Protein AF-0000000066101297 (afdb_homodimer)

Secondary structure (DSSP, 8-state):
-----HHHHHHHHHHHHHHHHHS--EEEE-TT---GGG--SSS-EEEEEEEEEEEEEEEETHHHHTTT--HHHHHHHHHHHHHHHHHHHHHTT-SEEEEETTEEEEEE-STTHHHHHHHHHHHHHHHIIIIIHHHHHHHSTTPPS-EEEEEEEEEEEEEEEEE-TTSS-EEEEEESHHHHHHHHHHHH--TTEEEE-HHHHHHHTT-HHHHS--TTSS--STTEEEEE-TTSPTT-GGGEEEEE-PPPPTTTHHHHHHHHHHT----GGGHHHHHHHHHHHHT-HHHHHHHHHHHHHHHHHTT--/-----HHHHHHHHHHHHHHHHHSPPEEEE-TT---GGG--SSS-EEEEEEEEEEEEEEEETHHHHTTT--HHHHHHHHHHHHHHHHHHHHHTT-SEEEEETTEEEEEE-STTHHHHHHHHHHHHHHHIIIIIHHHHHHHSTTPPS-EEEEEEEEEEEEEEEEE-TTSS-EEEEEESHHHHHHHHHHHH--TTEEEE-HHHHHHHTT-HHHHS--TTSS--STTEEEEE-TTSPTT-GGGEEEEE-PPPPTTTHHHHHHHHHHT----GGGHHHHHHHHHHHHT-HHHHHHHHHHHHHHHHHTT--

Structure (mmCIF, N/CA/C/O backbone):
data_AF-0000000066101297-model_v1
#
loop_
_entity.id
_entity.type
_entity.pdbx_description
1 polymer 'Uridylate cyclase'
#
loop_
_atom_site.group_PDB
_atom_site.id
_atom_site.type_symbol
_atom_site.label_atom_id
_atom_site.label_alt_id
_atom_site.label_comp_id
_atom_site.label_asym_id
_atom_site.label_entity_id
_atom_site.label_seq_id
_atom_site.pdbx_PDB_ins_code
_atom_site.Cartn_x
_atom_site.Cartn_y
_atom_site.Cartn_z
_atom_site.occupancy
_atom_site.B_iso_or_equiv
_atom_site.auth_seq_id
_atom_site.auth_comp_id
_atom_site.auth_asym_id
_atom_site.auth_atom_id
_atom_site.pdbx_PDB_model_num
ATOM 1 N N . MET A 1 1 ? -1.293 30.281 -3.879 1 71.75 1 MET A N 1
ATOM 2 C CA . MET A 1 1 ? -1.275 30 -2.447 1 71.75 1 MET A CA 1
ATOM 3 C C . MET A 1 1 ? -2.459 29.125 -2.049 1 71.75 1 MET A C 1
ATOM 5 O O . MET A 1 1 ? -3.586 29.359 -2.486 1 71.75 1 MET A O 1
ATOM 9 N N . THR A 1 2 ? -2.143 28 -1.461 1 80.62 2 THR A N 1
ATOM 10 C CA . THR A 1 2 ? -3.201 27.094 -1.032 1 80.62 2 THR A CA 1
ATOM 11 C C . THR A 1 2 ? -4.031 27.719 0.087 1 80.62 2 THR A C 1
ATOM 13 O O . THR A 1 2 ? -3.488 28.109 1.125 1 80.62 2 THR A O 1
ATOM 16 N N . GLU A 1 3 ? -5.219 28.125 -0.244 1 84.75 3 GLU A N 1
ATOM 17 C CA . GLU A 1 3 ? -6.172 28.594 0.76 1 84.75 3 GLU A CA 1
ATOM 18 C C . GLU A 1 3 ? -7.289 27.578 0.978 1 84.75 3 GLU A C 1
ATOM 20 O O . GLU A 1 3 ? -7.902 27.109 0.018 1 84.75 3 GLU A O 1
ATOM 25 N N . VAL A 1 4 ? -7.414 27.188 2.221 1 91 4 VAL A N 1
ATOM 26 C CA . VAL A 1 4 ? -8.43 26.188 2.553 1 91 4 VAL A CA 1
ATOM 27 C C . VAL A 1 4 ? -9.375 26.75 3.617 1 91 4 VAL A C 1
ATOM 29 O O . VAL A 1 4 ? -8.922 27.219 4.664 1 91 4 VAL A O 1
ATOM 32 N N . ASP A 1 5 ? -10.68 26.891 3.258 1 93.94 5 ASP A N 1
ATOM 33 C CA . ASP A 1 5 ? -11.695 27.094 4.285 1 93.94 5 ASP A CA 1
ATOM 34 C C . ASP A 1 5 ? -12.008 25.797 5.016 1 93.94 5 ASP A C 1
ATOM 36 O O . ASP A 1 5 ? -12.867 25.016 4.582 1 93.94 5 ASP A O 1
ATOM 40 N N . LEU A 1 6 ? -11.367 25.609 6.137 1 95.38 6 LEU A N 1
ATOM 41 C CA . LEU A 1 6 ? -11.406 24.344 6.848 1 95.38 6 LEU A CA 1
ATOM 42 C C . LEU A 1 6 ? -12.836 23.984 7.246 1 95.38 6 LEU A C 1
ATOM 44 O O . LEU A 1 6 ? -13.242 22.828 7.129 1 95.38 6 LEU A O 1
ATOM 48 N N . LYS A 1 7 ? -13.562 24.984 7.809 1 94.19 7 LYS A N 1
ATOM 49 C CA . LYS A 1 7 ? -14.938 24.734 8.219 1 94.19 7 LYS A CA 1
ATOM 50 C C . LYS A 1 7 ? -15.789 24.281 7.043 1 94.19 7 LYS A C 1
ATOM 52 O O . LYS A 1 7 ? -16.547 23.312 7.16 1 94.19 7 LYS A O 1
ATOM 57 N N . ALA A 1 8 ? -15.656 24.953 5.949 1 94.69 8 ALA A N 1
ATOM 58 C CA . ALA A 1 8 ? -16.406 24.594 4.75 1 94.69 8 ALA A CA 1
ATOM 59 C C . ALA A 1 8 ? -16 23.219 4.23 1 94.69 8 ALA A C 1
ATOM 61 O O . ALA A 1 8 ? -16.844 22.438 3.773 1 94.69 8 ALA A O 1
ATOM 62 N N . LEU A 1 9 ? -14.727 22.969 4.258 1 93.94 9 LEU A N 1
ATOM 63 C CA . LEU A 1 9 ? -14.219 21.688 3.771 1 93.94 9 LEU A CA 1
ATOM 64 C C . LEU A 1 9 ? -14.781 20.531 4.594 1 93.94 9 LEU A C 1
ATOM 66 O O . LEU A 1 9 ? -15.273 19.547 4.039 1 93.94 9 LEU A O 1
ATOM 70 N N . LEU A 1 10 ? -14.695 20.656 5.906 1 94.75 10 LEU A N 1
ATOM 71 C CA . LEU A 1 10 ? -15.18 19.594 6.777 1 94.75 10 LEU A CA 1
ATOM 72 C C . LEU A 1 10 ? -16.688 19.406 6.613 1 94.75 10 LEU A C 1
ATOM 74 O O . LEU A 1 10 ? -17.172 18.266 6.641 1 94.75 10 LEU A O 1
ATOM 78 N N . ALA A 1 11 ? -17.406 20.516 6.434 1 94.62 11 ALA A N 1
ATOM 79 C CA . ALA A 1 11 ? -18.844 20.422 6.18 1 94.62 11 ALA A CA 1
ATOM 80 C C . ALA A 1 11 ? -19.125 19.719 4.855 1 94.62 11 ALA A C 1
ATOM 82 O O . ALA A 1 11 ? -20.078 18.938 4.75 1 94.62 11 ALA A O 1
ATOM 83 N N . ASP A 1 12 ? -18.344 20.047 3.855 1 92.56 12 ASP A N 1
ATOM 84 C CA . ASP A 1 12 ? -18.516 19.453 2.533 1 92.56 12 ASP A CA 1
ATOM 85 C C . ASP A 1 12 ? -18.281 17.938 2.564 1 92.56 12 ASP A C 1
ATOM 87 O O . ASP A 1 12 ? -19.062 17.172 2.012 1 92.56 12 ASP A O 1
ATOM 91 N N . VAL A 1 13 ? -17.172 17.547 3.15 1 92.19 13 VAL A N 1
ATOM 92 C CA . VAL A 1 13 ? -16.859 16.125 3.205 1 92.19 13 VAL A CA 1
ATOM 93 C C . VAL A 1 13 ? -17.891 15.391 4.059 1 92.19 13 VAL A C 1
ATOM 95 O O . VAL A 1 13 ? -18.219 14.227 3.797 1 92.19 13 VAL A O 1
ATOM 98 N N . ASP A 1 14 ? -18.328 16.031 5.109 1 93.62 14 ASP A N 1
ATOM 99 C CA . ASP A 1 14 ? -19.391 15.469 5.926 1 93.62 14 ASP A CA 1
ATOM 100 C C . ASP A 1 14 ? -20.656 15.258 5.098 1 93.62 14 ASP A C 1
ATOM 102 O O . ASP A 1 14 ? -21.312 14.219 5.211 1 93.62 14 ASP A O 1
ATOM 106 N N . GLY A 1 15 ? -21.031 16.312 4.355 1 91.75 15 GLY A N 1
ATOM 107 C CA . GLY A 1 15 ? -22.188 16.203 3.48 1 91.75 15 GLY A CA 1
ATOM 108 C C . GLY A 1 15 ? -22.078 15.086 2.465 1 91.75 15 GLY A C 1
ATOM 109 O O . GLY A 1 15 ? -23.047 14.383 2.191 1 91.75 15 GLY A O 1
ATOM 110 N N . ASP A 1 16 ? -20.922 14.922 1.942 1 86.69 16 ASP A N 1
ATOM 111 C CA . ASP A 1 16 ? -20.672 13.852 0.979 1 86.69 16 ASP A CA 1
ATOM 112 C C . ASP A 1 16 ? -20.859 12.484 1.621 1 86.69 16 ASP A C 1
ATOM 114 O O . ASP A 1 16 ? -21.453 11.586 1.015 1 86.69 16 ASP A O 1
ATOM 118 N N . VAL A 1 17 ? -20.344 12.32 2.816 1 88.94 17 VAL A N 1
ATOM 119 C CA . VAL A 1 17 ? -20.5 11.062 3.535 1 88.94 17 VAL A CA 1
ATOM 120 C C . VAL A 1 17 ? -21.984 10.789 3.795 1 88.94 17 VAL A C 1
ATOM 122 O O . VAL A 1 17 ? -22.453 9.664 3.604 1 88.94 17 VAL A O 1
ATOM 125 N N . ALA A 1 18 ? -22.641 11.82 4.266 1 90.94 18 ALA A N 1
ATOM 126 C CA . ALA A 1 18 ? -24.078 11.672 4.539 1 90.94 18 ALA A CA 1
ATOM 127 C C . ALA A 1 18 ? -24.828 11.219 3.293 1 90.94 18 ALA A C 1
ATOM 129 O O . ALA A 1 18 ? -25.672 10.32 3.365 1 90.94 18 ALA A O 1
ATOM 130 N N . THR A 1 19 ? -24.531 11.82 2.182 1 85.38 19 THR A N 1
ATOM 131 C CA . THR A 1 19 ? -25.172 11.492 0.913 1 85.38 19 THR A CA 1
ATOM 132 C C . THR A 1 19 ? -24.844 10.062 0.497 1 85.38 19 THR A C 1
ATOM 134 O O . THR A 1 19 ? -25.719 9.312 0.07 1 85.38 19 THR A O 1
ATOM 137 N N . GLU A 1 20 ? -23.578 9.711 0.625 1 81.5 20 GLU A N 1
ATOM 138 C CA . GLU A 1 20 ? -23.125 8.375 0.235 1 81.5 20 GLU A CA 1
ATOM 139 C C . GLU A 1 20 ? -23.797 7.297 1.084 1 81.5 20 GLU A C 1
ATOM 141 O O . GLU A 1 20 ? -24.172 6.238 0.572 1 81.5 20 GLU A O 1
ATOM 146 N N . LEU A 1 21 ? -23.938 7.559 2.357 1 86.19 21 LEU A N 1
ATOM 147 C CA . LEU A 1 21 ? -24.453 6.543 3.268 1 86.19 21 LEU A CA 1
ATOM 148 C C . LEU A 1 21 ? -25.984 6.469 3.18 1 86.19 21 LEU A C 1
ATOM 150 O O . LEU A 1 21 ? -26.578 5.457 3.543 1 86.19 21 LEU A O 1
ATOM 154 N N . ALA A 1 22 ? -26.562 7.566 2.748 1 84.88 22 ALA A N 1
ATOM 155 C CA . ALA A 1 22 ? -28.016 7.59 2.615 1 84.88 22 ALA A CA 1
ATOM 156 C C . ALA A 1 22 ? -28.469 6.867 1.347 1 84.88 22 ALA A C 1
ATOM 158 O O . ALA A 1 22 ? -29.609 6.418 1.249 1 84.88 22 ALA A O 1
ATOM 159 N N . SER A 1 23 ? -27.578 6.77 0.354 1 77.88 23 SER A N 1
ATOM 160 C CA . SER A 1 23 ? -27.922 6.152 -0.924 1 77.88 23 SER A CA 1
ATOM 161 C C . SER A 1 23 ? -27.203 4.82 -1.104 1 77.88 23 SER A C 1
ATOM 163 O O . SER A 1 23 ? -26.047 4.676 -0.697 1 77.88 23 SER A O 1
ATOM 165 N N . LYS A 1 24 ? -27.984 3.893 -1.555 1 74.06 24 LYS A N 1
ATOM 166 C CA . LYS A 1 24 ? -27.359 2.613 -1.886 1 74.06 24 LYS A CA 1
ATOM 167 C C . LYS A 1 24 ? -26.75 2.643 -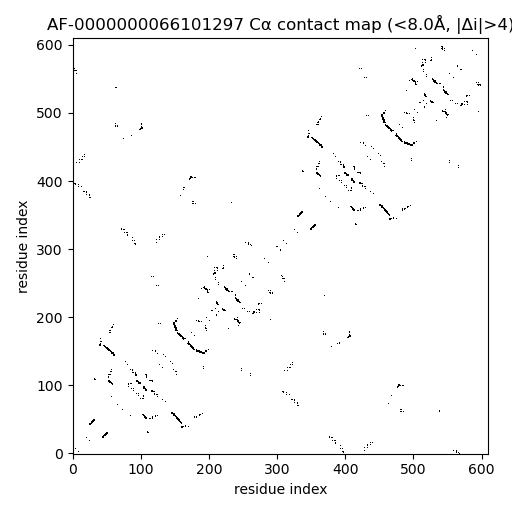3.285 1 74.06 24 LYS A C 1
ATOM 169 O O . LYS A 1 24 ? -27.453 2.846 -4.273 1 74.06 24 LYS A O 1
ATOM 174 N N . PRO A 1 25 ? -25.438 2.523 -3.307 1 74.88 25 PRO A N 1
ATOM 175 C CA . PRO A 1 25 ? -24.844 2.545 -4.648 1 74.88 25 PRO A CA 1
ATOM 176 C C . PRO A 1 25 ? -25.281 1.353 -5.5 1 74.88 25 PRO A C 1
ATOM 178 O O . PRO A 1 25 ? -25.578 0.285 -4.965 1 74.88 25 PRO A O 1
ATOM 181 N N . GLU A 1 26 ? -25.438 1.599 -6.762 1 76.81 26 GLU A N 1
ATOM 182 C CA . GLU A 1 26 ? -25.672 0.494 -7.688 1 76.81 26 GLU A CA 1
ATOM 183 C C . GLU A 1 26 ? -24.438 -0.374 -7.836 1 76.81 26 GLU A C 1
ATOM 185 O O . GLU A 1 26 ? -23.328 0.144 -8.016 1 76.81 26 GLU A O 1
ATOM 190 N N . VAL A 1 27 ? -24.594 -1.64 -7.594 1 75.75 27 VAL A N 1
ATOM 191 C CA . VAL A 1 27 ? -23.5 -2.592 -7.793 1 75.75 27 VAL A CA 1
ATOM 192 C C . VAL A 1 27 ? -23.812 -3.486 -8.992 1 75.75 27 VAL A C 1
ATOM 194 O O . VAL A 1 27 ? -24.797 -4.23 -8.984 1 75.75 27 VAL A O 1
ATOM 197 N N . ILE A 1 28 ? -23.062 -3.318 -10.078 1 75.56 28 ILE A N 1
ATOM 198 C CA . ILE A 1 28 ? -23.234 -4.129 -11.273 1 75.56 28 ILE A CA 1
ATOM 199 C C . ILE A 1 28 ? -22.312 -5.348 -11.211 1 75.56 28 ILE A C 1
ATOM 201 O O . ILE A 1 28 ? -21.094 -5.211 -11.148 1 75.56 28 ILE A O 1
ATOM 205 N N . ASP A 1 29 ? -22.891 -6.469 -11.234 1 75.25 29 ASP A N 1
ATOM 206 C CA . ASP A 1 29 ? -22.141 -7.719 -11.242 1 75.25 29 ASP A CA 1
ATOM 207 C C . ASP A 1 29 ? -21.516 -7.977 -12.602 1 75.25 29 ASP A C 1
ATOM 209 O O . ASP A 1 29 ? -22.219 -8.188 -13.594 1 75.25 29 ASP A O 1
ATOM 213 N N . LYS A 1 30 ? -20.234 -7.953 -12.648 1 76.31 30 LYS A N 1
ATOM 214 C CA . LYS A 1 30 ? -19.516 -8.117 -13.914 1 76.31 30 LYS A CA 1
ATOM 215 C C . LYS A 1 30 ? -19 -9.547 -14.07 1 76.31 30 LYS A C 1
ATOM 217 O O . LYS A 1 30 ? -18.281 -9.852 -15.023 1 76.31 30 LYS A O 1
ATOM 222 N N . GLY A 1 31 ? -19.312 -10.383 -13.188 1 73.38 31 GLY A N 1
ATOM 223 C CA . GLY A 1 31 ? -18.844 -11.75 -13.242 1 73.38 31 GLY A CA 1
ATOM 224 C C . GLY A 1 31 ? -17.328 -11.859 -13.109 1 73.38 31 GLY A C 1
ATOM 225 O O . GLY A 1 31 ? -16.75 -11.422 -12.109 1 73.38 31 GLY A O 1
ATOM 226 N N . HIS A 1 32 ? -16.703 -12.297 -14.195 1 65.94 32 HIS A N 1
ATOM 227 C CA . HIS A 1 32 ? -15.266 -12.516 -14.109 1 65.94 32 HIS A CA 1
ATOM 228 C C . HIS A 1 32 ? -14.516 -11.68 -15.141 1 65.94 32 HIS A C 1
ATOM 230 O O . HIS A 1 32 ? -13.336 -11.914 -15.398 1 65.94 32 HIS A O 1
ATOM 236 N N . GLU A 1 33 ? -15.312 -10.727 -15.758 1 65.38 33 GLU A N 1
ATOM 237 C CA . GLU A 1 33 ? -14.711 -9.883 -16.781 1 65.38 33 GLU A CA 1
ATOM 238 C C . GLU A 1 33 ? -14.984 -8.406 -16.516 1 65.38 33 GLU A C 1
ATOM 240 O O . GLU A 1 33 ? -16.125 -8.023 -16.234 1 65.38 33 GLU A O 1
ATOM 245 N N . LEU A 1 34 ? -13.953 -7.641 -16.438 1 66.12 34 LEU A N 1
ATOM 246 C CA . LEU A 1 34 ? -14.078 -6.211 -16.172 1 66.12 34 LEU A CA 1
ATOM 247 C C . LEU A 1 34 ? -13.062 -5.418 -16.984 1 66.12 34 LEU A C 1
ATOM 249 O O . LEU A 1 34 ? -11.883 -5.781 -17.031 1 66.12 34 LEU A O 1
ATOM 253 N N . ASP A 1 35 ? -13.578 -4.457 -17.719 1 61.34 35 ASP A N 1
ATOM 254 C CA . ASP A 1 35 ? -12.703 -3.504 -18.391 1 61.34 35 ASP A CA 1
ATOM 255 C C . ASP A 1 35 ? -12.57 -2.213 -17.578 1 61.34 35 ASP A C 1
ATOM 257 O O . ASP A 1 35 ? -13.5 -1.403 -17.547 1 61.34 35 ASP A O 1
ATOM 261 N N . ILE A 1 36 ? -11.477 -1.992 -17.031 1 58.12 36 ILE A N 1
ATOM 262 C CA . ILE A 1 36 ? -11.227 -0.892 -16.109 1 58.12 36 ILE A CA 1
ATOM 263 C C . ILE A 1 36 ? -11.359 0.44 -16.844 1 58.12 36 ILE A C 1
ATOM 265 O O . ILE A 1 36 ? -11.758 1.444 -16.25 1 58.12 36 ILE A O 1
ATOM 269 N N . SER A 1 37 ? -10.875 0.535 -18.031 1 60.28 37 SER A N 1
ATOM 270 C CA . SER A 1 37 ? -10.852 1.781 -18.781 1 60.28 37 SER A CA 1
ATOM 271 C C . SER A 1 37 ? -12.258 2.33 -19 1 60.28 37 SER A C 1
ATOM 273 O O . SER A 1 37 ? -12.43 3.52 -19.266 1 60.28 37 SER A O 1
ATOM 275 N N . THR A 1 38 ? -13.273 1.489 -18.797 1 52.34 38 THR A N 1
ATOM 276 C CA . THR A 1 38 ? -14.641 1.895 -19.094 1 52.34 38 THR A CA 1
ATOM 277 C C . THR A 1 38 ? -15.367 2.303 -17.812 1 52.34 38 THR A C 1
ATOM 279 O O . THR A 1 38 ? -16.547 2.658 -17.844 1 52.34 38 THR A O 1
ATOM 282 N N . LEU A 1 39 ? -14.672 2.236 -16.781 1 60.09 39 LEU A N 1
ATOM 283 C CA . LEU A 1 39 ? -15.328 2.559 -15.516 1 60.09 39 LEU A CA 1
ATOM 284 C C . LEU A 1 39 ? -15.664 4.043 -15.438 1 60.09 39 LEU A C 1
ATOM 286 O O . LEU A 1 39 ? -14.781 4.891 -15.609 1 60.09 39 LEU A O 1
ATOM 290 N N . PRO A 1 40 ? -17.016 4.316 -15.336 1 50.84 40 PRO A N 1
ATOM 291 C CA . PRO A 1 40 ? -17.391 5.73 -15.242 1 50.84 40 PRO A CA 1
ATOM 292 C C . PRO A 1 40 ? -16.906 6.387 -13.953 1 50.84 40 PRO A C 1
ATOM 294 O O . PRO A 1 40 ? -16.844 5.734 -12.906 1 50.84 40 PRO A O 1
ATOM 297 N N . ILE A 1 41 ? -16.516 7.648 -13.945 1 56.09 41 ILE A N 1
ATOM 298 C CA . ILE A 1 41 ? -16.016 8.414 -12.805 1 56.09 41 ILE A CA 1
ATOM 299 C C . ILE A 1 41 ? -17.172 8.891 -11.945 1 56.09 41 ILE A C 1
ATOM 301 O O . ILE A 1 41 ? -17.125 8.812 -10.719 1 56.09 41 ILE A O 1
ATOM 305 N N . GLN A 1 42 ? -18.203 9.477 -12.609 1 54.72 42 GLN A N 1
ATOM 306 C CA . GLN A 1 42 ? -19.203 10.258 -11.891 1 54.72 42 GLN A CA 1
ATOM 307 C C . GLN A 1 42 ? -20.344 9.367 -11.391 1 54.72 42 GLN A C 1
ATOM 309 O O . GLN A 1 42 ? -21.016 9.711 -10.422 1 54.72 42 GLN A O 1
ATOM 314 N N . ALA A 1 43 ? -20.344 8.133 -11.945 1 56.31 43 ALA A N 1
ATOM 315 C CA . ALA A 1 43 ? -21.562 7.406 -11.578 1 56.31 43 ALA A CA 1
ATOM 316 C C . ALA A 1 43 ? -21.375 6.664 -10.258 1 56.31 43 ALA A C 1
ATOM 318 O O . ALA A 1 43 ? -20.266 6.25 -9.922 1 56.31 43 ALA A O 1
ATOM 319 N N . ARG A 1 44 ? -22.266 6.918 -9.406 1 64.88 44 ARG A N 1
ATOM 320 C CA . ARG A 1 44 ? -22.359 6.137 -8.18 1 64.88 44 ARG A CA 1
ATOM 321 C C . ARG A 1 44 ? -22.562 4.656 -8.484 1 64.88 44 ARG A C 1
ATOM 323 O O . ARG A 1 44 ? -23.562 4.059 -8.062 1 64.88 44 ARG A O 1
ATOM 330 N N . LYS A 1 45 ? -21.703 4.188 -9.336 1 75.94 45 LYS A N 1
ATOM 331 C CA . LYS A 1 45 ? -21.797 2.811 -9.812 1 75.94 45 LYS A CA 1
ATOM 332 C C . LYS A 1 45 ? -20.531 2.021 -9.5 1 75.94 45 LYS A C 1
ATOM 334 O O . LYS A 1 45 ? -19.422 2.482 -9.773 1 75.94 45 LYS A O 1
ATOM 339 N N . TRP A 1 46 ? -20.844 0.919 -8.828 1 80.38 46 TRP A N 1
ATOM 340 C CA . TRP A 1 46 ? -19.766 -0.015 -8.531 1 80.38 46 TRP A CA 1
ATOM 341 C C . TRP A 1 46 ? -19.891 -1.29 -9.359 1 80.38 46 TRP A C 1
ATOM 343 O O . TRP A 1 46 ? -21.016 -1.688 -9.711 1 80.38 46 TRP A O 1
ATOM 353 N N . HIS A 1 47 ? -18.797 -1.826 -9.719 1 81.75 47 HIS A N 1
ATOM 354 C CA . HIS A 1 47 ? -18.766 -3.096 -10.438 1 81.75 47 HIS A CA 1
ATOM 355 C C . HIS A 1 47 ? -18.203 -4.211 -9.555 1 81.75 47 HIS A C 1
ATOM 357 O O . HIS A 1 47 ? -17.25 -3.996 -8.82 1 81.75 47 HIS A O 1
ATOM 363 N N . LYS A 1 48 ? -18.859 -5.305 -9.625 1 84.69 48 LYS A N 1
ATOM 364 C CA . LYS A 1 48 ? -18.484 -6.426 -8.773 1 84.69 48 LYS A CA 1
ATOM 365 C C . LYS A 1 48 ? -17.859 -7.551 -9.586 1 84.69 48 LYS A C 1
ATOM 367 O O . LYS A 1 48 ? -18.391 -7.965 -10.609 1 84.69 48 LYS A O 1
ATOM 372 N N . LEU A 1 49 ? -16.672 -7.918 -9.188 1 85.06 49 LEU A N 1
ATOM 373 C CA . LEU A 1 49 ? -16.047 -9.164 -9.641 1 85.06 49 LEU A CA 1
ATOM 374 C C . LEU A 1 49 ? -16.344 -10.297 -8.656 1 85.06 49 LEU A C 1
ATOM 376 O O . LEU A 1 49 ? -16.109 -10.164 -7.457 1 85.06 49 LEU A O 1
ATOM 380 N N . ARG A 1 50 ? -16.844 -11.328 -9.141 1 85.38 50 ARG A N 1
ATOM 381 C CA . ARG A 1 50 ? -17.234 -12.422 -8.258 1 85.38 50 ARG A CA 1
ATOM 382 C C . ARG A 1 50 ? -16.016 -13.102 -7.652 1 85.38 50 ARG A C 1
ATOM 384 O O . ARG A 1 50 ? -16.094 -13.68 -6.566 1 85.38 50 ARG A O 1
ATOM 391 N N . ASP A 1 51 ? -14.977 -13.078 -8.438 1 89.06 51 ASP A N 1
ATOM 392 C CA . ASP A 1 51 ? -13.75 -13.695 -7.93 1 89.06 51 ASP A CA 1
ATOM 393 C C . ASP A 1 51 ? -12.516 -13.102 -8.602 1 89.06 51 ASP A C 1
ATOM 395 O O . ASP A 1 51 ? -12.438 -13.047 -9.836 1 89.06 51 ASP A O 1
ATOM 399 N N . ALA A 1 52 ? -11.617 -12.641 -7.777 1 92.88 52 ALA A N 1
ATOM 400 C CA . ALA A 1 52 ? -10.336 -12.109 -8.242 1 92.88 52 ALA A CA 1
ATOM 401 C C . ALA A 1 52 ? -9.203 -12.523 -7.309 1 92.88 52 ALA A C 1
ATOM 403 O O . ALA A 1 52 ? -9.422 -12.742 -6.113 1 92.88 52 ALA A O 1
ATOM 404 N N . VAL A 1 53 ? -8.039 -12.711 -7.898 1 97.19 53 VAL A N 1
ATOM 405 C CA . VAL A 1 53 ? -6.852 -13.055 -7.121 1 97.19 53 VAL A CA 1
ATOM 406 C C . VAL A 1 53 ? -5.895 -11.867 -7.09 1 97.19 53 VAL A C 1
ATOM 408 O O . VAL A 1 53 ? -5.625 -11.25 -8.125 1 97.19 53 VAL A O 1
ATOM 411 N N . ALA A 1 54 ? -5.527 -11.516 -5.93 1 97.06 54 ALA A N 1
ATOM 412 C CA . ALA A 1 54 ? -4.52 -10.484 -5.746 1 97.06 54 ALA A CA 1
ATOM 413 C C . ALA A 1 54 ? -3.154 -11.094 -5.441 1 97.06 54 ALA A C 1
ATOM 415 O O . ALA A 1 54 ? -3.055 -12.047 -4.668 1 97.06 54 ALA A O 1
ATOM 416 N N . VAL A 1 55 ? -2.119 -10.602 -6.113 1 98.44 55 VAL A N 1
ATOM 417 C CA . VAL A 1 55 ? -0.727 -10.938 -5.832 1 98.44 55 VAL A CA 1
ATOM 418 C C . VAL A 1 55 ? 0.03 -9.688 -5.402 1 98.44 55 VAL A C 1
ATOM 420 O O . VAL A 1 55 ? 0.048 -8.688 -6.129 1 98.44 55 VAL A O 1
ATOM 423 N N . VAL A 1 56 ? 0.601 -9.742 -4.254 1 97.06 56 VAL A N 1
ATOM 424 C CA . VAL A 1 56 ? 1.403 -8.625 -3.756 1 97.06 56 VAL A CA 1
ATOM 425 C C . VAL A 1 56 ? 2.871 -9.047 -3.676 1 97.06 56 VAL A C 1
ATOM 427 O O . VAL A 1 56 ? 3.188 -10.133 -3.191 1 97.06 56 VAL A O 1
ATOM 430 N N . ALA A 1 57 ? 3.719 -8.242 -4.223 1 97.19 57 ALA A N 1
ATOM 431 C CA . ALA A 1 57 ? 5.168 -8.383 -4.105 1 97.19 57 ALA A CA 1
ATOM 432 C C . ALA A 1 57 ? 5.785 -7.176 -3.406 1 97.19 57 ALA A C 1
ATOM 434 O O . ALA A 1 57 ? 5.488 -6.031 -3.758 1 97.19 57 ALA A O 1
ATOM 435 N N . ASP A 1 58 ? 6.559 -7.398 -2.463 1 93.38 58 ASP A N 1
ATOM 436 C CA . ASP A 1 58 ? 7.195 -6.34 -1.688 1 93.38 58 ASP A CA 1
ATOM 437 C C . ASP A 1 58 ? 8.672 -6.637 -1.462 1 93.38 58 ASP A C 1
ATOM 439 O O . ASP A 1 58 ? 9.062 -7.793 -1.3 1 93.38 58 ASP A O 1
ATOM 443 N N . LEU A 1 59 ? 9.5 -5.605 -1.437 1 93.31 59 LEU A N 1
ATOM 444 C CA . LEU A 1 59 ? 10.945 -5.742 -1.268 1 93.31 59 LEU A CA 1
ATOM 445 C C . LEU A 1 59 ? 11.328 -5.676 0.206 1 93.31 59 LEU A C 1
ATOM 447 O O . LEU A 1 59 ? 11.07 -4.668 0.874 1 93.31 59 LEU A O 1
ATOM 451 N N . LYS A 1 60 ? 11.922 -6.746 0.694 1 92.69 60 LYS A N 1
ATOM 452 C CA . LYS A 1 60 ? 12.375 -6.809 2.082 1 92.69 60 LYS A CA 1
ATOM 453 C C . LYS A 1 60 ? 13.477 -5.781 2.35 1 92.69 60 LYS A C 1
ATOM 455 O O . LYS A 1 60 ? 14.414 -5.652 1.562 1 92.69 60 LYS A O 1
ATOM 460 N N . SER A 1 61 ? 13.406 -5.047 3.438 1 88.19 61 SER A N 1
ATOM 461 C CA . SER A 1 61 ? 14.406 -4.094 3.912 1 88.19 61 SER A CA 1
ATOM 462 C C . SER A 1 61 ? 14.648 -2.992 2.885 1 88.19 61 SER A C 1
ATOM 464 O O . SER A 1 61 ? 15.781 -2.521 2.729 1 88.19 61 SER A O 1
ATOM 466 N N . SER A 1 62 ? 13.672 -2.646 2.113 1 84.06 62 SER A N 1
ATOM 467 C CA . SER A 1 62 ? 13.812 -1.662 1.047 1 84.06 62 SER A CA 1
ATOM 468 C C . SER A 1 62 ? 14.234 -0.305 1.6 1 84.06 62 SER A C 1
ATOM 470 O O . SER A 1 62 ? 15.008 0.415 0.968 1 84.06 62 SER A O 1
ATOM 472 N N . THR A 1 63 ? 13.766 0.037 2.787 1 75.12 63 THR A N 1
ATOM 473 C CA . THR A 1 63 ? 14.086 1.326 3.391 1 75.12 63 THR A CA 1
ATOM 474 C C . THR A 1 63 ? 15.586 1.447 3.641 1 75.12 63 THR A C 1
ATOM 476 O O . THR A 1 63 ? 16.172 2.518 3.453 1 75.12 63 THR A O 1
ATOM 479 N N . GLN A 1 64 ? 16.141 0.353 3.932 1 78.12 64 GLN A N 1
ATOM 480 C CA . GLN A 1 64 ? 17.562 0.34 4.266 1 78.12 64 GLN A CA 1
ATOM 481 C C . GLN A 1 64 ? 18.422 0.369 3.004 1 78.12 64 GLN A C 1
ATOM 483 O O . GLN A 1 64 ? 19.578 0.807 3.043 1 78.12 64 GLN A O 1
ATOM 488 N N . LEU A 1 65 ? 17.906 -0.095 1.919 1 77.25 65 LEU A N 1
ATOM 489 C CA . LEU A 1 65 ? 18.641 -0.183 0.665 1 77.25 65 LEU A CA 1
ATOM 490 C C . LEU A 1 65 ? 18.984 1.206 0.137 1 77.25 65 LEU A C 1
ATOM 492 O O . LEU A 1 65 ? 19.969 1.376 -0.577 1 77.25 65 LEU A O 1
ATOM 496 N N . GLY A 1 66 ? 18.266 2.227 0.499 1 70 66 GLY A N 1
ATOM 497 C CA . GLY A 1 66 ? 18.5 3.576 0.015 1 70 66 GLY A CA 1
ATOM 498 C C . GLY A 1 66 ? 19.281 4.43 0.998 1 70 66 GLY A C 1
ATOM 499 O O . GLY A 1 66 ? 19.734 5.523 0.654 1 70 66 GLY A O 1
ATOM 500 N N . LEU A 1 67 ? 19.375 3.807 2.143 1 66.06 67 LEU A N 1
ATOM 501 C CA . LEU A 1 67 ? 20.078 4.594 3.156 1 66.06 67 LEU A CA 1
ATOM 502 C C . LEU A 1 67 ? 21.562 4.73 2.814 1 66.06 67 LEU A C 1
ATOM 504 O O . LEU A 1 67 ? 22.219 3.74 2.5 1 66.06 67 LEU A O 1
ATOM 508 N N . ASN A 1 68 ? 21.984 5.875 2.795 1 66.19 68 ASN A N 1
ATOM 509 C CA . ASN A 1 68 ? 23.391 6.215 2.59 1 66.19 68 ASN A CA 1
ATOM 510 C C . ASN A 1 68 ? 23.859 5.84 1.186 1 66.19 68 ASN A C 1
ATOM 512 O O . ASN A 1 68 ? 25.031 5.484 0.988 1 66.19 68 ASN A O 1
ATOM 516 N N . LYS A 1 69 ? 22.969 5.688 0.245 1 73.06 69 LYS A N 1
ATOM 517 C CA . LYS A 1 69 ? 23.312 5.438 -1.151 1 73.06 69 LYS A CA 1
ATOM 518 C C . LYS A 1 69 ? 23.031 6.66 -2.016 1 73.06 69 LYS A C 1
ATOM 520 O O . LYS A 1 69 ? 22.156 7.473 -1.683 1 73.06 69 LYS A O 1
ATOM 525 N N . HIS A 1 70 ? 23.828 6.664 -3.016 1 78.75 70 HIS A N 1
ATOM 526 C CA . HIS A 1 70 ? 23.547 7.691 -4.016 1 78.75 70 HIS A CA 1
ATOM 527 C C . HIS A 1 70 ? 22.188 7.484 -4.668 1 78.75 70 HIS A C 1
ATOM 529 O O . HIS A 1 70 ? 21.703 6.352 -4.762 1 78.75 70 HIS A O 1
ATOM 535 N N . ALA A 1 71 ? 21.641 8.562 -5.062 1 78.56 71 ALA A N 1
ATOM 536 C CA . ALA A 1 71 ? 20.328 8.555 -5.699 1 78.56 71 ALA A CA 1
ATOM 537 C C . ALA A 1 71 ? 20.297 7.598 -6.883 1 78.56 71 ALA A C 1
ATOM 539 O O . ALA A 1 71 ? 19.312 6.871 -7.078 1 78.56 71 ALA A O 1
ATOM 540 N N . ALA A 1 72 ? 21.328 7.562 -7.59 1 80.75 72 ALA A N 1
ATOM 541 C CA . ALA A 1 72 ? 21.406 6.707 -8.773 1 80.75 72 ALA A CA 1
ATOM 542 C C . ALA A 1 72 ? 21.375 5.234 -8.383 1 80.75 72 ALA A C 1
ATOM 544 O O . ALA A 1 72 ? 20.766 4.414 -9.078 1 80.75 72 ALA A O 1
ATOM 545 N N . SER A 1 73 ? 22.078 4.898 -7.305 1 83.56 73 SER A N 1
ATOM 546 C CA . SER A 1 73 ? 22.094 3.52 -6.832 1 83.56 73 SER A CA 1
ATOM 547 C C . SER A 1 73 ? 20.719 3.078 -6.348 1 83.56 73 SER A C 1
ATOM 549 O O . SER A 1 73 ? 20.281 1.969 -6.652 1 83.56 73 SER A O 1
ATOM 551 N N . THR A 1 74 ? 20.094 3.963 -5.641 1 83.19 74 THR A N 1
ATOM 552 C CA . THR A 1 74 ? 18.734 3.684 -5.18 1 83.19 74 THR A CA 1
ATOM 553 C C . THR A 1 74 ? 17.797 3.473 -6.359 1 83.19 74 THR A C 1
ATOM 555 O O . THR A 1 74 ? 17.016 2.518 -6.375 1 83.19 74 THR A O 1
ATOM 558 N N . ALA A 1 75 ? 17.938 4.312 -7.297 1 82.44 75 ALA A N 1
ATOM 559 C CA . ALA A 1 75 ? 17.109 4.223 -8.5 1 82.44 75 ALA A CA 1
ATOM 560 C C . ALA A 1 75 ? 17.312 2.887 -9.203 1 82.44 75 ALA A C 1
ATOM 562 O O . ALA A 1 75 ? 16.359 2.266 -9.656 1 82.44 75 ALA A O 1
ATOM 563 N N . SER A 1 76 ? 18.562 2.467 -9.266 1 84.81 76 SER A N 1
ATOM 564 C CA . SER A 1 76 ? 18.891 1.22 -9.953 1 84.81 76 SER A CA 1
ATOM 565 C C . SER A 1 76 ? 18.266 0.021 -9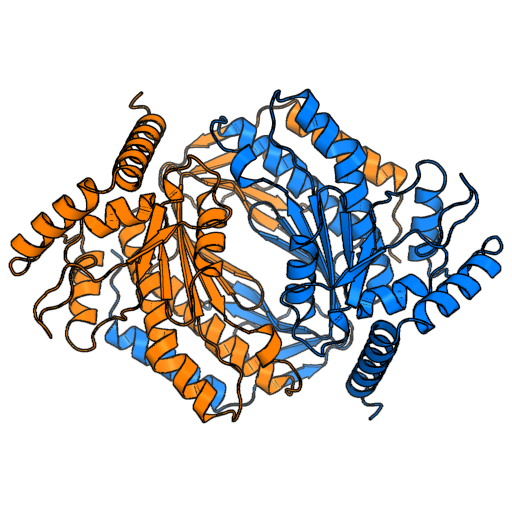.25 1 84.81 76 SER A C 1
ATOM 567 O O . SER A 1 76 ? 17.781 -0.904 -9.906 1 84.81 76 SER A O 1
ATOM 569 N N . ILE A 1 77 ? 18.281 0.03 -7.969 1 85.44 77 ILE A N 1
ATOM 570 C CA . ILE A 1 77 ? 17.734 -1.074 -7.188 1 85.44 77 ILE A CA 1
ATOM 571 C C . ILE A 1 77 ? 16.219 -1.144 -7.383 1 85.44 77 ILE A C 1
ATOM 573 O O . ILE A 1 77 ? 15.672 -2.221 -7.621 1 85.44 77 ILE A O 1
ATOM 577 N N . TYR A 1 78 ? 15.617 -0.016 -7.305 1 83.94 78 TYR A N 1
ATOM 578 C CA . TYR A 1 78 ? 14.164 0.041 -7.473 1 83.94 78 TYR A CA 1
ATOM 579 C C . TYR A 1 78 ? 13.758 -0.411 -8.867 1 83.94 78 TYR A C 1
ATOM 581 O O . TYR A 1 78 ? 12.789 -1.159 -9.031 1 83.94 78 TYR A O 1
ATOM 589 N N . GLU A 1 79 ? 14.453 0.047 -9.812 1 83.75 79 GLU A N 1
ATOM 590 C CA . GLU A 1 79 ? 14.156 -0.321 -11.195 1 83.75 79 GLU A CA 1
ATOM 591 C C . GLU A 1 79 ? 14.328 -1.82 -11.414 1 83.75 79 GLU A C 1
ATOM 593 O O . GLU A 1 79 ? 13.5 -2.457 -12.07 1 83.75 79 GLU A O 1
ATOM 598 N N . ALA A 1 80 ? 15.367 -2.32 -10.914 1 87.75 80 ALA A N 1
ATOM 599 C CA . ALA A 1 80 ? 15.664 -3.742 -11.094 1 87.75 80 ALA A CA 1
ATOM 600 C C . ALA A 1 80 ? 14.602 -4.605 -10.422 1 87.75 80 ALA A C 1
ATOM 602 O O . ALA A 1 80 ? 14.117 -5.582 -11.008 1 87.75 80 ALA A O 1
ATOM 603 N N . ALA A 1 81 ? 14.227 -4.262 -9.211 1 90.38 81 ALA A N 1
ATOM 604 C CA . ALA A 1 81 ? 13.281 -5.062 -8.438 1 90.38 81 ALA A CA 1
ATOM 605 C C . ALA A 1 81 ? 11.859 -4.883 -8.953 1 90.38 81 ALA A C 1
ATOM 607 O O . ALA A 1 81 ? 11.234 -5.836 -9.43 1 90.38 81 ALA A O 1
ATOM 608 N N . THR A 1 82 ? 11.383 -3.68 -8.961 1 87.94 82 THR A N 1
ATOM 609 C CA . THR A 1 82 ? 10.008 -3.393 -9.336 1 87.94 82 THR A CA 1
ATOM 610 C C . THR A 1 82 ? 9.781 -3.639 -10.828 1 87.94 82 THR A C 1
ATOM 612 O O . THR A 1 82 ? 8.719 -4.102 -11.234 1 87.94 82 THR A O 1
ATOM 615 N N . GLY A 1 83 ? 10.766 -3.258 -11.617 1 84.81 83 GLY A N 1
ATOM 616 C CA . GLY A 1 83 ? 10.672 -3.525 -13.047 1 84.81 83 GLY A CA 1
ATOM 617 C C . GLY A 1 83 ? 10.5 -4.996 -13.367 1 84.81 83 GLY A C 1
ATOM 618 O O . GLY A 1 83 ? 9.688 -5.363 -14.219 1 84.81 83 GLY A O 1
ATOM 619 N N . GLY A 1 84 ? 11.289 -5.828 -12.719 1 90.5 84 GLY A N 1
ATOM 620 C CA . GLY A 1 84 ? 11.156 -7.266 -12.898 1 90.5 84 GLY A CA 1
ATOM 621 C C . GLY A 1 84 ? 9.789 -7.797 -12.492 1 90.5 84 GLY A C 1
ATOM 622 O O . GLY A 1 84 ? 9.211 -8.625 -13.203 1 90.5 84 GLY A O 1
ATOM 623 N N . VAL A 1 85 ? 9.266 -7.32 -11.398 1 93.62 85 VAL A N 1
ATOM 624 C CA . VAL A 1 85 ? 7.969 -7.75 -10.891 1 93.62 85 VAL A CA 1
ATOM 625 C C . VAL A 1 85 ? 6.875 -7.375 -11.883 1 93.62 85 VAL A C 1
ATOM 627 O O . VAL A 1 85 ? 6.016 -8.195 -12.211 1 93.62 85 VAL A O 1
ATOM 630 N N . VAL A 1 86 ? 6.926 -6.199 -12.383 1 88.62 86 VAL A N 1
ATOM 631 C CA . VAL A 1 86 ? 5.906 -5.711 -13.305 1 88.62 86 VAL A CA 1
ATOM 632 C C . VAL A 1 86 ? 5.969 -6.5 -14.609 1 88.62 86 VAL A C 1
ATOM 634 O O . VAL A 1 86 ? 4.934 -6.84 -15.188 1 88.62 86 VAL A O 1
ATOM 637 N N . GLN A 1 87 ? 7.145 -6.777 -15.062 1 89.62 87 GLN A N 1
ATOM 638 C CA . GLN A 1 87 ? 7.305 -7.574 -16.281 1 89.62 87 GLN A CA 1
ATOM 639 C C . GLN A 1 87 ? 6.699 -8.961 -16.109 1 89.62 87 GLN A C 1
ATOM 641 O O . GLN A 1 87 ? 6.051 -9.477 -17.016 1 89.62 87 GLN A O 1
ATOM 646 N N . ILE A 1 88 ? 6.926 -9.523 -14.992 1 94.69 88 ILE A N 1
ATOM 647 C CA . ILE A 1 88 ? 6.395 -10.859 -14.719 1 94.69 88 ILE A CA 1
ATOM 648 C C . ILE A 1 88 ? 4.867 -10.805 -14.68 1 94.69 88 ILE A C 1
ATOM 650 O O . ILE A 1 88 ? 4.195 -11.641 -15.273 1 94.69 88 ILE A O 1
ATOM 654 N N . PHE A 1 89 ? 4.293 -9.805 -13.961 1 94 89 PHE A N 1
ATOM 655 C CA . PHE A 1 89 ? 2.846 -9.641 -13.93 1 94 89 PHE A CA 1
ATOM 656 C C . PHE A 1 89 ? 2.285 -9.523 -15.344 1 94 89 PHE A C 1
ATOM 658 O O . PHE A 1 89 ? 1.256 -10.125 -15.656 1 94 89 PHE A O 1
ATOM 665 N N . ASP A 1 90 ? 2.969 -8.789 -16.141 1 89.88 90 ASP A N 1
ATOM 666 C CA . ASP A 1 90 ? 2.518 -8.57 -17.516 1 89.88 90 ASP A CA 1
ATOM 667 C C . ASP A 1 90 ? 2.545 -9.867 -18.312 1 89.88 90 ASP A C 1
ATOM 669 O O . ASP A 1 90 ? 1.605 -10.172 -19.047 1 89.88 90 ASP A O 1
ATOM 673 N N . GLU A 1 91 ? 3.615 -10.609 -18.203 1 93.19 91 GLU A N 1
ATOM 674 C CA . GLU A 1 91 ? 3.771 -11.859 -18.938 1 93.19 91 GLU A CA 1
ATOM 675 C C . GLU A 1 91 ? 2.676 -12.852 -18.578 1 93.19 91 GLU A C 1
ATOM 677 O O . GLU A 1 91 ? 2.256 -13.656 -19.422 1 93.19 91 GLU A O 1
ATOM 682 N N . PHE A 1 92 ? 2.232 -12.805 -17.344 1 96.38 92 PHE A N 1
ATOM 683 C CA . PHE A 1 92 ? 1.195 -13.727 -16.906 1 96.38 92 PHE A CA 1
ATOM 684 C C . PHE A 1 92 ? -0.188 -13.109 -17.078 1 96.38 92 PHE A C 1
ATOM 686 O O . PHE A 1 92 ? -1.162 -13.586 -16.484 1 96.38 92 PHE A O 1
ATOM 693 N N . ASP A 1 93 ? -0.268 -11.984 -17.75 1 92.62 93 ASP A N 1
ATOM 694 C CA . ASP A 1 93 ? -1.515 -11.352 -18.172 1 92.62 93 ASP A CA 1
ATOM 695 C C . ASP A 1 93 ? -2.316 -10.867 -16.969 1 92.62 93 ASP A C 1
ATOM 697 O O . ASP A 1 93 ? -3.508 -11.164 -16.844 1 92.62 93 ASP A O 1
ATOM 701 N N . ALA A 1 94 ? -1.636 -10.219 -16.047 1 92.75 94 ALA A N 1
ATOM 702 C CA . ALA A 1 94 ? -2.359 -9.539 -14.969 1 92.75 94 ALA A CA 1
ATOM 703 C C . ALA A 1 94 ? -3.348 -8.523 -15.539 1 92.75 94 ALA A C 1
ATOM 705 O O . ALA A 1 94 ? -3.043 -7.824 -16.5 1 92.75 94 ALA A O 1
ATOM 706 N N . ASN A 1 95 ? -4.555 -8.508 -14.992 1 89.44 95 ASN A N 1
ATOM 707 C CA . ASN A 1 95 ? -5.578 -7.594 -15.492 1 89.44 95 ASN A CA 1
ATOM 708 C C . ASN A 1 95 ? -5.324 -6.16 -15.031 1 89.44 95 ASN A C 1
ATOM 710 O O . ASN A 1 95 ? -5.715 -5.207 -15.703 1 89.44 95 ASN A O 1
ATOM 714 N N . PHE A 1 96 ? -4.727 -6.02 -13.914 1 87 96 PHE A N 1
ATOM 715 C CA . PHE A 1 96 ? -4.391 -4.734 -13.312 1 87 96 PHE A CA 1
ATOM 716 C C . PHE A 1 96 ? -3.086 -4.82 -12.539 1 87 96 PHE A C 1
ATOM 718 O O . PHE A 1 96 ? -2.83 -5.812 -11.852 1 87 96 PHE A O 1
ATOM 725 N N . VAL A 1 97 ? -2.25 -3.795 -12.68 1 87.75 97 VAL A N 1
ATOM 726 C CA . VAL A 1 97 ? -0.998 -3.713 -11.938 1 87.75 97 VAL A CA 1
ATOM 727 C C . VAL A 1 97 ? -0.838 -2.312 -11.344 1 87.75 97 VAL A C 1
ATOM 729 O O . VAL A 1 97 ? -1.135 -1.315 -12.008 1 87.75 97 VAL A O 1
ATOM 732 N N . ALA A 1 98 ? -0.508 -2.27 -10.086 1 84.12 98 ALA A N 1
ATOM 733 C CA . ALA A 1 98 ? -0.194 -1.003 -9.43 1 84.12 98 ALA A CA 1
ATOM 734 C C . ALA A 1 98 ? 1.134 -1.087 -8.68 1 84.12 98 ALA A C 1
ATOM 736 O O . ALA A 1 98 ? 1.444 -2.111 -8.062 1 84.12 98 ALA A O 1
ATOM 737 N N . ILE A 1 99 ? 1.915 -0.01 -8.766 1 84.56 99 ILE A N 1
ATOM 738 C CA . ILE A 1 99 ? 3.199 0.064 -8.078 1 84.56 99 ILE A CA 1
ATOM 739 C C . ILE A 1 99 ? 3.066 0.923 -6.824 1 84.56 99 ILE A C 1
ATOM 741 O O . ILE A 1 99 ? 2.422 1.975 -6.848 1 84.56 99 ILE A O 1
ATOM 745 N N . GLN A 1 100 ? 3.545 0.464 -5.77 1 77.69 100 GLN A N 1
ATOM 746 C CA . GLN A 1 100 ? 3.488 1.146 -4.48 1 77.69 100 GLN A CA 1
ATOM 747 C C . GLN A 1 100 ? 4.879 1.292 -3.875 1 77.69 100 GLN A C 1
ATOM 749 O O . GLN A 1 100 ? 5.262 0.518 -2.994 1 77.69 100 GLN A O 1
ATOM 754 N N . GLY A 1 101 ? 5.594 2.303 -4.234 1 76.56 101 GLY A N 1
ATOM 755 C CA . GLY A 1 101 ? 6.949 2.465 -3.738 1 76.56 101 GLY A CA 1
ATOM 756 C C . GLY A 1 101 ? 7.883 1.354 -4.18 1 76.56 101 GLY A C 1
ATOM 757 O O . GLY A 1 101 ? 8.219 1.25 -5.359 1 76.56 101 GLY A O 1
ATOM 758 N N . ASP A 1 102 ? 8.18 0.515 -3.154 1 81.88 102 ASP A N 1
ATOM 759 C CA . ASP A 1 102 ? 9.133 -0.561 -3.387 1 81.88 102 ASP A CA 1
ATOM 760 C C . ASP A 1 102 ? 8.422 -1.882 -3.668 1 81.88 102 ASP A C 1
ATOM 762 O O . ASP A 1 102 ? 9.062 -2.93 -3.764 1 81.88 102 ASP A O 1
ATOM 766 N N . GLY A 1 103 ? 7.176 -1.872 -3.803 1 86.5 103 GLY A N 1
ATOM 767 C CA . GLY A 1 103 ? 6.395 -3.064 -4.094 1 86.5 103 GLY A CA 1
ATOM 768 C C . GLY A 1 103 ? 5.383 -2.859 -5.207 1 86.5 103 GLY A C 1
ATOM 769 O O . GLY A 1 103 ? 5.355 -1.803 -5.84 1 86.5 103 GLY A O 1
ATOM 770 N N . ALA A 1 104 ? 4.719 -3.881 -5.555 1 89.44 104 ALA A N 1
ATOM 771 C CA . ALA A 1 104 ? 3.652 -3.861 -6.555 1 89.44 104 ALA A CA 1
ATOM 772 C C . ALA A 1 104 ? 2.594 -4.918 -6.25 1 89.44 104 ALA A C 1
ATOM 774 O O . ALA A 1 104 ? 2.855 -5.875 -5.516 1 89.44 104 ALA A O 1
ATOM 775 N N . PHE A 1 105 ? 1.444 -4.641 -6.691 1 91.75 105 PHE A N 1
ATOM 776 C CA . PHE A 1 105 ? 0.447 -5.703 -6.652 1 91.75 105 PHE A CA 1
ATOM 777 C C . PHE A 1 105 ? -0.301 -5.797 -7.977 1 91.75 105 PHE A C 1
ATOM 779 O O . PHE A 1 105 ? -0.306 -4.844 -8.758 1 91.75 105 PHE A O 1
ATOM 786 N N . ALA A 1 106 ? -0.845 -6.934 -8.211 1 93.31 106 ALA A N 1
ATOM 787 C CA . ALA A 1 106 ? -1.61 -7.223 -9.422 1 93.31 106 ALA A CA 1
ATOM 788 C C . ALA A 1 106 ? -2.92 -7.93 -9.086 1 93.31 106 ALA A C 1
ATOM 790 O O . ALA A 1 106 ? -3.029 -8.594 -8.047 1 93.31 106 ALA A O 1
ATOM 791 N N . LEU A 1 107 ? -3.869 -7.676 -9.938 1 92.44 107 LEU A N 1
ATOM 792 C CA . LEU A 1 107 ? -5.148 -8.375 -9.859 1 92.44 107 LEU A CA 1
ATOM 793 C C . LEU A 1 107 ? -5.367 -9.242 -11.094 1 92.44 107 LEU A C 1
ATOM 795 O O . LEU A 1 107 ? -5.051 -8.836 -12.211 1 92.44 107 LEU A O 1
ATOM 799 N N . PHE A 1 108 ? -5.781 -10.445 -10.812 1 94.12 108 PHE A N 1
ATOM 800 C CA . PHE A 1 108 ? -6.117 -11.414 -11.852 1 94.12 108 PHE A CA 1
ATOM 801 C C . PHE A 1 108 ? -7.59 -11.797 -11.781 1 94.12 108 PHE A C 1
ATOM 803 O O . PHE A 1 108 ? -8.086 -12.172 -10.711 1 94.12 108 PHE A O 1
ATOM 810 N N . TRP A 1 109 ? -8.281 -11.633 -12.812 1 93.12 109 TRP A N 1
ATOM 811 C CA . TRP A 1 109 ? -9.648 -12.148 -12.914 1 93.12 109 TRP A CA 1
ATOM 812 C C . TRP A 1 109 ? -9.898 -12.758 -14.289 1 93.12 109 TRP A C 1
ATOM 814 O O . TRP A 1 109 ? -9.023 -12.727 -15.156 1 93.12 109 TRP A O 1
ATOM 824 N N . GLY A 1 110 ? -11.07 -13.422 -14.508 1 91.12 110 GLY A N 1
ATOM 825 C CA . GLY A 1 110 ? -11.391 -14.062 -15.773 1 91.12 110 GLY A CA 1
ATOM 826 C C . GLY A 1 110 ? -10.859 -15.477 -15.867 1 91.12 110 GLY A C 1
ATOM 827 O O . GLY A 1 110 ? -10.773 -16.188 -14.867 1 91.12 110 GLY A O 1
ATOM 828 N N . ASP A 1 111 ? -10.562 -15.875 -17.047 1 92.62 111 ASP A N 1
ATOM 829 C CA . ASP A 1 111 ? -10.164 -17.25 -17.312 1 92.62 111 ASP A CA 1
ATOM 830 C C . ASP A 1 111 ? -8.828 -17.578 -16.641 1 92.62 111 ASP A C 1
ATOM 832 O O . ASP A 1 111 ? -7.875 -16.797 -16.75 1 92.62 111 ASP A O 1
ATOM 836 N N . LYS A 1 112 ? -8.727 -18.641 -15.938 1 95.56 112 LYS A N 1
ATOM 837 C CA . LYS A 1 112 ? -7.512 -19.203 -15.344 1 95.56 112 LYS A 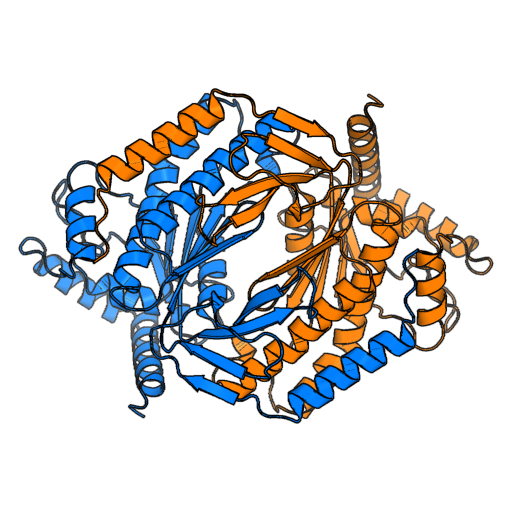CA 1
ATOM 838 C C . LYS A 1 112 ? -6.828 -18.188 -14.43 1 95.56 112 LYS A C 1
ATOM 840 O O . LYS A 1 112 ? -5.602 -18.109 -14.391 1 95.56 112 LYS A O 1
ATOM 845 N N . ARG A 1 113 ? -7.57 -17.391 -13.789 1 95.12 113 ARG A N 1
ATOM 846 C CA . ARG A 1 113 ? -7.043 -16.328 -12.93 1 95.12 113 ARG A CA 1
ATOM 847 C C . ARG A 1 113 ? -6.156 -16.906 -11.836 1 95.12 113 ARG A C 1
ATOM 849 O O . ARG A 1 113 ? -5.117 -16.344 -11.5 1 95.12 113 ARG A O 1
ATOM 856 N N . ARG A 1 114 ? -6.559 -18.047 -11.273 1 97 114 ARG A N 1
ATOM 857 C CA . ARG A 1 114 ? -5.773 -18.641 -10.195 1 97 114 ARG A CA 1
ATOM 858 C C . ARG A 1 114 ? -4.457 -19.188 -10.719 1 97 114 ARG A C 1
ATOM 860 O O . ARG A 1 114 ? -3.408 -19.016 -10.094 1 97 114 ARG A O 1
ATOM 867 N N . GLN A 1 115 ? -4.543 -19.859 -11.867 1 98 115 GLN A N 1
ATOM 868 C CA . GLN A 1 115 ? -3.35 -20.406 -12.508 1 98 115 GLN A CA 1
ATOM 869 C C . GLN A 1 115 ? -2.336 -19.297 -12.805 1 98 115 GLN A C 1
ATOM 871 O O . GLN A 1 115 ? -1.163 -19.406 -12.445 1 98 115 GLN A O 1
ATOM 876 N N . ARG A 1 116 ? -2.844 -18.281 -13.414 1 98.06 116 ARG A N 1
ATOM 877 C CA . ARG A 1 116 ? -1.981 -17.172 -13.797 1 98.06 116 ARG A CA 1
ATOM 878 C C . ARG A 1 116 ? -1.373 -16.5 -12.562 1 98.06 116 ARG A C 1
ATOM 880 O O . ARG A 1 116 ? -0.167 -16.25 -12.523 1 98.06 116 ARG A O 1
ATOM 887 N N . ALA A 1 117 ? -2.152 -16.25 -11.547 1 98.5 117 ALA A N 1
ATOM 888 C CA . ALA A 1 117 ? -1.718 -15.539 -10.352 1 98.5 117 ALA A CA 1
ATOM 889 C C . ALA A 1 117 ? -0.687 -16.344 -9.57 1 98.5 117 ALA A C 1
ATOM 891 O O . ALA A 1 117 ? 0.355 -15.82 -9.172 1 98.5 117 ALA A O 1
ATOM 892 N N . VAL A 1 118 ? -0.962 -17.641 -9.352 1 98.75 118 VAL A N 1
ATOM 893 C CA . VAL A 1 118 ? -0.077 -18.484 -8.562 1 98.75 118 VAL A CA 1
ATOM 894 C C . VAL A 1 118 ? 1.256 -18.656 -9.281 1 98.75 118 VAL A C 1
ATOM 896 O O . VAL A 1 118 ? 2.32 -18.562 -8.664 1 98.75 118 VAL A O 1
ATOM 899 N N . CYS A 1 119 ? 1.193 -18.875 -10.562 1 98.75 119 CYS A N 1
ATOM 900 C CA . CYS A 1 119 ? 2.426 -19.016 -11.328 1 98.75 119 CYS A CA 1
ATOM 901 C C . CYS A 1 119 ? 3.227 -17.719 -11.32 1 98.75 119 CYS A C 1
ATOM 903 O O . CYS A 1 119 ? 4.457 -17.75 -11.227 1 98.75 119 CYS A O 1
ATOM 905 N N . ALA A 1 120 ? 2.549 -16.625 -11.43 1 98.62 120 ALA A N 1
ATOM 906 C CA . ALA A 1 120 ? 3.232 -15.336 -11.336 1 98.62 120 ALA A CA 1
ATOM 907 C C . ALA A 1 120 ? 3.945 -15.18 -10 1 98.62 120 ALA A C 1
ATOM 909 O O . ALA A 1 120 ? 5.113 -14.781 -9.945 1 98.62 120 ALA A O 1
ATOM 910 N N . GLY A 1 121 ? 3.221 -15.508 -8.922 1 98.81 121 GLY A N 1
ATOM 911 C CA . GLY A 1 121 ? 3.803 -15.406 -7.594 1 98.81 121 GLY A CA 1
ATOM 912 C C . GLY A 1 121 ? 5.047 -16.25 -7.422 1 98.81 121 GLY A C 1
ATOM 913 O O . GLY A 1 121 ? 6.062 -15.781 -6.91 1 98.81 121 GLY A O 1
ATOM 914 N N . ILE A 1 122 ? 4.973 -17.484 -7.879 1 98.81 122 ILE A N 1
ATOM 915 C CA . ILE A 1 122 ? 6.121 -18.391 -7.766 1 98.81 122 ILE A CA 1
ATOM 916 C C . ILE A 1 122 ? 7.273 -17.859 -8.617 1 98.81 122 ILE A C 1
ATOM 918 O O . ILE A 1 122 ? 8.438 -17.938 -8.219 1 98.81 122 ILE A O 1
ATOM 922 N N . THR A 1 123 ? 6.957 -17.328 -9.766 1 98.75 123 THR A N 1
ATOM 923 C CA . THR A 1 123 ? 7.98 -16.797 -10.664 1 98.75 123 THR A CA 1
ATOM 924 C C . THR A 1 123 ? 8.672 -15.602 -10.039 1 98.75 123 THR A C 1
ATOM 926 O O . THR A 1 123 ? 9.898 -15.453 -10.141 1 98.75 123 THR A O 1
ATOM 929 N N . ILE A 1 124 ? 7.953 -14.75 -9.352 1 98.56 124 ILE A N 1
ATOM 930 C CA . ILE A 1 124 ? 8.516 -13.57 -8.703 1 98.56 124 ILE A CA 1
ATOM 931 C C . ILE A 1 124 ? 9.508 -14 -7.621 1 98.56 124 ILE A C 1
ATOM 933 O O . ILE A 1 124 ? 10.617 -13.469 -7.539 1 98.56 124 ILE A O 1
ATOM 937 N N . LYS A 1 125 ? 9.078 -14.914 -6.785 1 98.19 125 LYS A N 1
ATOM 938 C CA . LYS A 1 125 ? 10 -15.32 -5.727 1 98.19 125 LYS A CA 1
ATOM 939 C C . LYS A 1 125 ? 11.203 -16.062 -6.301 1 98.19 125 LYS A C 1
ATOM 941 O O . LYS A 1 125 ? 12.297 -16.016 -5.746 1 98.19 125 LYS A O 1
ATOM 946 N N . THR A 1 126 ? 11.047 -16.812 -7.453 1 98.56 126 THR A N 1
ATOM 947 C CA . THR A 1 126 ? 12.156 -17.453 -8.141 1 98.56 126 THR A CA 1
ATOM 948 C C . THR A 1 126 ? 13.133 -16.422 -8.688 1 98.56 126 THR A C 1
ATOM 950 O O . THR A 1 126 ? 14.352 -16.547 -8.508 1 98.56 126 THR A O 1
ATOM 953 N N . PHE A 1 127 ? 12.555 -15.414 -9.336 1 97.94 127 PHE A N 1
ATOM 954 C CA . PHE A 1 127 ? 13.328 -14.289 -9.836 1 97.94 127 PHE A CA 1
ATOM 955 C C . PHE A 1 127 ? 14.133 -13.641 -8.711 1 97.94 127 PHE A C 1
ATOM 957 O O . PHE A 1 127 ? 15.328 -13.359 -8.875 1 97.94 127 PHE A O 1
ATOM 964 N N . SER A 1 128 ? 13.5 -13.43 -7.598 1 98.19 128 SER A N 1
ATOM 965 C CA . SER A 1 128 ? 14.141 -12.844 -6.426 1 98.19 128 SER A CA 1
ATOM 966 C C . SER A 1 128 ? 15.344 -13.672 -5.98 1 98.19 128 SER A C 1
ATOM 968 O O . SER A 1 128 ? 16.438 -13.133 -5.793 1 98.19 128 SER A O 1
ATOM 970 N N . PHE A 1 129 ? 15.156 -14.922 -5.898 1 98 129 PHE A N 1
ATOM 971 C CA . PHE A 1 129 ? 16.141 -15.844 -5.332 1 98 129 PHE A CA 1
ATOM 972 C C . PHE A 1 129 ? 17.281 -16.078 -6.309 1 98 129 PHE A C 1
ATOM 974 O O . PHE A 1 129 ? 18.453 -16 -5.934 1 98 129 PHE A O 1
ATOM 981 N N . LYS A 1 130 ? 17 -16.328 -7.535 1 97.44 130 LYS A N 1
ATOM 982 C CA . LYS A 1 130 ? 18 -16.812 -8.469 1 97.44 130 LYS A CA 1
ATOM 983 C C . LYS A 1 130 ? 18.703 -15.648 -9.18 1 97.44 130 LYS A C 1
ATOM 985 O O . LYS A 1 130 ? 19.859 -15.781 -9.594 1 97.44 130 LYS A O 1
ATOM 990 N N . HIS A 1 131 ? 18.016 -14.531 -9.297 1 96.56 131 HIS A N 1
ATOM 991 C CA . HIS A 1 131 ? 18.547 -13.531 -10.227 1 96.56 131 HIS A CA 1
ATOM 992 C C . HIS A 1 131 ? 18.703 -12.18 -9.547 1 96.56 131 HIS A C 1
ATOM 994 O O . HIS A 1 131 ? 19.812 -11.641 -9.469 1 96.56 131 HIS A O 1
ATOM 1000 N N . LEU A 1 132 ? 17.688 -11.625 -8.969 1 96 132 LEU A N 1
ATOM 1001 C CA . LEU A 1 132 ? 17.703 -10.266 -8.445 1 96 132 LEU A CA 1
ATOM 1002 C C . LEU A 1 132 ? 18.703 -10.133 -7.297 1 96 132 LEU A C 1
ATOM 1004 O O . LEU A 1 132 ? 19.641 -9.344 -7.375 1 96 132 LEU A O 1
ATOM 1008 N N . VAL A 1 133 ? 18.547 -10.945 -6.277 1 96.31 133 VAL A N 1
ATOM 1009 C CA . VAL A 1 133 ? 19.297 -10.773 -5.039 1 96.31 133 VAL A CA 1
ATOM 1010 C C . VAL A 1 133 ? 20.766 -11.102 -5.27 1 96.31 133 VAL A C 1
ATOM 1012 O O . VAL A 1 133 ? 21.656 -10.352 -4.844 1 96.31 133 VAL A O 1
ATOM 1015 N N . PRO A 1 134 ? 21.109 -12.211 -5.996 1 96.19 134 PRO A N 1
ATOM 1016 C CA . PRO A 1 134 ? 22.516 -12.469 -6.266 1 96.19 134 PRO A CA 1
ATOM 1017 C C . PRO A 1 134 ? 23.203 -11.32 -7 1 96.19 134 PRO A C 1
ATOM 1019 O O . PRO A 1 134 ? 24.359 -11 -6.703 1 96.19 134 PRO A O 1
ATOM 1022 N N . ARG A 1 135 ? 22.531 -10.672 -7.887 1 94.94 135 ARG A N 1
ATOM 1023 C CA . ARG A 1 135 ? 23.125 -9.562 -8.625 1 94.94 135 ARG A CA 1
ATOM 1024 C C . ARG A 1 135 ? 23.297 -8.336 -7.727 1 94.94 135 ARG A C 1
ATOM 1026 O O . ARG A 1 135 ? 24.281 -7.605 -7.84 1 94.94 135 ARG A O 1
ATOM 1033 N N . LEU A 1 136 ? 22.281 -8.031 -6.941 1 92.44 136 LEU A N 1
ATOM 1034 C CA . LEU A 1 136 ? 22.375 -6.906 -6.02 1 92.44 136 LEU A CA 1
ATOM 1035 C C . LEU A 1 136 ? 23.531 -7.094 -5.039 1 92.44 136 LEU A C 1
ATOM 1037 O O . LEU A 1 136 ? 24.297 -6.164 -4.797 1 92.44 136 LEU A O 1
ATOM 1041 N N . GLU A 1 137 ? 23.594 -8.281 -4.516 1 92.31 137 GLU A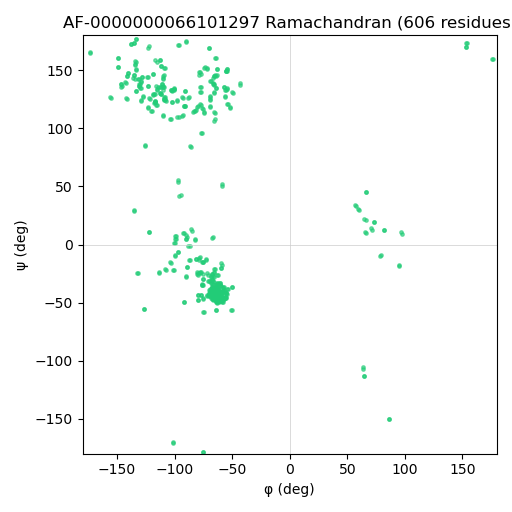 N 1
ATOM 1042 C CA . GLU A 1 137 ? 24.625 -8.578 -3.516 1 92.31 137 GLU A CA 1
ATOM 1043 C C . GLU A 1 137 ? 26.016 -8.547 -4.133 1 92.31 137 GLU A C 1
ATOM 1045 O O . GLU A 1 137 ? 27 -8.195 -3.459 1 92.31 137 GLU A O 1
ATOM 1050 N N . LYS A 1 138 ? 26.141 -8.938 -5.332 1 92.5 138 LYS A N 1
ATOM 1051 C CA . LYS A 1 138 ? 27.422 -8.867 -6.039 1 92.5 138 LYS A CA 1
ATOM 1052 C C . LYS A 1 138 ? 27.844 -7.422 -6.273 1 92.5 138 LYS A C 1
ATOM 1054 O O . LYS A 1 138 ? 29.031 -7.098 -6.203 1 92.5 138 LYS A O 1
ATOM 1059 N N . LYS A 1 139 ? 26.953 -6.543 -6.582 1 89.25 139 LYS A N 1
ATOM 1060 C CA . LYS A 1 139 ? 27.25 -5.152 -6.922 1 89.25 139 LYS A CA 1
ATOM 1061 C C . LYS A 1 139 ? 27.547 -4.336 -5.668 1 89.25 139 LYS A C 1
ATOM 1063 O O . LYS A 1 139 ? 28.406 -3.443 -5.695 1 89.25 139 LYS A O 1
ATOM 1068 N N . TRP A 1 140 ? 26.812 -4.496 -4.676 1 87.31 140 TRP A N 1
ATOM 1069 C CA . TRP A 1 140 ? 26.984 -3.697 -3.465 1 87.31 140 TRP A CA 1
ATOM 1070 C C . TRP A 1 140 ? 27.344 -4.582 -2.277 1 87.31 140 TRP A C 1
ATOM 1072 O O . TRP A 1 140 ? 26.531 -5.379 -1.815 1 87.31 140 TRP A O 1
ATOM 1082 N N . ASP A 1 141 ? 28.469 -4.219 -1.756 1 84.25 141 ASP A N 1
ATOM 1083 C CA . ASP A 1 141 ? 28.922 -4.918 -0.557 1 84.25 141 ASP A CA 1
ATOM 1084 C C . ASP A 1 141 ? 28.172 -4.43 0.68 1 84.25 141 ASP A C 1
ATOM 1086 O O . ASP A 1 141 ? 27.906 -3.234 0.819 1 84.25 141 ASP A O 1
ATOM 1090 N N . GLY A 1 142 ? 27.766 -5.34 1.479 1 80.81 142 GLY A N 1
ATOM 1091 C CA . GLY A 1 142 ? 27.156 -4.973 2.746 1 80.81 142 GLY A CA 1
ATOM 1092 C C . GLY A 1 142 ? 25.688 -4.609 2.617 1 80.81 142 GLY A C 1
ATOM 1093 O O . GLY A 1 142 ? 25.125 -3.945 3.494 1 80.81 142 GLY A O 1
ATOM 1094 N N . LEU A 1 143 ? 25.172 -4.91 1.499 1 84.38 143 LEU A N 1
ATOM 1095 C CA . LEU A 1 143 ? 23.75 -4.688 1.307 1 84.38 143 LEU A CA 1
ATOM 1096 C C . LEU A 1 143 ? 22.938 -5.406 2.379 1 84.38 143 LEU A C 1
ATOM 1098 O O . LEU A 1 143 ? 23.234 -6.555 2.725 1 84.38 143 LEU A O 1
ATOM 1102 N N . PRO A 1 144 ? 21.984 -4.688 2.971 1 86.38 144 PRO A N 1
ATOM 1103 C CA . PRO A 1 144 ? 21.078 -5.406 3.871 1 86.38 144 PRO A CA 1
ATOM 1104 C C . PRO A 1 144 ? 20.406 -6.594 3.197 1 86.38 144 PRO A C 1
ATOM 1106 O O . PRO A 1 144 ? 20.234 -6.602 1.976 1 86.38 144 PRO A O 1
ATOM 1109 N N . GLU A 1 145 ? 20.141 -7.578 4.078 1 91.25 145 GLU A N 1
ATOM 1110 C CA . GLU A 1 145 ? 19.406 -8.711 3.527 1 91.25 145 GLU A CA 1
ATOM 1111 C C . GLU A 1 145 ? 18.109 -8.242 2.855 1 91.25 145 GLU A C 1
ATOM 1113 O O . GLU A 1 145 ? 17.281 -7.582 3.482 1 91.25 145 GLU A O 1
ATOM 1118 N N . THR A 1 146 ? 18.016 -8.562 1.532 1 93.81 146 THR A N 1
ATOM 1119 C CA . THR A 1 146 ? 16.859 -8.102 0.769 1 93.81 146 THR A CA 1
ATOM 1120 C C . THR A 1 146 ? 16.312 -9.219 -0.114 1 93.81 146 THR A C 1
ATOM 1122 O O . THR A 1 146 ? 16.844 -10.328 -0.12 1 93.81 146 THR A O 1
ATOM 1125 N N . GLY A 1 147 ? 15.234 -8.969 -0.712 1 96.38 147 GLY A N 1
ATOM 1126 C CA . GLY A 1 147 ? 14.523 -9.898 -1.579 1 96.38 147 GLY A CA 1
ATOM 1127 C C . GLY A 1 147 ? 13.031 -9.633 -1.641 1 96.38 147 GLY A C 1
ATOM 1128 O O . GLY A 1 147 ? 12.5 -8.844 -0.853 1 96.38 147 GLY A O 1
ATOM 1129 N N . LEU A 1 148 ? 12.43 -10.32 -2.578 1 97.69 148 LEU A N 1
ATOM 1130 C CA . LEU A 1 148 ? 11.008 -10.094 -2.771 1 97.69 148 LEU A CA 1
ATOM 1131 C C . LEU A 1 148 ? 10.18 -11.055 -1.921 1 97.69 148 LEU A C 1
ATOM 1133 O O . LEU A 1 148 ? 10.492 -12.242 -1.845 1 97.69 148 LEU A O 1
ATOM 1137 N N . LYS A 1 149 ? 9.234 -10.516 -1.241 1 98.12 149 LYS A N 1
ATOM 1138 C CA . LYS A 1 149 ? 8.211 -11.234 -0.49 1 98.12 149 LYS A CA 1
ATOM 1139 C C . LYS A 1 149 ? 6.883 -11.25 -1.24 1 98.12 149 LYS A C 1
ATOM 1141 O O . LYS A 1 149 ? 6.422 -10.203 -1.716 1 98.12 149 LYS A O 1
ATOM 1146 N N . VAL A 1 150 ? 6.25 -12.445 -1.314 1 98.81 150 VAL A N 1
ATOM 1147 C CA . VAL A 1 150 ? 5.062 -12.539 -2.154 1 98.81 150 VAL A CA 1
ATOM 1148 C C . VAL A 1 150 ? 3.875 -13.023 -1.322 1 98.81 150 VAL A C 1
ATOM 1150 O O . VAL A 1 150 ? 4.027 -13.906 -0.467 1 98.81 150 VAL A O 1
ATOM 1153 N N . GLY A 1 151 ? 2.742 -12.414 -1.499 1 98.75 151 GLY A N 1
ATOM 1154 C CA . GLY A 1 151 ? 1.493 -12.82 -0.874 1 98.75 151 GLY A CA 1
ATOM 1155 C C . GLY A 1 151 ? 0.337 -12.906 -1.853 1 98.75 151 GLY A C 1
ATOM 1156 O O . GLY A 1 151 ? 0.227 -12.078 -2.764 1 98.75 151 GLY A O 1
ATOM 1157 N N . LEU A 1 152 ? -0.559 -13.914 -1.664 1 98.75 152 LEU A N 1
ATOM 1158 C CA . LEU A 1 152 ? -1.73 -14.062 -2.52 1 98.75 152 LEU A CA 1
ATOM 1159 C C . LEU A 1 152 ? -3.002 -14.18 -1.686 1 98.75 152 LEU A C 1
ATOM 1161 O O . LEU A 1 152 ? -3.002 -14.828 -0.634 1 98.75 152 LEU A O 1
ATOM 1165 N N . GLY A 1 153 ? -4.039 -13.633 -2.164 1 97.31 153 GLY A N 1
ATOM 1166 C CA . GLY A 1 153 ? -5.391 -13.75 -1.641 1 97.31 153 GLY A CA 1
ATOM 1167 C C . GLY A 1 153 ? -6.457 -13.656 -2.717 1 97.31 153 GLY A C 1
ATOM 1168 O O . GLY A 1 153 ? -6.188 -13.195 -3.826 1 97.31 153 GLY A O 1
ATOM 1169 N N . SER A 1 154 ? -7.629 -14.141 -2.395 1 95.06 154 SER A N 1
ATOM 1170 C CA . SER A 1 154 ? -8.719 -14.117 -3.361 1 95.06 154 SER A CA 1
ATOM 1171 C C . SER A 1 154 ? -10.047 -13.789 -2.686 1 95.06 154 SER A C 1
ATOM 1173 O O . SER A 1 154 ? -10.258 -14.125 -1.52 1 95.06 154 SER A O 1
ATOM 1175 N N . SER A 1 155 ? -10.852 -13.086 -3.387 1 90.69 155 SER A N 1
ATOM 1176 C CA . SER A 1 155 ? -12.211 -12.758 -2.961 1 90.69 155 SER A CA 1
ATOM 1177 C C . SER A 1 155 ? -12.977 -12.047 -4.066 1 90.69 155 SER A C 1
ATOM 1179 O O . SER A 1 155 ? -12.398 -11.664 -5.086 1 90.69 155 SER A O 1
ATOM 1181 N N . PRO A 1 156 ? -14.297 -11.961 -3.93 1 86.31 156 PRO A N 1
ATOM 1182 C CA . PRO A 1 156 ? -14.961 -10.945 -4.746 1 86.31 156 PRO A CA 1
ATOM 1183 C C . PRO A 1 156 ? -14.391 -9.547 -4.531 1 86.31 156 PRO A C 1
ATOM 1185 O O . PRO A 1 156 ? -13.844 -9.25 -3.463 1 86.31 156 PRO A O 1
ATOM 1188 N N . LEU A 1 157 ? -14.438 -8.75 -5.562 1 87 157 LEU A N 1
ATOM 1189 C CA . LEU A 1 157 ? -13.969 -7.367 -5.488 1 87 157 LEU A CA 1
ATOM 1190 C C . LEU A 1 157 ? -15.008 -6.406 -6.059 1 87 157 LEU A C 1
ATOM 1192 O O . LEU A 1 157 ? -15.672 -6.723 -7.051 1 87 157 LEU A O 1
ATOM 1196 N N . LEU A 1 158 ? -15.18 -5.309 -5.387 1 83.56 158 LEU A N 1
ATOM 1197 C CA . LEU A 1 158 ? -15.914 -4.168 -5.914 1 83.56 158 LEU A CA 1
ATOM 1198 C C . LEU A 1 158 ? -14.961 -3.094 -6.426 1 83.56 158 LEU A C 1
ATOM 1200 O O . LEU A 1 158 ? -13.93 -2.826 -5.805 1 83.56 158 LEU A O 1
ATOM 1204 N N . VAL A 1 159 ? -15.258 -2.59 -7.59 1 84.06 159 VAL A N 1
ATOM 1205 C CA . VAL A 1 159 ? -14.359 -1.576 -8.125 1 84.06 159 VAL A CA 1
ATOM 1206 C C . VAL A 1 159 ? -15.156 -0.369 -8.602 1 84.06 159 VAL A C 1
ATOM 1208 O O . VAL A 1 159 ? -16.25 -0.521 -9.148 1 84.06 159 VAL A O 1
ATOM 1211 N N . LYS A 1 160 ? -14.68 0.749 -8.297 1 78.62 160 LYS A N 1
ATOM 1212 C CA . LYS A 1 160 ? -15.172 2.043 -8.758 1 78.62 160 LYS A CA 1
ATOM 1213 C C . LYS A 1 160 ? -14.016 3.012 -9.008 1 78.62 160 LYS A C 1
ATOM 1215 O O . LYS A 1 160 ? -13.008 2.979 -8.305 1 78.62 160 LYS A O 1
ATOM 1220 N N . ARG A 1 161 ? -14.133 3.725 -10.008 1 73.38 161 ARG A N 1
ATOM 1221 C CA . ARG A 1 161 ? -13.156 4.785 -10.211 1 73.38 161 ARG A CA 1
ATOM 1222 C C . ARG A 1 161 ? -13.484 6.008 -9.359 1 73.38 161 ARG A C 1
ATOM 1224 O O . ARG A 1 161 ? -14.633 6.461 -9.336 1 73.38 161 ARG A O 1
ATOM 1231 N N . VAL A 1 162 ? -12.594 6.309 -8.523 1 65.06 162 VAL A N 1
ATOM 1232 C CA . VAL A 1 162 ? -12.797 7.469 -7.664 1 65.06 162 VAL A CA 1
ATOM 1233 C C . VAL A 1 162 ? -11.797 8.57 -8.031 1 65.06 162 VAL A C 1
ATOM 1235 O O . VAL A 1 162 ? -10.68 8.281 -8.477 1 65.06 162 VAL A O 1
ATOM 1238 N N . GLY A 1 163 ? -12.031 9.75 -8.164 1 60.38 163 GLY A N 1
ATOM 1239 C CA . GLY A 1 163 ? -11.148 10.883 -8.375 1 60.38 163 GLY A CA 1
ATOM 1240 C C . GLY A 1 163 ? -11.891 12.188 -8.594 1 60.38 163 GLY A C 1
ATOM 1241 O O . GLY A 1 163 ? -13.117 12.227 -8.5 1 60.38 163 GLY A O 1
ATOM 1242 N N . VAL A 1 164 ? -11.117 13.234 -8.352 1 56.25 164 VAL A N 1
ATOM 1243 C CA . VAL A 1 164 ? -11.656 14.555 -8.641 1 56.25 164 VAL A CA 1
ATOM 1244 C C . VAL A 1 164 ? -11.898 14.703 -10.141 1 56.25 164 VAL A C 1
ATOM 1246 O O . VAL A 1 164 ? -11 14.469 -10.945 1 56.25 164 VAL A O 1
ATOM 1249 N N . PRO A 1 165 ? -13.148 14.805 -10.43 1 55.38 165 PRO A N 1
ATOM 1250 C CA . PRO A 1 165 ? -13.43 14.93 -11.867 1 55.38 165 PRO A CA 1
ATOM 1251 C C . PRO A 1 165 ? -12.477 15.898 -12.57 1 55.38 165 PRO A C 1
ATOM 1253 O O . PRO A 1 165 ? -12.156 16.953 -12.031 1 55.38 165 PRO A O 1
ATOM 1256 N N . ARG A 1 166 ? -12.078 15.562 -13.648 1 48.47 166 ARG A N 1
ATOM 1257 C CA . ARG A 1 166 ? -11.305 16.391 -14.57 1 48.47 166 ARG A CA 1
ATOM 1258 C C . ARG A 1 166 ? -9.891 16.625 -14.039 1 48.47 166 ARG A C 1
ATOM 1260 O O . ARG A 1 166 ? -9.266 17.641 -14.352 1 48.47 166 ARG A O 1
ATOM 1267 N N . THR A 1 167 ? -9.648 15.789 -13.055 1 53.88 167 THR A N 1
ATOM 1268 C CA . THR A 1 167 ? -8.25 15.852 -12.641 1 53.88 167 THR A CA 1
ATOM 1269 C C . THR A 1 167 ? -7.559 14.508 -12.875 1 53.88 167 THR A C 1
ATOM 1271 O O . THR A 1 167 ? -8.211 13.523 -13.234 1 53.88 167 THR A O 1
ATOM 1274 N N . GLU A 1 168 ? -6.242 14.477 -12.969 1 54.81 168 GLU A N 1
ATOM 1275 C CA . GLU A 1 168 ? -5.43 13.273 -13.156 1 54.81 168 GLU A CA 1
ATOM 1276 C C . GLU A 1 168 ? -5.484 12.375 -11.93 1 54.81 168 GLU A C 1
ATOM 1278 O O . GLU A 1 168 ? -4.965 11.258 -11.945 1 54.81 168 GLU A O 1
ATOM 1283 N N . HIS A 1 169 ? -6.316 12.852 -11.086 1 59.66 169 HIS A N 1
ATOM 1284 C CA . HIS A 1 169 ? -6.352 12.086 -9.844 1 59.66 169 HIS A CA 1
ATOM 1285 C C . HIS A 1 169 ? -7.504 11.086 -9.844 1 59.66 169 HIS A C 1
ATOM 1287 O O . HIS A 1 169 ? -8.453 11.227 -9.078 1 59.66 169 HIS A O 1
ATOM 1293 N N . GLN A 1 170 ? -7.465 10.266 -10.914 1 61.91 170 GLN A N 1
ATOM 1294 C CA . GLN A 1 170 ? -8.484 9.219 -10.961 1 61.91 170 GLN A CA 1
ATOM 1295 C C . GLN A 1 170 ? -7.859 7.832 -10.891 1 61.91 170 GLN A C 1
ATOM 1297 O O . GLN A 1 170 ? -6.898 7.543 -11.609 1 61.91 170 GLN A O 1
ATOM 1302 N N . GLU A 1 171 ? -8.211 7.141 -9.93 1 68 171 GLU A N 1
ATOM 1303 C CA . GLU A 1 171 ? -7.695 5.789 -9.727 1 68 171 GLU A CA 1
ATOM 1304 C C . GLU A 1 171 ? -8.805 4.828 -9.328 1 68 171 GLU A C 1
ATOM 1306 O O . GLU A 1 171 ? -9.797 5.234 -8.719 1 68 171 GLU A O 1
ATOM 1311 N N . PRO A 1 172 ? -8.695 3.629 -9.828 1 75.06 172 PRO A N 1
ATOM 1312 C CA . PRO A 1 172 ? -9.68 2.656 -9.336 1 75.06 172 PRO A CA 1
ATOM 1313 C C . PRO A 1 172 ? -9.5 2.328 -7.855 1 75.06 172 PRO A C 1
ATOM 1315 O O . PRO A 1 172 ? -8.367 2.229 -7.375 1 75.06 172 PRO A O 1
ATOM 1318 N N . VAL A 1 173 ? -10.648 2.262 -7.215 1 77.19 173 VAL A N 1
ATOM 1319 C CA . VAL A 1 173 ? -10.703 1.805 -5.832 1 77.19 173 VAL A CA 1
ATOM 1320 C C . VAL A 1 173 ? -11.188 0.357 -5.785 1 77.19 173 VAL A C 1
ATOM 1322 O O . VAL A 1 173 ? -12.242 0.032 -6.332 1 77.19 173 VAL A O 1
ATOM 1325 N N . TRP A 1 174 ? -10.367 -0.466 -5.203 1 83.06 174 TRP A N 1
ATOM 1326 C CA . TRP A 1 174 ? -10.703 -1.882 -5.094 1 83.06 174 TRP A CA 1
ATOM 1327 C C . TRP A 1 174 ? -11.172 -2.225 -3.682 1 83.06 174 TRP A C 1
ATOM 1329 O O . TRP A 1 174 ? -10.375 -2.215 -2.74 1 83.06 174 TRP A O 1
ATOM 1339 N N . ALA A 1 175 ? -12.43 -2.467 -3.574 1 83.5 175 ALA A N 1
ATOM 1340 C CA . ALA A 1 175 ? -12.984 -2.855 -2.281 1 83.5 175 ALA A CA 1
ATOM 1341 C C . ALA A 1 175 ? -13.141 -4.371 -2.184 1 83.5 175 ALA A C 1
ATOM 1343 O O . ALA A 1 175 ? -13.75 -5 -3.049 1 83.5 175 ALA A O 1
ATOM 1344 N N . GLY A 1 176 ? -12.547 -4.926 -1.193 1 84.44 176 GLY A N 1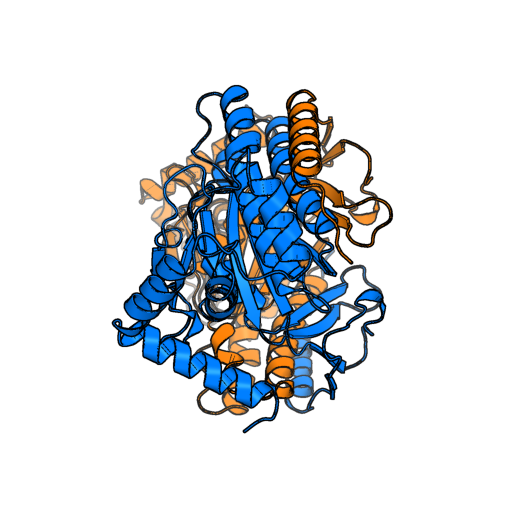
ATOM 1345 C CA . GLY A 1 176 ? -12.586 -6.363 -0.959 1 84.44 176 GLY A CA 1
ATOM 1346 C C . GLY A 1 176 ? -11.383 -6.871 -0.185 1 84.44 176 GLY A C 1
ATOM 1347 O O . GLY A 1 176 ? -10.398 -6.148 -0.013 1 84.44 176 GLY A O 1
ATOM 1348 N N . ARG A 1 177 ? -11.414 -8.156 0.184 1 88.62 177 ARG A N 1
ATOM 1349 C CA . ARG A 1 177 ? -10.414 -8.664 1.116 1 88.62 177 ARG A CA 1
ATOM 1350 C C . ARG A 1 177 ? -9.188 -9.164 0.374 1 88.62 177 ARG A C 1
ATOM 1352 O O . ARG A 1 177 ? -8.109 -9.305 0.965 1 88.62 177 ARG A O 1
ATOM 1359 N N . ALA A 1 178 ? -9.359 -9.438 -0.938 1 91.19 178 ALA A N 1
ATOM 1360 C CA . ALA A 1 178 ? -8.281 -10.086 -1.685 1 91.19 178 ALA A CA 1
ATOM 1361 C C . ALA A 1 178 ? -6.984 -9.281 -1.579 1 91.19 178 ALA A C 1
ATOM 1363 O O . ALA A 1 178 ? -5.93 -9.844 -1.26 1 91.19 178 ALA A O 1
ATOM 1364 N N . VAL A 1 179 ? -7.133 -8 -1.773 1 89.81 179 VAL A N 1
ATOM 1365 C CA . VAL A 1 179 ? -5.953 -7.148 -1.801 1 89.81 179 VAL A CA 1
ATOM 1366 C C . VAL A 1 179 ? -5.359 -7.035 -0.397 1 89.81 179 VAL A C 1
ATOM 1368 O O . VAL A 1 179 ? -4.152 -7.203 -0.21 1 89.81 179 VAL A O 1
ATOM 1371 N N . ASN A 1 180 ? -6.211 -6.848 0.578 1 89.5 180 ASN A N 1
ATOM 1372 C CA . ASN A 1 180 ? -5.762 -6.707 1.959 1 89.5 180 ASN A CA 1
ATOM 1373 C C . ASN A 1 180 ? -5.125 -7.992 2.477 1 89.5 180 ASN A C 1
ATOM 1375 O O . ASN A 1 180 ? -4.09 -7.949 3.146 1 89.5 180 ASN A O 1
ATOM 1379 N N . TYR A 1 181 ? -5.746 -9.094 2.172 1 94.69 181 TYR A N 1
ATOM 1380 C CA . TYR A 1 181 ? -5.234 -10.375 2.643 1 94.69 181 TYR A CA 1
ATOM 1381 C C . TYR A 1 181 ? -3.91 -10.711 1.969 1 94.69 181 TYR A C 1
ATOM 1383 O O . TYR A 1 181 ? -2.996 -11.234 2.609 1 94.69 181 TYR A O 1
ATOM 1391 N N . ALA A 1 182 ? -3.818 -10.383 0.702 1 96.5 182 ALA A N 1
ATOM 1392 C CA . ALA A 1 182 ? -2.564 -10.617 -0.008 1 96.5 182 ALA A CA 1
ATOM 1393 C C . ALA A 1 182 ? -1.434 -9.781 0.587 1 96.5 182 ALA A C 1
ATOM 1395 O O . ALA A 1 182 ? -0.306 -10.266 0.729 1 96.5 182 ALA A O 1
ATOM 1396 N N . ALA A 1 183 ? -1.745 -8.555 0.866 1 93 183 ALA A N 1
ATOM 1397 C CA . ALA A 1 183 ? -0.753 -7.668 1.471 1 93 183 ALA A CA 1
ATOM 1398 C C . ALA A 1 183 ? -0.301 -8.195 2.828 1 93 183 ALA A C 1
ATOM 1400 O O . ALA A 1 183 ? 0.894 -8.195 3.135 1 93 183 ALA A O 1
ATOM 1401 N N . LYS A 1 184 ? -1.234 -8.594 3.652 1 93.56 184 LYS A N 1
ATOM 1402 C CA . LYS A 1 184 ? -0.909 -9.156 4.965 1 93.56 184 LYS A CA 1
ATOM 1403 C C . LYS A 1 184 ? -0.076 -10.422 4.828 1 93.56 184 LYS A C 1
ATOM 1405 O O . LYS A 1 184 ? 0.855 -10.648 5.605 1 93.56 184 LYS A O 1
ATOM 1410 N N . ALA A 1 185 ? -0.432 -11.25 3.869 1 97.62 185 ALA A N 1
ATOM 1411 C CA . ALA A 1 185 ? 0.335 -12.461 3.6 1 97.62 185 ALA A CA 1
ATOM 1412 C C . ALA A 1 185 ? 1.769 -12.125 3.197 1 97.62 185 ALA A C 1
ATOM 1414 O O . ALA A 1 185 ? 2.719 -12.727 3.709 1 97.62 185 ALA A O 1
ATOM 1415 N N . ALA A 1 186 ? 1.93 -11.164 2.318 1 97.25 186 ALA A N 1
ATOM 1416 C CA . ALA A 1 186 ? 3.262 -10.758 1.877 1 97.25 186 ALA A CA 1
ATOM 1417 C C . ALA A 1 186 ? 4.094 -10.234 3.045 1 97.25 186 ALA A C 1
ATOM 1419 O O . ALA A 1 186 ? 5.301 -10.469 3.111 1 97.25 186 ALA A O 1
ATOM 1420 N N . GLN A 1 187 ? 3.459 -9.531 3.922 1 93.06 187 GLN A N 1
ATOM 1421 C CA . GLN A 1 187 ? 4.148 -8.961 5.07 1 93.06 187 GLN A CA 1
ATOM 1422 C C . GLN A 1 187 ? 4.738 -10.047 5.961 1 93.06 187 GLN A C 1
ATOM 1424 O O . GLN A 1 187 ? 5.703 -9.805 6.691 1 93.06 187 GLN A O 1
ATOM 1429 N N . GLN A 1 188 ? 4.164 -11.203 5.922 1 96.5 188 GLN A N 1
ATOM 1430 C CA . GLN A 1 188 ? 4.602 -12.266 6.82 1 96.5 188 GLN A CA 1
ATOM 1431 C C . GLN A 1 188 ? 5.578 -13.211 6.121 1 96.5 188 GLN A C 1
ATOM 1433 O O . GLN A 1 188 ? 6.113 -14.125 6.742 1 96.5 188 GLN A O 1
ATOM 1438 N N . ALA A 1 189 ? 5.762 -13 4.832 1 97.88 189 ALA A N 1
ATOM 1439 C CA . ALA A 1 189 ? 6.746 -13.781 4.086 1 97.88 189 ALA A CA 1
ATOM 1440 C C . ALA A 1 189 ? 8.156 -13.266 4.34 1 97.88 189 ALA A C 1
ATOM 1442 O O . ALA A 1 189 ? 8.352 -12.086 4.645 1 97.88 189 ALA A O 1
ATOM 1443 N N . ASP A 1 190 ? 9.109 -14.141 4.305 1 97.38 190 ASP A N 1
ATOM 1444 C CA . ASP A 1 190 ? 10.516 -13.742 4.223 1 97.38 190 ASP A CA 1
ATOM 1445 C C . ASP A 1 190 ? 10.969 -13.625 2.771 1 97.38 190 ASP A C 1
ATOM 1447 O O . ASP A 1 190 ? 10.188 -13.883 1.85 1 97.38 190 ASP A O 1
ATOM 1451 N N . ARG A 1 191 ? 12.227 -13.148 2.615 1 97.25 191 ARG A N 1
ATOM 1452 C CA . ARG A 1 191 ? 12.727 -13.008 1.254 1 97.25 191 ARG A CA 1
ATOM 1453 C C . ARG A 1 191 ? 12.609 -14.32 0.484 1 97.25 191 ARG A C 1
ATOM 1455 O O . ARG A 1 191 ? 12.852 -15.391 1.035 1 97.25 191 ARG A O 1
ATOM 1462 N N . HIS A 1 192 ? 12.141 -14.281 -0.686 1 98.38 192 HIS A N 1
ATOM 1463 C CA . HIS A 1 192 ? 12.031 -15.383 -1.632 1 98.38 192 HIS A CA 1
ATOM 1464 C C . HIS A 1 192 ? 10.922 -16.344 -1.228 1 98.38 192 HIS A C 1
ATOM 1466 O O . HIS A 1 192 ? 10.938 -17.516 -1.617 1 98.38 192 HIS A O 1
ATOM 1472 N N . GLU A 1 193 ? 10.023 -15.906 -0.405 1 98.69 193 GLU A N 1
ATOM 1473 C CA . GLU A 1 193 ? 8.914 -16.766 -0.004 1 98.69 193 GLU A CA 1
ATOM 1474 C C . GLU A 1 193 ? 7.59 -16.25 -0.554 1 98.69 193 GLU A C 1
ATOM 1476 O O . GLU A 1 193 ? 7.488 -15.086 -0.96 1 98.69 193 GLU A O 1
ATOM 1481 N N . MET A 1 194 ? 6.68 -17.156 -0.605 1 98.81 194 MET A N 1
ATOM 1482 C CA . MET A 1 194 ? 5.301 -16.844 -0.963 1 98.81 194 MET A CA 1
ATOM 1483 C C . MET A 1 194 ? 4.328 -17.375 0.078 1 98.81 194 MET A C 1
ATOM 1485 O O . MET A 1 194 ? 4.402 -18.547 0.457 1 98.81 194 MET A O 1
ATOM 1489 N N . VAL A 1 195 ? 3.496 -16.547 0.557 1 98.88 195 VAL A N 1
ATOM 1490 C CA . VAL A 1 195 ? 2.439 -16.938 1.484 1 98.88 195 VAL A CA 1
ATOM 1491 C C . VAL A 1 195 ? 1.077 -16.781 0.81 1 98.88 195 VAL A C 1
ATOM 1493 O O . VAL A 1 195 ? 0.792 -15.75 0.202 1 98.88 195 VAL A O 1
ATOM 1496 N N . VAL A 1 196 ? 0.274 -17.844 0.91 1 98.81 196 VAL A N 1
ATOM 1497 C CA . VAL A 1 196 ? -1.05 -17.797 0.298 1 98.81 196 VAL A CA 1
ATOM 1498 C C . VAL A 1 196 ? -2.121 -17.969 1.371 1 98.81 196 VAL A C 1
ATOM 1500 O O . VAL A 1 196 ? -1.908 -18.672 2.361 1 98.81 196 VAL A O 1
ATOM 1503 N N . THR A 1 197 ? -3.258 -17.328 1.208 1 98.19 197 THR A N 1
ATOM 1504 C CA . THR A 1 197 ? -4.398 -17.484 2.105 1 98.19 197 THR A CA 1
ATOM 1505 C C . THR A 1 197 ? -5.016 -18.875 1.946 1 98.19 197 THR A C 1
ATOM 1507 O O . THR A 1 197 ? -4.719 -19.578 0.986 1 98.19 197 THR A O 1
ATOM 1510 N N . GLY A 1 198 ? -5.914 -19.203 2.885 1 97.19 198 GLY A N 1
ATOM 1511 C CA . GLY A 1 198 ? -6.559 -20.516 2.865 1 97.19 198 GLY A CA 1
ATOM 1512 C C . GLY A 1 198 ? -7.324 -20.781 1.584 1 97.19 198 GLY A C 1
ATOM 1513 O O . GLY A 1 198 ? -7.289 -21.891 1.058 1 97.19 198 GLY A O 1
ATOM 1514 N N . THR A 1 199 ? -8.008 -19.797 1.082 1 95.88 199 THR A N 1
ATOM 1515 C CA . THR A 1 199 ? -8.805 -19.953 -0.13 1 95.88 199 THR A CA 1
ATOM 1516 C C . THR A 1 199 ? -7.914 -20.297 -1.32 1 95.88 199 THR A C 1
ATOM 1518 O O . THR A 1 199 ? -8.273 -21.141 -2.143 1 95.88 199 THR A O 1
ATOM 1521 N N . ILE A 1 200 ? -6.762 -19.656 -1.391 1 97.88 200 ILE A N 1
ATOM 1522 C CA . ILE A 1 200 ? -5.824 -19.953 -2.469 1 97.88 200 ILE A CA 1
ATOM 1523 C C . ILE A 1 200 ? -5.238 -21.344 -2.277 1 97.88 200 ILE A C 1
ATOM 1525 O O . ILE A 1 200 ? -5.074 -22.094 -3.244 1 97.88 200 ILE A O 1
ATOM 1529 N N . TRP A 1 201 ? -4.973 -21.688 -1.064 1 97.19 201 TRP A N 1
ATOM 1530 C CA . TRP A 1 201 ? -4.418 -23 -0.77 1 97.19 201 TRP A CA 1
ATOM 1531 C C . TRP A 1 201 ? -5.391 -24.094 -1.185 1 97.19 201 TRP A C 1
ATOM 1533 O O . TRP A 1 201 ? -4.973 -25.141 -1.707 1 97.19 201 TRP A O 1
ATOM 1543 N N . ASP A 1 202 ? -6.672 -23.938 -0.893 1 95.19 202 ASP A N 1
ATOM 1544 C CA . ASP A 1 202 ? -7.664 -24.922 -1.281 1 95.19 202 ASP A CA 1
ATOM 1545 C C . ASP A 1 202 ? -7.543 -25.281 -2.762 1 95.19 202 ASP A C 1
ATOM 1547 O O . ASP A 1 202 ? -7.719 -26.438 -3.148 1 95.19 202 ASP A O 1
ATOM 1551 N N . TRP A 1 203 ? -7.234 -24.297 -3.496 1 94.81 203 TRP A N 1
ATOM 1552 C CA . TRP A 1 203 ? -7.078 -24.516 -4.93 1 94.81 203 TRP A CA 1
ATOM 1553 C C . TRP A 1 203 ? -5.715 -25.125 -5.242 1 94.81 203 TRP A C 1
ATOM 1555 O O . TRP A 1 203 ? -5.613 -26.047 -6.07 1 94.81 203 TRP A O 1
ATOM 1565 N N . VAL A 1 204 ? -4.66 -24.656 -4.648 1 97 204 VAL A N 1
ATOM 1566 C CA . VAL A 1 204 ? -3.291 -25.094 -4.887 1 97 204 VAL A CA 1
ATOM 1567 C C . VAL A 1 204 ? -3.146 -26.562 -4.496 1 97 204 VAL A C 1
ATOM 1569 O O . VAL A 1 204 ? -2.486 -27.328 -5.195 1 97 204 VAL A O 1
ATOM 1572 N N . SER A 1 205 ? -3.775 -26.922 -3.387 1 94.56 205 SER A N 1
ATOM 1573 C CA . SER A 1 205 ? -3.635 -28.281 -2.85 1 94.56 205 SER A CA 1
ATOM 1574 C C . SER A 1 205 ? -4.238 -29.312 -3.793 1 94.56 205 SER A C 1
ATOM 1576 O O . SER A 1 205 ? -3.898 -30.5 -3.727 1 94.56 205 SER A O 1
ATOM 1578 N N . ASP A 1 206 ? -5.109 -28.844 -4.625 1 93.69 206 ASP A N 1
ATOM 1579 C CA . ASP A 1 206 ? -5.766 -29.734 -5.57 1 93.69 206 ASP A CA 1
ATOM 1580 C C . ASP A 1 206 ? -4.977 -29.844 -6.871 1 93.69 206 ASP A C 1
ATOM 1582 O O . ASP A 1 206 ? -5.469 -30.391 -7.859 1 93.69 206 ASP A O 1
ATOM 1586 N N . ASN A 1 207 ? -3.82 -29.281 -6.957 1 96.69 207 ASN A N 1
ATOM 1587 C CA . ASN A 1 207 ? -2.965 -29.297 -8.141 1 96.69 207 ASN A CA 1
ATOM 1588 C C . ASN A 1 207 ? -1.623 -29.969 -7.844 1 96.69 207 ASN A C 1
ATOM 1590 O O . ASN A 1 207 ? -0.772 -29.391 -7.168 1 96.69 207 ASN A O 1
ATOM 1594 N N . ASP A 1 208 ? -1.355 -31.125 -8.492 1 96.31 208 ASP A N 1
ATOM 1595 C CA . ASP A 1 208 ? -0.176 -31.922 -8.203 1 96.31 208 ASP A CA 1
ATOM 1596 C C . ASP A 1 208 ? 1.103 -31.203 -8.609 1 96.31 208 ASP A C 1
ATOM 1598 O O . ASP A 1 208 ? 2.164 -31.422 -8.023 1 96.31 208 ASP A O 1
ATOM 1602 N N . PHE A 1 209 ? 1.058 -30.297 -9.602 1 96.69 209 PHE A N 1
ATOM 1603 C CA . PHE A 1 209 ? 2.225 -29.594 -10.117 1 96.69 209 PHE A CA 1
ATOM 1604 C C . PHE A 1 209 ? 2.662 -28.5 -9.156 1 96.69 209 PHE A C 1
ATOM 1606 O O . PHE A 1 209 ? 3.779 -27.984 -9.258 1 96.69 209 PHE A O 1
ATOM 1613 N N . LEU A 1 210 ? 1.745 -28.172 -8.219 1 97.12 210 LEU A N 1
ATOM 1614 C CA . LEU A 1 210 ? 2.004 -27.078 -7.289 1 97.12 210 LEU A CA 1
ATOM 1615 C C . LEU A 1 210 ? 2.145 -27.594 -5.863 1 97.12 210 LEU A C 1
ATOM 1617 O O . LEU A 1 210 ? 2.82 -26.969 -5.039 1 97.12 210 LEU A O 1
ATOM 1621 N N . ALA A 1 211 ? 1.558 -28.734 -5.578 1 95.88 211 ALA A N 1
ATOM 1622 C CA . ALA A 1 211 ? 1.409 -29.172 -4.191 1 95.88 211 ALA A CA 1
ATOM 1623 C C . ALA A 1 211 ? 2.469 -30.203 -3.828 1 95.88 211 ALA A C 1
ATOM 1625 O O . ALA A 1 211 ? 2.742 -30.438 -2.646 1 95.88 211 ALA A O 1
ATOM 1626 N N . VAL A 1 212 ? 3.043 -30.875 -4.848 1 94.75 212 VAL A N 1
ATOM 1627 C CA . VAL A 1 212 ? 4.016 -31.938 -4.609 1 94.75 212 VAL A CA 1
ATOM 1628 C C . VAL A 1 212 ? 5.32 -31.609 -5.34 1 94.75 212 VAL A C 1
ATOM 1630 O O . VAL A 1 212 ? 5.301 -31.078 -6.445 1 94.75 212 VAL A O 1
ATOM 1633 N N . THR A 1 213 ? 6.406 -31.953 -4.746 1 93.44 213 THR A N 1
ATOM 1634 C CA . THR A 1 213 ? 7.711 -31.656 -5.324 1 93.44 213 THR A CA 1
ATOM 1635 C C . THR A 1 213 ? 7.902 -32.406 -6.637 1 93.44 213 THR A C 1
ATOM 1637 O O . THR A 1 213 ? 7.164 -33.375 -6.926 1 93.44 213 THR A O 1
ATOM 1640 N N . CYS A 1 214 ? 8.82 -31.922 -7.41 1 92.25 214 CYS A N 1
ATOM 1641 C CA . CYS A 1 214 ? 9.094 -32.531 -8.703 1 92.25 214 CYS A CA 1
ATOM 1642 C C . CYS A 1 214 ? 9.875 -33.844 -8.531 1 92.25 214 CYS A C 1
ATOM 1644 O O . CYS A 1 214 ? 10.109 -34.281 -7.406 1 92.25 214 CYS A O 1
ATOM 1646 N N . SER A 1 215 ? 10.219 -34.5 -9.57 1 88.69 215 SER A N 1
ATOM 1647 C CA . SER A 1 215 ? 10.828 -35.812 -9.539 1 88.69 215 SER A CA 1
ATOM 1648 C C . SER A 1 215 ? 12.352 -35.719 -9.477 1 88.69 215 SER A C 1
ATOM 1650 O O . SER A 1 215 ? 13.047 -36.719 -9.625 1 88.69 215 SER A O 1
ATOM 1652 N N . CYS A 1 216 ? 12.883 -34.438 -9.359 1 90 216 CYS A N 1
ATOM 1653 C CA . CYS A 1 216 ? 14.328 -34.312 -9.164 1 90 216 CYS A CA 1
ATOM 1654 C C . CYS A 1 216 ? 14.766 -35.062 -7.906 1 90 216 CYS A C 1
ATOM 1656 O O . CYS A 1 216 ? 15.883 -35.594 -7.848 1 90 216 CYS A O 1
ATOM 1658 N N . SER A 1 217 ? 13.922 -35 -6.891 1 83.5 217 SER A N 1
ATOM 1659 C CA . SER A 1 217 ? 14 -35.875 -5.715 1 83.5 217 SER A CA 1
ATOM 1660 C C . SER A 1 217 ? 12.711 -36.656 -5.52 1 83.5 217 SER A C 1
ATOM 1662 O O . SER A 1 217 ? 11.75 -36.5 -6.281 1 83.5 217 SER A O 1
ATOM 1664 N N . ASN A 1 218 ? 12.742 -37.562 -4.645 1 85.75 218 ASN A N 1
ATOM 1665 C CA . ASN A 1 218 ? 11.484 -38.25 -4.363 1 85.75 218 ASN A CA 1
ATOM 1666 C C . ASN A 1 218 ? 10.359 -37.281 -4.055 1 85.75 218 ASN A C 1
ATOM 1668 O O . ASN A 1 218 ? 10.477 -36.469 -3.129 1 85.75 218 ASN A O 1
ATOM 1672 N N . PRO A 1 219 ? 9.43 -37.406 -4.961 1 88.12 219 PRO A N 1
ATOM 1673 C CA . PRO A 1 219 ? 8.336 -36.469 -4.75 1 88.12 219 PRO A CA 1
ATOM 1674 C C . PRO A 1 219 ? 7.816 -36.469 -3.314 1 88.12 219 PRO A C 1
ATOM 1676 O O . PRO A 1 219 ? 7.664 -37.531 -2.715 1 88.12 219 PRO A O 1
ATOM 1679 N N . ASN A 1 220 ? 7.707 -35.344 -2.773 1 88.75 220 ASN A N 1
ATOM 1680 C CA . ASN A 1 220 ? 7.297 -35.125 -1.39 1 88.75 220 ASN A CA 1
ATOM 1681 C C . ASN A 1 220 ? 6.168 -34.094 -1.292 1 88.75 220 ASN A C 1
ATOM 1683 O O . ASN A 1 220 ? 6.215 -33.062 -1.937 1 88.75 220 ASN A O 1
ATOM 1687 N N . PRO A 1 221 ? 5.125 -34.5 -0.428 1 89 221 PRO A N 1
ATOM 1688 C CA . PRO A 1 221 ? 3.977 -33.594 -0.307 1 89 221 PRO A CA 1
ATOM 1689 C C . PRO A 1 221 ? 4.23 -32.469 0.669 1 89 221 PRO A C 1
ATOM 1691 O O . PRO A 1 221 ? 3.342 -31.625 0.898 1 89 221 PRO A O 1
ATOM 1694 N N . ASP A 1 222 ? 5.43 -32.344 1.229 1 89.88 222 ASP A N 1
ATOM 1695 C CA . ASP A 1 222 ? 5.746 -31.344 2.225 1 89.88 222 ASP A CA 1
ATOM 1696 C C . ASP A 1 222 ? 6.391 -30.109 1.574 1 89.88 222 ASP A C 1
ATOM 1698 O O . ASP A 1 222 ? 7.398 -29.609 2.061 1 89.88 222 ASP A O 1
ATOM 1702 N N . LEU A 1 223 ? 5.797 -29.781 0.462 1 93.88 223 LEU A N 1
ATOM 1703 C CA . LEU A 1 223 ? 6.309 -28.641 -0.289 1 93.88 223 LEU A CA 1
ATOM 1704 C C . LEU A 1 223 ? 5.902 -27.328 0.372 1 93.88 223 LEU A C 1
ATOM 1706 O O . LEU A 1 223 ? 6.668 -26.359 0.358 1 93.88 223 LEU A O 1
ATOM 1710 N N . TRP A 1 224 ? 4.715 -27.297 0.96 1 96.19 224 TRP A N 1
ATOM 1711 C CA . TRP A 1 224 ? 4.16 -26.109 1.613 1 96.19 224 TRP A CA 1
ATOM 1712 C C . TRP A 1 224 ? 4.109 -26.297 3.125 1 96.19 224 TRP A C 1
ATOM 1714 O O . TRP A 1 224 ? 3.852 -27.406 3.611 1 96.19 224 TRP A O 1
ATOM 1724 N N . SER A 1 225 ? 4.359 -25.281 3.898 1 96.62 225 SER A N 1
ATOM 1725 C CA . SER A 1 225 ? 4.266 -25.344 5.352 1 96.62 225 SER A CA 1
ATOM 1726 C C . SER A 1 225 ? 3.105 -24.5 5.871 1 96.62 225 SER A C 1
ATOM 1728 O O . SER A 1 225 ? 2.723 -23.516 5.246 1 96.62 225 SER A O 1
ATOM 1730 N N . ASN A 1 226 ? 2.602 -24.906 7.031 1 95.88 226 ASN A N 1
ATOM 1731 C CA . ASN A 1 226 ? 1.488 -24.188 7.652 1 95.88 226 ASN A CA 1
ATOM 1732 C C . ASN A 1 226 ? 1.909 -22.812 8.141 1 95.88 226 ASN A C 1
ATOM 1734 O O . ASN A 1 226 ? 3.023 -22.641 8.641 1 95.88 226 ASN A O 1
ATOM 1738 N N . ILE A 1 227 ? 1.023 -21.891 7.949 1 97.31 227 ILE A N 1
ATOM 1739 C CA . ILE A 1 227 ? 1.211 -20.578 8.555 1 97.31 227 ILE A CA 1
ATOM 1740 C C . ILE A 1 227 ? -0.145 -19.984 8.938 1 97.31 227 ILE A C 1
ATOM 1742 O O . ILE A 1 227 ? -1.128 -20.156 8.211 1 97.31 227 ILE A O 1
ATOM 1746 N N . THR A 1 228 ? -0.223 -19.422 10.125 1 96.69 228 THR A N 1
ATOM 1747 C CA . THR A 1 228 ? -1.363 -18.594 10.516 1 96.69 228 THR A CA 1
ATOM 1748 C C . THR A 1 228 ? -1.098 -17.125 10.211 1 96.69 228 THR A C 1
ATOM 1750 O O . THR A 1 228 ? -0.219 -16.5 10.812 1 96.69 228 THR A O 1
ATOM 1753 N N . ILE A 1 229 ? -1.795 -16.578 9.273 1 96.62 229 ILE A N 1
ATOM 1754 C CA . ILE A 1 229 ? -1.557 -15.203 8.828 1 96.62 229 ILE A CA 1
ATOM 1755 C C . ILE A 1 229 ? -2.139 -14.234 9.852 1 96.62 229 ILE A C 1
ATOM 1757 O O . ILE A 1 229 ? -3.357 -14.125 9.992 1 96.62 229 ILE A O 1
ATOM 1761 N N . GLU A 1 230 ? -1.287 -13.492 10.406 1 92.62 230 GLU A N 1
ATOM 1762 C CA . GLU A 1 230 ? -1.671 -12.539 11.438 1 92.62 230 GLU A CA 1
ATOM 1763 C C . GLU A 1 230 ? -2.441 -11.359 10.836 1 92.62 230 GLU A C 1
ATOM 1765 O O . GLU A 1 230 ? -2.258 -11.023 9.664 1 92.62 230 GLU A O 1
ATOM 1770 N N . LYS A 1 231 ? -3.314 -10.742 11.539 1 85.31 231 LYS A N 1
ATOM 1771 C CA . LYS A 1 231 ? -4.09 -9.547 11.211 1 85.31 231 LYS A CA 1
ATOM 1772 C C . LYS A 1 231 ? -5.273 -9.891 10.312 1 85.31 231 LYS A C 1
ATOM 1774 O O . LYS A 1 231 ? -6.09 -9.016 10 1 85.31 231 LYS A O 1
ATOM 1779 N N . ILE A 1 232 ? -5.293 -11.164 9.828 1 91 232 ILE A N 1
ATOM 1780 C CA . ILE A 1 232 ? -6.582 -11.648 9.352 1 91 232 ILE A CA 1
ATOM 1781 C C . ILE A 1 232 ? -7.457 -12.047 10.539 1 91 232 ILE A C 1
ATOM 1783 O O . ILE A 1 232 ? -7 -12.727 11.461 1 91 232 ILE A O 1
ATOM 1787 N N . PRO A 1 233 ? -8.695 -11.555 10.531 1 86.38 233 PRO A N 1
ATOM 1788 C CA . PRO A 1 233 ? -9.531 -11.742 11.719 1 86.38 233 PRO A CA 1
ATOM 1789 C C . PRO A 1 233 ? -9.648 -13.203 12.141 1 86.38 233 PRO A C 1
ATOM 1791 O O . PRO A 1 233 ? -9.68 -14.094 11.289 1 86.38 233 PRO A O 1
ATOM 1794 N N . ASP A 1 234 ? -9.836 -13.266 13.414 1 85.12 234 ASP A N 1
ATOM 1795 C CA . ASP A 1 234 ? -10.055 -14.602 13.961 1 85.12 234 ASP A CA 1
ATOM 1796 C C . ASP A 1 234 ? -11.367 -15.195 13.445 1 85.12 234 ASP A C 1
ATOM 1798 O O . ASP A 1 234 ? -12.367 -14.484 13.32 1 85.12 234 ASP A O 1
ATOM 1802 N N . GLY A 1 235 ? -11.336 -16.422 13.094 1 83.25 235 GLY A N 1
ATOM 1803 C CA . GLY A 1 235 ? -12.539 -17.078 12.594 1 83.25 235 GLY A CA 1
ATOM 1804 C C . GLY A 1 235 ? -12.641 -17.078 11.078 1 83.25 235 GLY A C 1
ATOM 1805 O O . GLY A 1 235 ? -13.445 -17.812 10.508 1 83.25 235 GLY A O 1
ATOM 1806 N N . ASP A 1 236 ? -11.852 -16.188 10.523 1 88.94 236 ASP A N 1
ATOM 1807 C CA . ASP A 1 236 ? -11.805 -16.234 9.07 1 88.94 236 ASP A CA 1
ATOM 1808 C C . ASP A 1 236 ? -10.914 -17.375 8.578 1 88.94 236 ASP A C 1
ATOM 1810 O O . ASP A 1 236 ? -9.719 -17.391 8.867 1 88.94 236 ASP A O 1
ATOM 1814 N N . GLY A 1 237 ? -11.469 -18.25 7.84 1 92.56 237 GLY A N 1
ATOM 1815 C CA . GLY A 1 237 ? -10.75 -19.438 7.371 1 92.56 237 GLY A CA 1
ATOM 1816 C C . GLY A 1 237 ? -9.523 -19.094 6.539 1 92.56 237 GLY A C 1
ATOM 1817 O O . GLY A 1 237 ? -8.617 -19.922 6.402 1 92.56 237 GLY A O 1
ATOM 1818 N N . ASP A 1 238 ? -9.453 -17.906 5.996 1 94.62 238 ASP A N 1
ATOM 1819 C CA . ASP A 1 238 ? -8.32 -17.5 5.16 1 94.62 238 ASP A CA 1
ATOM 1820 C C . ASP A 1 238 ? -7.074 -17.266 6.004 1 94.62 238 ASP A C 1
ATOM 1822 O O . ASP A 1 238 ? -5.961 -17.188 5.473 1 94.62 238 ASP A O 1
ATOM 1826 N N . ARG A 1 239 ? -7.273 -17.203 7.281 1 95.25 239 ARG A N 1
ATOM 1827 C CA . ARG A 1 239 ? -6.172 -16.984 8.219 1 95.25 239 ARG A CA 1
ATOM 1828 C C . ARG A 1 239 ? -5.223 -18.188 8.219 1 95.25 239 ARG A C 1
ATOM 1830 O O . ARG A 1 239 ? -4.023 -18.031 8.469 1 95.25 239 ARG A O 1
ATOM 1837 N N . GLU A 1 240 ? -5.82 -19.344 7.965 1 96.12 240 GLU A N 1
ATOM 1838 C CA . GLU A 1 240 ? -5.02 -20.562 7.926 1 96.12 240 GLU A CA 1
ATOM 1839 C C . GLU A 1 240 ? -4.426 -20.781 6.535 1 96.12 240 GLU A C 1
ATOM 1841 O O . GLU A 1 240 ? -4.934 -21.594 5.762 1 96.12 240 GLU A O 1
ATOM 1846 N N . GLY A 1 241 ? -3.271 -20.125 6.305 1 97.25 241 GLY A N 1
ATOM 1847 C CA . GLY A 1 241 ? -2.629 -20.141 5 1 97.25 241 GLY A CA 1
ATOM 1848 C C . GLY A 1 241 ? -1.455 -21.109 4.934 1 97.25 241 GLY A C 1
ATOM 1849 O O . GLY A 1 241 ? -1.331 -22 5.773 1 97.25 241 GLY A O 1
ATOM 1850 N N . LYS A 1 242 ? -0.683 -21.047 3.834 1 98.25 242 LYS A N 1
ATOM 1851 C CA . LYS A 1 242 ? 0.505 -21.859 3.604 1 98.25 242 LYS A CA 1
ATOM 1852 C C . LYS A 1 242 ? 1.663 -21.016 3.086 1 98.25 242 LYS A C 1
ATOM 1854 O O . LYS A 1 242 ? 1.448 -19.953 2.48 1 98.25 242 LYS A O 1
ATOM 1859 N N . ARG A 1 243 ? 2.803 -21.484 3.324 1 98.69 243 ARG A N 1
ATOM 1860 C CA . ARG A 1 243 ? 4.039 -20.828 2.914 1 98.69 243 ARG A CA 1
ATOM 1861 C C . ARG A 1 243 ? 4.84 -21.703 1.966 1 98.69 243 ARG A C 1
ATOM 1863 O O . ARG A 1 243 ? 4.996 -22.906 2.209 1 98.69 243 ARG A O 1
ATOM 1870 N N . LEU A 1 244 ? 5.242 -21.172 0.89 1 98.5 244 LEU A N 1
ATOM 1871 C CA . LEU A 1 244 ? 6.113 -21.844 -0.067 1 98.5 244 LEU A CA 1
ATOM 1872 C C . LEU A 1 244 ? 7.512 -21.234 -0.048 1 98.5 244 LEU A C 1
ATOM 1874 O O . LEU A 1 244 ? 7.676 -20.031 -0.282 1 98.5 244 LEU A O 1
ATOM 1878 N N . THR A 1 245 ? 8.523 -22.016 0.147 1 97.56 245 THR A N 1
ATOM 1879 C CA . THR A 1 245 ? 9.906 -21.547 0.171 1 97.56 245 THR A CA 1
ATOM 1880 C C . THR A 1 245 ? 10.656 -21.984 -1.078 1 97.56 245 THR A C 1
ATOM 1882 O O . THR A 1 245 ? 11.633 -21.359 -1.48 1 97.56 245 THR A O 1
ATOM 1885 N N . SER A 1 246 ? 10.172 -23.047 -1.753 1 95.69 246 SER A N 1
ATOM 1886 C CA . SER A 1 246 ? 10.852 -23.594 -2.926 1 95.69 246 SER A CA 1
ATOM 1887 C C . SER A 1 246 ? 10.602 -22.719 -4.156 1 95.69 246 SER A C 1
ATOM 1889 O O . SER A 1 246 ? 9.531 -22.125 -4.293 1 95.69 246 SER A O 1
ATOM 1891 N N . SER A 1 247 ? 11.547 -22.609 -5.047 1 96.31 247 SER A N 1
ATOM 1892 C CA . SER A 1 247 ? 11.422 -21.938 -6.332 1 96.31 247 SER A CA 1
ATOM 1893 C C . SER A 1 247 ? 11.133 -22.922 -7.457 1 96.31 247 SER A C 1
ATOM 1895 O O . SER A 1 247 ? 11.125 -24.141 -7.234 1 96.31 247 SER A O 1
ATOM 1897 N N . TRP A 1 248 ? 10.828 -22.375 -8.641 1 96.75 248 TRP A N 1
ATOM 1898 C CA . TRP A 1 248 ? 10.758 -23.266 -9.805 1 96.75 248 TRP A CA 1
ATOM 1899 C C . TRP A 1 248 ? 12.07 -24.016 -9.984 1 96.75 248 TRP A C 1
ATOM 1901 O O . TRP A 1 248 ? 13.148 -23.406 -10.023 1 96.75 248 TRP A O 1
ATOM 1911 N N . CYS A 1 249 ? 11.922 -25.328 -10.086 1 94.5 249 CYS A N 1
ATOM 1912 C CA . CYS A 1 249 ? 13.07 -26.156 -10.43 1 94.5 249 CYS A CA 1
ATOM 1913 C C . CYS A 1 249 ? 13.57 -25.844 -11.836 1 94.5 249 CYS A C 1
ATOM 1915 O O . CYS A 1 249 ? 12.773 -25.609 -12.75 1 94.5 249 CYS A O 1
ATOM 1917 N N . ASP A 1 250 ? 14.906 -25.922 -12.062 1 93.75 250 ASP A N 1
ATOM 1918 C CA . ASP A 1 250 ? 15.492 -25.578 -13.352 1 93.75 250 ASP A CA 1
ATOM 1919 C C . ASP A 1 250 ? 15.086 -26.594 -14.43 1 93.75 250 ASP A C 1
ATOM 1921 O O . ASP A 1 250 ? 14.984 -26.25 -15.602 1 93.75 250 ASP A O 1
ATOM 1925 N N . VAL A 1 251 ? 14.82 -27.766 -13.992 1 94.75 251 VAL A N 1
ATOM 1926 C CA . VAL A 1 251 ? 14.562 -28.859 -14.93 1 94.75 251 VAL A CA 1
ATOM 1927 C C . VAL A 1 251 ? 13.062 -28.953 -15.211 1 94.75 251 VAL A C 1
ATOM 1929 O O . VAL A 1 251 ? 12.633 -28.953 -16.359 1 94.75 251 VAL A O 1
ATOM 1932 N N . HIS A 1 252 ? 12.242 -28.969 -14.195 1 96.06 252 HIS A N 1
ATOM 1933 C CA . HIS A 1 252 ? 10.828 -29.266 -14.352 1 96.06 252 HIS A CA 1
ATOM 1934 C C . HIS A 1 252 ? 9.977 -28 -14.281 1 96.06 252 HIS A C 1
ATOM 1936 O O . HIS A 1 252 ? 8.805 -28.016 -14.648 1 96.06 252 HIS A O 1
ATOM 1942 N N . GLY A 1 253 ? 10.531 -26.891 -13.781 1 96 253 GLY A N 1
ATOM 1943 C CA . GLY A 1 253 ? 9.797 -25.656 -13.586 1 96 253 GLY A CA 1
ATOM 1944 C C . GLY A 1 253 ? 9.031 -25.219 -14.812 1 96 253 GLY A C 1
ATOM 1945 O O . GLY A 1 253 ? 7.816 -25 -14.758 1 96 253 GLY A O 1
ATOM 1946 N N . PRO A 1 254 ? 9.742 -25.062 -15.914 1 96.69 254 PRO A N 1
ATOM 1947 C CA . PRO A 1 254 ? 9.07 -24.625 -17.141 1 96.69 254 PRO A CA 1
ATOM 1948 C C . PRO A 1 254 ? 7.906 -25.531 -17.531 1 96.69 254 PRO A C 1
ATOM 1950 O O . PRO A 1 254 ? 6.828 -25.047 -17.891 1 96.69 254 PRO A O 1
ATOM 1953 N N . GLU A 1 255 ? 8.07 -26.828 -17.406 1 96.06 255 GLU A N 1
ATOM 1954 C CA . GLU A 1 255 ? 7.02 -27.781 -17.734 1 96.06 255 GLU A CA 1
ATOM 1955 C C . GLU A 1 255 ? 5.844 -27.672 -16.766 1 96.06 255 GLU A C 1
ATOM 1957 O O . GLU A 1 255 ? 4.684 -27.719 -17.188 1 96.06 255 GLU A O 1
ATOM 1962 N N . TYR A 1 256 ? 6.109 -27.594 -15.469 1 97.31 256 TYR A N 1
ATOM 1963 C CA . TYR A 1 256 ? 5.062 -27.531 -14.453 1 97.31 256 TYR A CA 1
ATOM 1964 C C . TYR A 1 256 ? 4.262 -26.234 -14.586 1 97.31 256 TYR A C 1
ATOM 1966 O O . TYR A 1 256 ? 3.033 -26.25 -14.492 1 97.31 256 TYR A O 1
ATOM 1974 N N . CYS A 1 257 ? 4.973 -25.125 -14.805 1 97.88 257 CYS A N 1
ATOM 1975 C CA . CYS A 1 257 ? 4.289 -23.859 -15.016 1 97.88 257 CYS A CA 1
ATOM 1976 C C . CYS A 1 257 ? 3.359 -23.938 -16.219 1 97.88 257 CYS A C 1
ATOM 1978 O O . CYS A 1 257 ? 2.205 -23.5 -16.156 1 97.88 257 CYS A O 1
ATOM 1980 N N . ALA A 1 258 ? 3.848 -24.469 -17.297 1 97.25 258 ALA A N 1
ATOM 1981 C CA . ALA A 1 258 ? 3.047 -24.609 -18.516 1 97.25 258 ALA A CA 1
ATOM 1982 C C . ALA A 1 258 ? 1.834 -25.5 -18.266 1 97.25 258 ALA A C 1
ATOM 1984 O O . ALA A 1 258 ? 0.737 -25.219 -18.75 1 97.25 258 ALA A O 1
ATOM 1985 N N . ALA A 1 259 ? 2.045 -26.625 -17.547 1 97.38 259 ALA A N 1
ATOM 1986 C CA . ALA A 1 259 ? 0.958 -27.547 -17.25 1 97.38 259 ALA A CA 1
ATOM 1987 C C . ALA A 1 259 ? -0.139 -26.859 -16.438 1 97.38 259 ALA A C 1
ATOM 1989 O O . ALA A 1 259 ? -1.327 -27.031 -16.719 1 97.38 259 ALA A O 1
ATOM 1990 N N . VAL A 1 260 ? 0.259 -26.094 -15.445 1 97.94 260 VAL A N 1
ATOM 1991 C CA . VAL A 1 260 ? -0.695 -25.375 -14.617 1 97.94 260 VAL A CA 1
ATOM 1992 C C . VAL A 1 260 ? -1.482 -24.391 -15.477 1 97.94 260 VAL A C 1
ATOM 1994 O O . VAL A 1 260 ? -2.711 -24.312 -15.391 1 97.94 260 VAL A O 1
ATOM 1997 N N . LEU A 1 261 ? -0.788 -23.656 -16.344 1 97.56 261 LEU A N 1
ATOM 1998 C CA . LEU A 1 261 ? -1.422 -22.641 -17.172 1 97.56 261 LEU A CA 1
ATOM 1999 C C . LEU A 1 261 ? -2.355 -23.281 -18.188 1 97.56 261 LEU A C 1
ATOM 2001 O O . LEU A 1 261 ? -3.33 -22.656 -18.625 1 97.56 261 LEU A O 1
ATOM 2005 N N . GLU A 1 262 ? -2.104 -24.516 -18.547 1 96.62 262 GLU A N 1
ATOM 2006 C CA . GLU A 1 262 ? -2.947 -25.25 -19.484 1 96.62 262 GLU A CA 1
ATOM 2007 C C . GLU A 1 262 ? -4.172 -25.828 -18.797 1 96.62 262 GLU A C 1
ATOM 2009 O O . GLU A 1 262 ? -5.098 -26.312 -19.453 1 96.62 262 GLU A O 1
ATOM 2014 N N . GLY A 1 263 ? -4.152 -25.812 -17.484 1 95.81 263 GLY A N 1
ATOM 2015 C CA . GLY A 1 263 ? -5.289 -26.312 -16.719 1 95.81 263 GLY A CA 1
ATOM 2016 C C . GLY A 1 263 ? -5.121 -27.734 -16.25 1 95.81 263 GLY A C 1
ATOM 2017 O O . GLY A 1 263 ? -6.062 -28.344 -15.734 1 95.81 263 GLY A O 1
ATOM 2018 N N . LYS A 1 264 ? -3.898 -28.281 -16.422 1 96.38 264 LYS A N 1
ATOM 2019 C CA . LYS A 1 264 ? -3.654 -29.625 -15.922 1 96.38 264 LYS A CA 1
ATOM 2020 C C . LYS A 1 264 ? -3.541 -29.641 -14.398 1 96.38 264 LYS A C 1
ATOM 2022 O O . LYS A 1 264 ? -3.092 -28.672 -13.797 1 96.38 264 LYS A O 1
ATOM 2027 N N . LYS A 1 265 ? -3.893 -30.812 -13.75 1 96.19 265 LYS A N 1
ATOM 2028 C CA . LYS A 1 265 ? -3.904 -30.859 -12.297 1 96.19 265 LYS A CA 1
ATOM 2029 C C . LYS A 1 265 ? -3.178 -32.094 -11.773 1 96.19 265 LYS A C 1
ATOM 2031 O O . LYS A 1 265 ? -2.699 -32.125 -10.641 1 96.19 265 LYS A O 1
ATOM 2036 N N . ARG A 1 266 ? -3.146 -33.094 -12.641 1 96.25 266 ARG A N 1
ATOM 2037 C CA . ARG A 1 266 ? -2.746 -34.406 -12.125 1 96.25 266 ARG A CA 1
ATOM 2038 C C . ARG A 1 266 ? -1.437 -34.844 -12.75 1 96.25 266 ARG A C 1
ATOM 2040 O O . ARG A 1 266 ? -1.224 -34.688 -13.953 1 96.25 266 ARG A O 1
ATOM 2047 N N . ARG A 1 267 ? -0.622 -35.344 -11.875 1 94.5 267 ARG A N 1
ATOM 2048 C CA . ARG A 1 267 ? 0.595 -36.062 -12.258 1 94.5 267 ARG A CA 1
ATOM 2049 C C . ARG A 1 267 ? 0.49 -37.531 -11.93 1 94.5 267 ARG A C 1
ATOM 2051 O O . ARG A 1 267 ? 0.039 -37.906 -10.844 1 94.5 267 ARG A O 1
ATOM 2058 N N . ALA A 1 268 ? 0.938 -38.312 -12.82 1 90.88 268 ALA A N 1
ATOM 2059 C CA . ALA A 1 268 ? 0.836 -39.75 -12.648 1 90.88 268 ALA A CA 1
ATOM 2060 C C . ALA A 1 268 ? 1.793 -40.25 -11.57 1 90.88 268 ALA A C 1
ATOM 2062 O O . ALA A 1 268 ? 1.511 -41.219 -10.883 1 90.88 268 ALA A O 1
ATOM 2063 N N . ASP A 1 269 ? 2.877 -39.562 -11.266 1 90.69 269 ASP A N 1
ATOM 2064 C CA . ASP A 1 269 ? 3.945 -40.031 -10.406 1 90.69 269 ASP A CA 1
ATOM 2065 C C . ASP A 1 269 ? 3.67 -39.688 -8.945 1 90.69 269 ASP A C 1
ATOM 2067 O O . ASP A 1 269 ? 4.426 -40.094 -8.055 1 90.69 269 ASP A O 1
ATOM 2071 N N . VAL A 1 270 ? 2.482 -38.969 -8.617 1 92.19 270 VAL A N 1
ATOM 2072 C CA . VAL A 1 270 ? 2.404 -38.469 -7.254 1 92.19 270 VAL A CA 1
ATOM 2073 C C . VAL A 1 270 ? 1.017 -38.75 -6.68 1 92.19 270 VAL A C 1
ATOM 2075 O O . VAL A 1 270 ? 0.551 -38.031 -5.789 1 92.19 270 VAL A O 1
ATOM 2078 N N . THR A 1 271 ? 0.29 -39.781 -7.055 1 87.25 271 THR A N 1
ATOM 2079 C CA . THR A 1 271 ? -1.055 -40.062 -6.578 1 87.25 271 THR A CA 1
ATOM 2080 C C . THR A 1 271 ? -1.039 -40.406 -5.086 1 87.25 271 THR A C 1
ATOM 2082 O O . THR A 1 271 ? -1.885 -39.906 -4.332 1 87.25 271 THR A O 1
ATOM 2085 N N . THR A 1 272 ? -0.062 -41.156 -4.645 1 86.88 272 THR A N 1
ATOM 2086 C CA . THR A 1 272 ? 0.033 -41.562 -3.246 1 86.88 272 THR A CA 1
ATOM 2087 C C . THR A 1 272 ? 0.381 -40.375 -2.361 1 86.88 272 THR A C 1
ATOM 2089 O O . THR A 1 272 ? -0.146 -40.25 -1.255 1 86.88 272 THR A O 1
ATOM 2092 N N . GLN A 1 273 ? 1.284 -39.562 -2.846 1 88.38 273 GLN A N 1
ATOM 2093 C CA . GLN A 1 273 ? 1.708 -38.406 -2.092 1 88.38 273 GLN A CA 1
ATOM 2094 C C . GLN A 1 273 ? 0.546 -37.438 -1.882 1 88.38 273 GLN A C 1
ATOM 2096 O O . GLN A 1 273 ? 0.375 -36.875 -0.79 1 88.38 273 GLN A O 1
ATOM 2101 N N . ARG A 1 274 ? -0.256 -37.281 -2.854 1 87.19 274 ARG A N 1
ATOM 2102 C CA . ARG A 1 274 ? -1.411 -36.375 -2.766 1 87.19 274 ARG A CA 1
ATOM 2103 C C . ARG A 1 274 ? -2.395 -36.875 -1.706 1 87.19 274 ARG A C 1
ATOM 2105 O O . ARG A 1 274 ? -2.852 -36.094 -0.871 1 87.19 274 ARG A O 1
ATOM 2112 N N . THR A 1 275 ? -2.695 -38.125 -1.778 1 86.12 275 THR A N 1
ATOM 2113 C CA . THR A 1 275 ? -3.682 -38.688 -0.864 1 86.12 275 THR A CA 1
ATOM 2114 C C . THR A 1 275 ? -3.201 -38.594 0.581 1 86.12 275 THR A C 1
ATOM 2116 O O . THR A 1 275 ? -3.988 -38.281 1.483 1 86.12 275 THR A O 1
ATOM 2119 N N . SER A 1 276 ? -1.95 -38.844 0.738 1 85.38 276 SER A N 1
ATOM 2120 C CA . SER A 1 276 ? -1.376 -38.75 2.076 1 85.38 276 SER A CA 1
ATOM 2121 C C . SER A 1 276 ? -1.416 -37.312 2.605 1 85.38 276 SER A C 1
ATOM 2123 O O . SER A 1 276 ? -1.654 -37.094 3.795 1 85.38 276 SER A O 1
ATOM 2125 N N . ALA A 1 277 ? -1.144 -36.406 1.693 1 86.56 277 ALA A N 1
ATOM 2126 C CA . ALA A 1 277 ? -1.138 -35 2.086 1 86.56 277 ALA A CA 1
ATOM 2127 C C . ALA A 1 277 ? -2.533 -34.531 2.496 1 86.56 277 ALA A C 1
ATOM 2129 O O . ALA A 1 277 ? -2.688 -33.781 3.467 1 86.56 277 ALA A O 1
ATOM 2130 N N . LEU A 1 278 ? -3.52 -34.969 1.812 1 81.88 278 LEU A N 1
ATOM 2131 C CA . LEU A 1 278 ? -4.902 -34.625 2.115 1 81.88 278 LEU A CA 1
ATOM 2132 C C . LEU A 1 278 ? -5.324 -35.219 3.465 1 81.88 278 LEU A C 1
ATOM 2134 O O . LEU A 1 278 ? -5.988 -34.531 4.254 1 81.88 278 LEU A O 1
ATOM 2138 N N . ALA A 1 279 ? -4.879 -36.375 3.691 1 83.75 279 ALA A N 1
ATOM 2139 C CA . ALA A 1 279 ? -5.203 -37.031 4.953 1 83.75 279 ALA A CA 1
ATOM 2140 C C . ALA A 1 279 ? -4.543 -36.312 6.133 1 83.75 279 ALA A C 1
ATOM 2142 O O . ALA A 1 279 ? -5.148 -36.156 7.199 1 83.75 279 ALA A O 1
ATOM 2143 N N . ALA A 1 280 ? -3.369 -35.938 5.914 1 83.44 280 ALA A N 1
ATOM 2144 C CA . ALA A 1 280 ? -2.629 -35.219 6.965 1 83.44 280 ALA A CA 1
ATOM 2145 C C . ALA A 1 280 ? -3.281 -33.906 7.309 1 83.44 280 ALA A C 1
ATOM 2147 O O . ALA A 1 280 ? -3.324 -33.5 8.477 1 83.44 280 ALA A O 1
ATOM 2148 N N . GLU A 1 281 ? -3.748 -33.188 6.312 1 84 281 GLU A N 1
ATOM 2149 C CA . GLU A 1 281 ? -4.41 -31.906 6.504 1 84 281 GLU A CA 1
ATOM 2150 C C . GLU A 1 281 ? -5.699 -32.062 7.305 1 84 281 GLU A C 1
ATOM 2152 O O . GLU A 1 281 ? -6.055 -31.188 8.094 1 84 281 GLU A O 1
ATOM 2157 N N . MET A 1 282 ? -6.375 -33.156 7.145 1 82.44 282 MET A N 1
ATOM 2158 C CA . MET A 1 282 ? -7.676 -33.375 7.766 1 82.44 282 MET A CA 1
ATOM 2159 C C . MET A 1 282 ? -7.516 -33.75 9.242 1 82.44 282 MET A C 1
ATOM 2161 O O . MET A 1 282 ? -8.477 -33.656 10.008 1 82.44 282 MET A O 1
ATOM 2165 N N . LYS A 1 283 ? -6.32 -34.062 9.594 1 86.06 283 LYS A N 1
ATOM 2166 C CA . LYS A 1 283 ? -6.074 -34.406 10.992 1 86.06 283 LYS A CA 1
ATOM 2167 C C . LYS A 1 283 ? -6.059 -33.156 11.875 1 86.06 283 LYS A C 1
ATOM 2169 O O . LYS A 1 283 ? -6.297 -33.25 13.078 1 86.06 283 LYS A O 1
ATOM 2174 N N . SER A 1 284 ? -5.754 -32.062 11.258 1 88.19 284 SER A N 1
ATOM 2175 C CA . SER A 1 284 ? -5.773 -30.812 12.008 1 88.19 284 SER A CA 1
ATOM 2176 C C . SER A 1 284 ? -7.188 -30.25 12.102 1 88.19 284 SER A C 1
ATOM 2178 O O . SER A 1 284 ? -7.762 -29.812 11.102 1 88.19 284 SER A O 1
ATOM 2180 N N . TRP A 1 285 ? -7.676 -30.219 13.305 1 86.5 285 TRP A N 1
ATOM 2181 C CA . TRP A 1 285 ? -9.039 -29.734 13.516 1 86.5 285 TRP A CA 1
ATOM 2182 C C . TRP A 1 285 ? -9.18 -28.297 13.047 1 86.5 285 TRP A C 1
ATOM 2184 O O . TRP A 1 285 ? -10.141 -27.953 12.359 1 86.5 285 TRP A O 1
ATOM 2194 N N . VAL A 1 286 ? -8.242 -27.5 13.383 1 87.19 286 VAL A N 1
ATOM 2195 C CA . VAL A 1 286 ? -8.273 -26.078 13.055 1 87.19 286 VAL A CA 1
ATOM 2196 C C . VAL A 1 286 ? -8.289 -25.906 11.539 1 87.19 286 VAL A C 1
ATOM 2198 O O . VAL A 1 286 ? -9.07 -25.109 11.008 1 87.19 286 VAL A O 1
ATOM 2201 N N . ARG A 1 287 ? -7.527 -26.656 10.859 1 89.38 287 ARG A N 1
ATOM 2202 C CA . ARG A 1 287 ? -7.41 -26.516 9.414 1 89.38 287 ARG A CA 1
ATOM 2203 C C . ARG A 1 287 ? -8.625 -27.094 8.703 1 89.38 287 ARG A C 1
ATOM 2205 O O . ARG A 1 287 ? -9.07 -26.578 7.68 1 89.38 287 ARG A O 1
ATOM 2212 N N . ASN A 1 288 ? -9.141 -28.109 9.25 1 90.19 288 ASN A N 1
ATOM 2213 C CA . ASN A 1 288 ? -10.359 -28.688 8.695 1 90.19 288 ASN A CA 1
ATOM 2214 C C . ASN A 1 288 ? -11.547 -27.75 8.852 1 90.19 288 ASN A C 1
ATOM 2216 O O . ASN A 1 288 ? -12.344 -27.594 7.926 1 90.19 288 ASN A O 1
ATOM 2220 N N . LYS A 1 289 ? -11.648 -27.25 10.016 1 91.38 289 LYS A N 1
ATOM 2221 C CA . LYS A 1 289 ? -12.719 -26.297 10.258 1 91.38 289 LYS A CA 1
ATOM 2222 C C . LYS A 1 289 ? -12.594 -25.078 9.344 1 91.38 289 LYS A C 1
ATOM 2224 O O . LYS A 1 289 ? -13.594 -24.594 8.805 1 91.38 289 LYS A O 1
ATOM 2229 N N . ALA A 1 290 ? -11.43 -24.609 9.18 1 92.56 290 ALA A N 1
ATOM 2230 C CA . ALA A 1 290 ? -11.18 -23.469 8.312 1 92.56 290 ALA A CA 1
ATOM 2231 C C . ALA A 1 290 ? -11.555 -23.781 6.867 1 92.56 290 ALA A C 1
ATOM 2233 O O . ALA A 1 290 ? -12.141 -22.938 6.176 1 92.56 290 ALA A O 1
ATOM 2234 N N . ALA A 1 291 ? -11.219 -24.938 6.445 1 91.62 291 ALA A N 1
ATOM 2235 C CA . ALA A 1 291 ? -11.555 -25.359 5.086 1 91.62 291 ALA A CA 1
ATOM 2236 C C . ALA A 1 291 ? -13.062 -25.406 4.879 1 91.62 291 ALA A C 1
ATOM 2238 O O . ALA A 1 291 ? -13.562 -25.016 3.824 1 91.62 291 ALA A O 1
ATOM 2239 N N . GLN A 1 292 ? -13.742 -25.859 5.883 1 90.12 292 GLN A N 1
ATOM 2240 C CA . GLN A 1 292 ? -15.195 -25.922 5.816 1 90.12 292 GLN A CA 1
ATOM 2241 C C . GLN A 1 292 ? -15.805 -24.516 5.766 1 90.12 292 GLN A C 1
ATOM 2243 O O . GLN A 1 292 ? -16.766 -24.281 5.035 1 90.12 292 GLN A O 1
ATOM 2248 N N . ASP A 1 293 ? -15.234 -23.703 6.52 1 89.75 293 ASP A N 1
ATOM 2249 C CA . ASP A 1 293 ? -15.688 -22.312 6.531 1 89.75 293 ASP A CA 1
ATOM 2250 C C . ASP A 1 293 ? -15.539 -21.672 5.156 1 89.75 293 ASP A C 1
ATOM 2252 O O . ASP A 1 293 ? -16.422 -20.953 4.699 1 89.75 293 ASP A O 1
ATOM 2256 N N . ARG A 1 294 ? -14.469 -21.906 4.527 1 89.88 294 ARG A N 1
ATOM 2257 C CA . ARG A 1 294 ? -14.203 -21.344 3.209 1 89.88 294 ARG A CA 1
ATOM 2258 C C . ARG A 1 294 ? -15.141 -21.922 2.158 1 89.88 294 ARG A C 1
ATOM 2260 O O . ARG A 1 294 ? -15.609 -21.203 1.274 1 89.88 294 ARG A O 1
ATOM 2267 N N . LYS A 1 295 ? -15.43 -23.156 2.301 1 88.56 295 LYS A N 1
ATOM 2268 C CA . LYS A 1 295 ? -16.375 -23.812 1.388 1 88.56 295 LYS A CA 1
ATOM 2269 C C . LYS A 1 295 ? -17.766 -23.219 1.529 1 88.56 295 LYS A C 1
ATOM 2271 O O . LYS A 1 295 ? -18.453 -22.984 0.531 1 88.56 295 LYS A O 1
ATOM 2276 N N . ASN A 1 296 ? -18.125 -23 2.74 1 85.69 296 ASN A N 1
ATOM 2277 C CA . ASN A 1 296 ? -19.438 -22.406 3.01 1 85.69 296 ASN A CA 1
ATOM 2278 C C . ASN A 1 296 ? -19.531 -21 2.445 1 85.69 296 ASN A C 1
ATOM 2280 O O . ASN A 1 296 ? -20.562 -20.609 1.892 1 85.69 296 ASN A O 1
ATOM 2284 N N . ARG A 1 297 ? -18.516 -20.297 2.592 1 81.81 297 ARG A N 1
ATOM 2285 C CA . ARG A 1 297 ? -18.484 -18.922 2.084 1 81.81 297 ARG A CA 1
ATOM 2286 C C . ARG A 1 297 ? -18.562 -18.906 0.562 1 81.81 297 ARG A C 1
ATOM 2288 O O . ARG A 1 297 ? -19.281 -18.078 -0.011 1 81.81 297 ARG A O 1
ATOM 2295 N N . LEU A 1 298 ? -17.812 -19.734 -0.018 1 79.12 298 LEU A N 1
ATOM 2296 C CA . LEU A 1 298 ? -17.828 -19.828 -1.475 1 79.12 298 LEU A CA 1
ATOM 2297 C C . LEU A 1 298 ? -19.219 -20.172 -1.979 1 79.12 298 LEU A C 1
ATOM 2299 O O . LEU A 1 298 ? -19.672 -19.641 -2.99 1 79.12 298 LEU A O 1
ATOM 2303 N N . ALA A 1 299 ? -19.812 -21.016 -1.292 1 75.44 299 ALA A N 1
ATOM 2304 C CA . ALA A 1 299 ? -21.156 -21.422 -1.662 1 75.44 299 ALA A CA 1
ATOM 2305 C C . ALA A 1 299 ? -22.141 -20.266 -1.556 1 75.44 299 ALA A C 1
ATOM 2307 O O . ALA A 1 299 ? -23.031 -20.109 -2.391 1 75.44 299 ALA A O 1
ATOM 2308 N N . ARG A 1 300 ? -22.031 -19.391 -0.642 1 71.75 300 ARG A N 1
ATOM 2309 C CA . ARG A 1 300 ? -22.875 -18.219 -0.463 1 71.75 300 ARG A CA 1
ATOM 2310 C C . ARG A 1 300 ? -22.672 -17.219 -1.602 1 71.75 300 ARG A C 1
ATOM 2312 O O . ARG A 1 300 ? -23.625 -16.641 -2.1 1 71.75 300 ARG A O 1
ATOM 2319 N N . TYR A 1 301 ? -21.422 -17.141 -2.008 1 67.56 301 TYR A N 1
ATOM 2320 C CA . TYR A 1 301 ? -21.094 -16.219 -3.082 1 67.56 301 TYR A CA 1
ATOM 2321 C C . TYR A 1 301 ? -21.688 -16.672 -4.402 1 67.56 301 TYR A C 1
ATOM 2323 O O . TYR A 1 301 ? -22.031 -15.852 -5.262 1 67.56 301 TYR A O 1
ATOM 2331 N N . GLN A 1 302 ? -21.75 -17.922 -4.543 1 61.66 302 GLN A N 1
ATOM 2332 C CA . GLN A 1 302 ? -22.266 -18.516 -5.777 1 61.66 302 GLN A CA 1
ATOM 2333 C C . GLN A 1 302 ? -23.781 -18.625 -5.742 1 61.66 302 GLN A C 1
ATOM 2335 O O . GLN A 1 302 ? -24.406 -19.047 -6.719 1 61.66 302 GLN A O 1
ATOM 2340 N N . GLY A 1 303 ? -24.312 -17.938 -4.727 1 51.88 303 GLY A N 1
ATOM 2341 C CA . GLY A 1 303 ? -25.75 -18 -4.594 1 51.88 303 GLY A CA 1
ATOM 2342 C C . GLY A 1 303 ? -26.25 -19.391 -4.246 1 51.88 303 GLY A C 1
ATOM 2343 O O . GLY A 1 303 ? -27.406 -19.734 -4.523 1 51.88 303 GLY A O 1
ATOM 2344 N N . LEU A 1 304 ? -25.391 -20.297 -3.918 1 39.97 304 LEU A N 1
ATOM 2345 C CA . LEU A 1 304 ? -25.812 -21.672 -3.654 1 39.97 304 LEU A CA 1
ATOM 2346 C C . LEU A 1 304 ? -26.438 -21.797 -2.27 1 39.97 304 LEU A C 1
ATOM 2348 O O . LEU A 1 304 ? -26.984 -22.828 -1.924 1 39.97 304 LEU A O 1
ATOM 2352 N N . HIS A 1 305 ? -26.406 -20.797 -1.289 1 42.22 305 HIS A N 1
ATOM 2353 C CA . HIS A 1 305 ? -27.172 -20.781 -0.054 1 42.22 305 HIS A CA 1
ATOM 2354 C C . HIS A 1 305 ? -27.812 -19.422 0.171 1 42.22 305 HIS A C 1
ATOM 2356 O O . HIS A 1 305 ? -27.266 -18.391 -0.234 1 42.22 305 HIS A O 1
ATOM 2362 N N . MET B 1 1 ? -5.301 -17.797 -24.516 1 72.12 1 MET B N 1
ATOM 2363 C CA . MET B 1 1 ? -4.711 -18.609 -23.469 1 72.12 1 MET B CA 1
ATOM 2364 C C . MET B 1 1 ? -3.33 -18.094 -23.078 1 72.12 1 MET B C 1
ATOM 2366 O O . MET B 1 1 ? -2.525 -17.75 -23.953 1 72.12 1 MET B O 1
ATOM 2370 N N . THR B 1 2 ? -3.172 -17.781 -21.828 1 81.06 2 THR B N 1
ATOM 2371 C CA . THR B 1 2 ? -1.887 -17.281 -21.359 1 81.06 2 THR B CA 1
ATOM 2372 C C . THR B 1 2 ? -0.807 -18.359 -21.484 1 81.06 2 THR B C 1
ATOM 2374 O O . THR B 1 2 ? -0.951 -19.453 -20.938 1 81.06 2 THR B O 1
ATOM 2377 N N . GLU B 1 3 ? 0.073 -18.188 -22.422 1 85.06 3 GLU B N 1
ATOM 2378 C CA . GLU B 1 3 ? 1.245 -19.047 -22.547 1 85.06 3 GLU B CA 1
ATOM 2379 C C . GLU B 1 3 ? 2.518 -18.312 -22.141 1 85.06 3 GLU B C 1
ATOM 2381 O O . GLU B 1 3 ? 2.771 -17.188 -22.609 1 85.06 3 GLU B O 1
ATOM 2386 N N . VAL B 1 4 ? 3.197 -18.906 -21.203 1 91.06 4 VAL B N 1
ATOM 2387 C CA . VAL B 1 4 ? 4.422 -18.297 -20.703 1 91.06 4 VAL B CA 1
ATOM 2388 C C . VAL B 1 4 ? 5.59 -19.266 -20.859 1 91.06 4 VAL B C 1
ATOM 2390 O O . VAL B 1 4 ? 5.516 -20.406 -20.406 1 91.06 4 VAL B O 1
ATOM 2393 N N . ASP B 1 5 ? 6.609 -18.859 -21.672 1 94.12 5 ASP B N 1
ATOM 2394 C CA . ASP B 1 5 ? 7.895 -19.547 -21.625 1 94.12 5 ASP B CA 1
ATOM 2395 C C . ASP B 1 5 ? 8.703 -19.141 -20.406 1 94.12 5 ASP B C 1
ATOM 2397 O O . ASP B 1 5 ? 9.438 -18.141 -20.438 1 94.12 5 ASP B O 1
ATOM 2401 N N . LEU B 1 6 ? 8.594 -19.938 -19.375 1 95.5 6 LEU B N 1
ATOM 2402 C CA . LEU B 1 6 ? 9.133 -19.562 -18.062 1 95.5 6 LEU B CA 1
ATOM 2403 C C . LEU B 1 6 ? 10.641 -19.359 -18.141 1 95.5 6 LEU B C 1
ATOM 2405 O O . LEU B 1 6 ? 11.172 -18.422 -17.547 1 95.5 6 LEU B O 1
ATOM 2409 N N . LYS B 1 7 ? 11.344 -20.297 -18.828 1 94.38 7 LYS B N 1
ATOM 2410 C CA . LYS B 1 7 ? 12.789 -20.188 -18.953 1 94.38 7 LYS B CA 1
ATOM 2411 C C . LYS B 1 7 ? 13.18 -18.875 -19.656 1 94.38 7 LYS B C 1
ATOM 2413 O O . LYS B 1 7 ? 14.078 -18.172 -19.188 1 94.38 7 LYS B O 1
ATOM 2418 N N . ALA B 1 8 ? 12.508 -18.562 -20.703 1 94.81 8 ALA B N 1
ATOM 2419 C CA . ALA B 1 8 ? 12.773 -17.344 -21.438 1 94.81 8 ALA B CA 1
ATOM 2420 C C . ALA B 1 8 ? 12.445 -16.109 -20.609 1 94.81 8 ALA B C 1
ATOM 2422 O O . ALA B 1 8 ? 13.164 -15.109 -20.641 1 94.81 8 ALA B O 1
ATOM 2423 N N . LEU B 1 9 ? 11.344 -16.188 -19.906 1 94.25 9 LEU B N 1
ATOM 2424 C CA . LEU B 1 9 ? 10.922 -15.07 -19.062 1 94.25 9 LEU B CA 1
ATOM 2425 C C . LEU B 1 9 ? 11.953 -14.773 -17.984 1 94.25 9 LEU B C 1
ATOM 2427 O O . LEU B 1 9 ? 12.352 -13.625 -17.812 1 94.25 9 LEU B O 1
ATOM 2431 N N . LEU B 1 10 ? 12.383 -15.812 -17.297 1 95 10 LEU B N 1
ATOM 2432 C CA . LEU B 1 10 ? 13.359 -15.625 -16.234 1 95 10 LEU B CA 1
ATOM 2433 C C . LEU B 1 10 ? 14.68 -15.102 -16.781 1 95 10 LEU B C 1
ATOM 2435 O O . LEU B 1 10 ? 15.336 -14.273 -16.156 1 95 10 LEU B O 1
ATOM 2439 N N . ALA B 1 11 ? 15.07 -15.594 -17.953 1 94.75 11 ALA B N 1
ATOM 2440 C CA . ALA B 1 11 ? 16.281 -15.102 -18.609 1 94.75 11 ALA B CA 1
ATOM 2441 C C . ALA B 1 11 ? 16.141 -13.633 -18.984 1 94.75 11 ALA B C 1
ATOM 2443 O O . ALA B 1 11 ? 17.094 -12.859 -18.859 1 94.75 11 ALA B O 1
ATOM 2444 N N . ASP B 1 12 ? 14.969 -13.273 -19.484 1 92.81 12 ASP B N 1
ATOM 2445 C CA . ASP B 1 12 ? 14.711 -11.898 -19.891 1 92.81 12 ASP B CA 1
ATOM 2446 C C . ASP B 1 12 ? 14.773 -10.945 -18.703 1 92.81 12 ASP B C 1
ATOM 2448 O O . ASP B 1 12 ? 15.406 -9.883 -18.781 1 92.81 12 ASP B O 1
ATOM 2452 N N . VAL B 1 13 ? 14.102 -11.281 -17.641 1 92.44 13 VAL B N 1
ATOM 2453 C CA . VAL B 1 13 ? 14.086 -10.414 -16.469 1 92.44 13 VAL B CA 1
ATOM 2454 C C . VAL B 1 13 ? 15.484 -10.344 -15.867 1 92.44 13 VAL B C 1
ATOM 2456 O O . VAL B 1 13 ? 15.883 -9.312 -15.32 1 92.44 13 VAL B O 1
ATOM 2459 N N . ASP B 1 14 ? 16.172 -11.461 -15.891 1 93.94 14 ASP B N 1
ATOM 2460 C CA . ASP B 1 14 ? 17.562 -11.469 -15.438 1 93.94 14 ASP B CA 1
ATOM 2461 C C . ASP B 1 14 ? 18.406 -10.508 -16.266 1 93.94 14 ASP B C 1
ATOM 2463 O O . ASP B 1 14 ? 19.234 -9.766 -15.719 1 93.94 14 ASP B O 1
ATOM 2467 N N . GLY B 1 15 ? 18.281 -10.609 -17.578 1 92 15 GLY B N 1
ATOM 2468 C CA . GLY B 1 15 ? 18.984 -9.711 -18.469 1 92 15 GLY B CA 1
ATOM 2469 C C . GLY B 1 15 ? 18.688 -8.25 -18.203 1 92 15 GLY B C 1
ATOM 2470 O O . GLY B 1 15 ? 19.578 -7.406 -18.25 1 92 15 GLY B O 1
ATOM 2471 N N . ASP B 1 16 ? 17.469 -7.98 -17.938 1 87 16 ASP B N 1
ATOM 2472 C CA . ASP B 1 16 ? 17.047 -6.609 -17.641 1 87 16 ASP B CA 1
ATOM 2473 C C . ASP B 1 16 ? 17.719 -6.105 -16.359 1 87 16 ASP B C 1
ATOM 2475 O O . ASP B 1 16 ? 18.172 -4.957 -16.312 1 87 16 ASP B O 1
ATOM 2479 N N . VAL B 1 17 ? 17.766 -6.938 -15.367 1 89.25 17 VAL B N 1
ATOM 2480 C CA . VAL B 1 17 ? 18.406 -6.566 -14.109 1 89.25 17 VAL B CA 1
ATOM 2481 C C . VAL B 1 17 ? 19.891 -6.301 -14.352 1 89.25 17 VAL B C 1
ATOM 2483 O O . VAL B 1 17 ? 20.438 -5.316 -13.852 1 89.25 17 VAL B O 1
ATOM 2486 N N . ALA B 1 18 ? 20.484 -7.219 -15.078 1 91.31 18 ALA B N 1
ATOM 2487 C CA . ALA B 1 18 ? 21.906 -7.059 -15.383 1 91.31 18 ALA B CA 1
ATOM 2488 C C . ALA B 1 18 ? 22.188 -5.727 -16.078 1 91.31 18 ALA B C 1
ATOM 2490 O O . ALA B 1 18 ? 23.125 -5.02 -15.727 1 91.31 18 ALA B O 1
ATOM 2491 N N . THR B 1 19 ? 21.375 -5.395 -17.031 1 85.62 19 THR B N 1
ATOM 2492 C CA . THR B 1 19 ? 21.5 -4.152 -17.781 1 85.62 19 THR B CA 1
ATOM 2493 C C . THR B 1 19 ? 21.297 -2.945 -16.875 1 85.62 19 THR B C 1
ATOM 2495 O O . THR B 1 19 ? 22.047 -1.975 -16.922 1 85.62 19 THR B O 1
ATOM 2498 N N . GLU B 1 20 ? 20.281 -3.02 -16.047 1 81.69 20 GLU B N 1
ATOM 2499 C CA . GLU B 1 20 ? 19.953 -1.92 -15.141 1 81.69 20 GLU B CA 1
ATOM 2500 C C . GLU B 1 20 ? 21.078 -1.669 -14.141 1 81.69 20 GLU B C 1
ATOM 2502 O O . GLU B 1 20 ? 21.391 -0.519 -13.828 1 81.69 20 GLU B O 1
ATOM 2507 N N . LEU B 1 21 ? 21.656 -2.725 -13.648 1 86.19 21 LEU B N 1
ATOM 2508 C CA . LEU B 1 21 ? 22.672 -2.588 -12.609 1 86.19 21 LEU B CA 1
ATOM 2509 C C . LEU B 1 21 ? 24.016 -2.201 -13.211 1 86.19 21 LEU B C 1
ATOM 2511 O O . LEU B 1 21 ? 24.891 -1.666 -12.508 1 86.19 21 LEU B O 1
ATOM 2515 N N . ALA B 1 22 ? 24.188 -2.541 -14.477 1 85 22 ALA B N 1
ATOM 2516 C CA . ALA B 1 22 ? 25.438 -2.199 -15.141 1 85 22 ALA B CA 1
ATOM 2517 C C . ALA B 1 22 ? 25.469 -0.726 -15.539 1 85 22 ALA B C 1
ATOM 2519 O O . ALA B 1 22 ? 26.531 -0.147 -15.719 1 85 22 ALA B O 1
ATOM 2520 N N . SER B 1 23 ? 24.297 -0.12 -15.711 1 78.12 23 SER B N 1
ATOM 2521 C CA . SER B 1 23 ? 24.203 1.268 -16.156 1 78.12 23 SER B CA 1
ATOM 2522 C C . SER B 1 23 ? 23.703 2.174 -15.039 1 78.12 23 SER B C 1
ATOM 2524 O O . SER B 1 23 ? 22.812 1.794 -14.273 1 78.12 23 SER B O 1
ATOM 2526 N N . LYS B 1 24 ? 24.406 3.248 -14.914 1 73.69 24 LYS B N 1
ATOM 2527 C CA . LYS B 1 24 ? 23.938 4.242 -13.953 1 73.69 24 LYS B CA 1
ATOM 2528 C C . LYS B 1 24 ? 22.828 5.105 -14.555 1 73.69 24 LYS B C 1
ATOM 2530 O O . LYS B 1 24 ? 23.047 5.781 -15.562 1 73.69 24 LYS B O 1
ATOM 2535 N N . PRO B 1 25 ? 21.656 4.977 -13.945 1 74.69 25 PRO B N 1
ATOM 2536 C CA . PRO B 1 25 ? 20.594 5.805 -14.516 1 74.69 25 PRO B CA 1
ATOM 2537 C C . PRO B 1 25 ? 20.859 7.301 -14.336 1 74.69 25 PRO B C 1
ATOM 2539 O O . PRO B 1 25 ? 21.531 7.707 -13.398 1 74.69 25 PRO B O 1
ATOM 2542 N N . GLU B 1 26 ? 20.453 8.055 -15.312 1 76.44 26 GLU B N 1
ATOM 2543 C CA . GLU B 1 26 ? 20.484 9.508 -15.156 1 76.44 26 GLU B CA 1
ATOM 2544 C C . GLU B 1 26 ? 19.453 9.984 -14.133 1 76.44 26 GLU B C 1
ATOM 2546 O O . GLU B 1 26 ? 18.297 9.562 -14.172 1 76.44 26 GLU B O 1
ATOM 2551 N N . VAL B 1 27 ? 19.922 10.695 -13.156 1 75 27 VAL B N 1
ATOM 2552 C CA . VAL B 1 27 ? 19.031 11.297 -12.164 1 75 27 VAL B CA 1
ATOM 2553 C C . VAL B 1 27 ? 19 12.812 -12.344 1 75 27 VAL B C 1
ATOM 2555 O O . VAL B 1 27 ? 20.031 13.484 -12.188 1 75 27 VAL B O 1
ATOM 2558 N N . ILE B 1 28 ? 17.859 13.336 -12.789 1 75 28 ILE B N 1
ATOM 2559 C CA . ILE B 1 28 ? 17.688 14.773 -12.977 1 75 28 ILE B CA 1
ATOM 2560 C C . ILE B 1 28 ? 17.109 15.391 -11.703 1 75 28 ILE B C 1
ATOM 2562 O O . ILE B 1 28 ? 16.016 15.031 -11.273 1 75 28 ILE B O 1
ATOM 2566 N N . ASP B 1 29 ? 17.828 16.266 -11.156 1 74.56 29 ASP B N 1
ATOM 2567 C CA . ASP B 1 29 ? 17.359 16.984 -9.969 1 74.56 29 ASP B CA 1
ATOM 2568 C C . ASP B 1 29 ? 16.297 18.016 -10.32 1 74.56 29 ASP B C 1
ATOM 2570 O O . ASP B 1 29 ? 16.594 18.984 -11.023 1 74.56 29 ASP B O 1
ATOM 2574 N N . LYS B 1 30 ? 15.125 17.797 -9.875 1 75.69 30 LYS B N 1
ATOM 2575 C CA . LYS B 1 30 ? 14.016 18.688 -10.211 1 75.69 30 LYS B CA 1
ATOM 2576 C C . LYS B 1 30 ? 13.742 19.688 -9.078 1 75.69 30 LYS B C 1
ATOM 2578 O O . LYS B 1 30 ? 12.781 20.453 -9.141 1 75.69 30 LYS B O 1
ATOM 2583 N N . GLY B 1 31 ? 14.523 19.672 -8.102 1 73.25 31 GLY B N 1
ATOM 2584 C CA . GLY B 1 31 ? 14.32 20.562 -6.969 1 73.25 31 GLY B CA 1
ATOM 2585 C C . GLY B 1 31 ? 13.031 20.281 -6.219 1 73.25 31 GLY B C 1
ATOM 2586 O O . GLY B 1 31 ? 12.828 19.172 -5.727 1 73.25 31 GLY B O 1
ATOM 2587 N N . HIS B 1 32 ? 12.117 21.234 -6.297 1 65.38 32 HIS B N 1
ATOM 2588 C CA . HIS B 1 32 ? 10.891 21.062 -5.52 1 65.38 32 HIS B CA 1
ATOM 2589 C C . HIS B 1 32 ? 9.664 21.094 -6.418 1 65.38 32 HIS B C 1
ATOM 2591 O O . HIS B 1 32 ? 8.531 21.234 -5.938 1 65.38 32 HIS B O 1
ATOM 2597 N N . GLU B 1 33 ? 9.961 21.031 -7.77 1 64.5 33 GLU B N 1
ATOM 2598 C CA . GLU B 1 33 ? 8.859 21.094 -8.727 1 64.5 33 GLU B CA 1
ATOM 2599 C C . GLU B 1 33 ? 8.945 19.938 -9.727 1 64.5 33 GLU B C 1
ATOM 2601 O O . GLU B 1 33 ? 10.016 19.688 -10.289 1 64.5 33 GLU B O 1
ATOM 2606 N N . LEU B 1 34 ? 7.926 19.188 -9.805 1 65.62 34 LEU B N 1
ATOM 2607 C CA . LEU B 1 34 ? 7.887 18.047 -10.727 1 65.62 34 LEU B CA 1
ATOM 2608 C C . LEU B 1 34 ? 6.504 17.906 -11.352 1 65.62 34 LEU B C 1
ATOM 2610 O O . LEU B 1 34 ? 5.488 17.969 -10.656 1 65.62 34 LEU B O 1
ATOM 2614 N N . ASP B 1 35 ? 6.492 17.891 -12.664 1 60.75 35 ASP B N 1
ATOM 2615 C CA . ASP B 1 35 ? 5.262 17.562 -13.383 1 60.75 35 ASP B CA 1
ATOM 2616 C C . ASP B 1 35 ? 5.238 16.094 -13.781 1 60.75 35 ASP B C 1
ATOM 2618 O O . ASP B 1 35 ? 5.941 15.688 -14.711 1 60.75 35 ASP B O 1
ATOM 2622 N N . ILE B 1 36 ? 4.434 15.359 -13.195 1 57.34 36 ILE B N 1
ATOM 2623 C CA . ILE B 1 36 ? 4.375 13.906 -13.344 1 57.34 36 ILE B CA 1
ATOM 2624 C C . ILE B 1 36 ? 3.963 13.555 -14.773 1 57.34 36 ILE B C 1
ATOM 2626 O O . ILE B 1 36 ? 4.383 12.523 -15.312 1 57.34 36 ILE B O 1
ATOM 2630 N N . SER B 1 37 ? 3.047 14.242 -15.32 1 60.03 37 SER B N 1
ATOM 2631 C CA . SER B 1 37 ? 2.498 13.938 -16.641 1 60.03 37 SER B CA 1
ATOM 2632 C C . SER B 1 37 ? 3.58 13.969 -17.703 1 60.03 37 SER B C 1
ATOM 2634 O O . SER B 1 37 ? 3.416 13.391 -18.781 1 60.03 37 SER B O 1
ATOM 2636 N N . THR B 1 38 ? 4.727 14.594 -17.406 1 51.78 38 THR B N 1
ATOM 2637 C CA . THR B 1 38 ? 5.77 14.773 -18.406 1 51.78 38 THR B CA 1
ATOM 2638 C C . THR B 1 38 ? 6.863 13.727 -18.25 1 51.78 38 THR B C 1
ATOM 2640 O O . THR B 1 38 ? 7.852 13.734 -18.984 1 51.78 38 THR B O 1
ATOM 2643 N N . LEU B 1 39 ? 6.668 12.898 -17.328 1 59.44 39 LEU B N 1
ATOM 2644 C CA . LEU B 1 39 ? 7.707 11.906 -17.094 1 59.44 39 LEU B CA 1
ATOM 2645 C C . LEU B 1 39 ? 7.781 10.906 -18.25 1 59.44 39 LEU B C 1
ATOM 2647 O O . LEU B 1 39 ? 6.777 10.289 -18.609 1 59.44 39 LEU B O 1
ATOM 2651 N N . PRO B 1 40 ? 9 10.898 -18.906 1 50.53 40 PRO B N 1
ATOM 2652 C CA . PRO B 1 40 ? 9.125 9.945 -20.016 1 50.53 40 PRO B CA 1
ATOM 2653 C C . PRO B 1 40 ? 9.086 8.492 -19.547 1 50.53 40 PRO B C 1
ATOM 2655 O O . PRO B 1 40 ? 9.57 8.18 -18.453 1 50.53 40 PRO B O 1
ATOM 2658 N N . ILE B 1 41 ? 8.5 7.562 -20.266 1 55.84 41 ILE B N 1
ATOM 2659 C CA . ILE B 1 41 ? 8.352 6.145 -19.953 1 55.84 41 ILE B CA 1
ATOM 2660 C C . ILE B 1 41 ? 9.656 5.41 -20.266 1 55.84 41 ILE B C 1
ATOM 2662 O O . ILE B 1 41 ? 10.109 4.574 -19.484 1 55.84 41 ILE B O 1
ATOM 2666 N N . GLN B 1 42 ? 10.203 5.684 -21.484 1 54.66 42 GLN B N 1
ATOM 2667 C CA . GLN B 1 42 ? 11.25 4.824 -22.031 1 54.66 42 GLN B CA 1
ATOM 2668 C C . GLN B 1 42 ? 12.633 5.258 -21.547 1 54.66 42 GLN B C 1
ATOM 2670 O O . GLN B 1 42 ? 13.562 4.457 -21.516 1 54.66 42 GLN B O 1
ATOM 2675 N N . ALA B 1 43 ? 12.641 6.477 -20.969 1 56.38 43 ALA B N 1
ATOM 2676 C CA . ALA B 1 43 ? 14.008 6.914 -20.719 1 56.38 43 ALA B CA 1
ATOM 2677 C C . ALA B 1 43 ? 14.492 6.426 -19.344 1 56.38 43 ALA B C 1
ATOM 2679 O O . ALA B 1 43 ? 13.695 6.266 -18.422 1 56.38 43 ALA B O 1
ATOM 2680 N N . ARG B 1 44 ? 15.57 5.793 -19.391 1 64.62 44 ARG B N 1
ATOM 2681 C CA . ARG B 1 44 ? 16.266 5.453 -18.156 1 64.62 44 ARG B CA 1
ATOM 2682 C C . ARG B 1 44 ? 16.609 6.707 -17.359 1 64.62 44 ARG B C 1
ATOM 2684 O O . ARG B 1 44 ? 17.781 6.977 -17.078 1 64.62 44 ARG B O 1
ATOM 2691 N N . LYS B 1 45 ? 15.57 7.473 -17.172 1 75.69 45 LYS B N 1
ATOM 2692 C CA . LYS B 1 45 ? 15.734 8.766 -16.5 1 75.69 45 LYS B CA 1
ATOM 2693 C C . LYS B 1 45 ? 14.859 8.852 -15.258 1 75.69 45 LYS B C 1
ATOM 2695 O O . LYS B 1 45 ? 13.664 8.539 -15.305 1 75.69 45 LYS B O 1
ATOM 2700 N N . TRP B 1 46 ? 15.602 9.18 -14.203 1 80.25 46 TRP B N 1
ATOM 2701 C CA . TRP B 1 46 ? 14.914 9.414 -12.938 1 80.25 46 TRP B CA 1
ATOM 2702 C C . TRP B 1 46 ? 14.945 10.891 -12.562 1 80.25 46 TRP B C 1
ATOM 2704 O O . TRP B 1 46 ? 15.883 11.609 -12.922 1 80.25 46 TRP B O 1
ATOM 2714 N N . HIS B 1 47 ? 13.914 11.328 -11.961 1 81.44 47 HIS B N 1
ATOM 2715 C CA . HIS B 1 47 ? 13.828 12.695 -11.453 1 81.44 47 HIS B CA 1
ATOM 2716 C C . HIS B 1 47 ? 13.867 12.719 -9.93 1 81.44 47 HIS B C 1
ATOM 2718 O O . HIS B 1 47 ? 13.242 11.883 -9.273 1 81.44 47 HIS B O 1
ATOM 2724 N N . LYS B 1 48 ? 14.633 13.617 -9.461 1 84.69 48 LYS B N 1
ATOM 2725 C CA . LYS B 1 48 ? 14.836 13.695 -8.016 1 84.69 48 LYS B CA 1
ATOM 2726 C C . LYS B 1 48 ? 14.141 14.93 -7.438 1 84.69 48 LYS B C 1
ATOM 2728 O O . LYS B 1 48 ? 14.305 16.031 -7.945 1 84.69 48 LYS B O 1
ATOM 2733 N N . LEU B 1 49 ? 13.305 14.688 -6.477 1 85.06 49 LEU B N 1
ATOM 2734 C CA . LEU B 1 49 ? 12.789 15.742 -5.605 1 85.06 49 LEU B CA 1
ATOM 2735 C C . LEU B 1 49 ? 13.633 15.867 -4.344 1 85.06 49 LEU B C 1
ATOM 2737 O O . LEU B 1 49 ? 13.859 14.875 -3.645 1 85.06 49 LEU B O 1
ATOM 2741 N N . ARG B 1 50 ? 14.07 16.984 -4.082 1 85.31 50 ARG B N 1
ATOM 2742 C CA . ARG B 1 50 ? 14.969 17.172 -2.949 1 85.31 50 ARG B CA 1
ATOM 2743 C C . ARG B 1 50 ? 14.227 16.984 -1.628 1 85.31 50 ARG B C 1
ATOM 2745 O O . ARG B 1 50 ? 14.836 16.625 -0.618 1 85.31 50 ARG B O 1
ATOM 2752 N N . ASP B 1 51 ? 12.969 17.344 -1.705 1 89.12 51 ASP B N 1
ATOM 2753 C CA . ASP B 1 51 ? 12.18 17.172 -0.489 1 89.12 51 ASP B CA 1
ATOM 2754 C C . ASP B 1 51 ? 10.695 17.047 -0.816 1 89.12 51 ASP B C 1
ATOM 2756 O O . ASP B 1 51 ? 10.133 17.859 -1.542 1 89.12 51 ASP B O 1
ATOM 2760 N N . ALA B 1 52 ? 10.125 15.984 -0.307 1 92.94 52 ALA B N 1
ATOM 2761 C CA . ALA B 1 52 ? 8.695 15.727 -0.447 1 92.94 52 ALA B CA 1
ATOM 2762 C C . ALA B 1 52 ? 8.117 15.148 0.837 1 92.94 52 ALA B C 1
ATOM 2764 O O . ALA B 1 52 ? 8.82 14.484 1.601 1 92.94 52 ALA B O 1
ATOM 2765 N N . VAL B 1 53 ? 6.859 15.492 1.088 1 97.25 53 VAL B N 1
ATOM 2766 C CA . VAL B 1 53 ? 6.156 14.961 2.25 1 97.25 53 VAL B CA 1
ATOM 2767 C C . VAL B 1 53 ? 5.094 13.961 1.799 1 97.25 53 VAL B C 1
ATOM 2769 O O . VAL B 1 53 ? 4.336 14.227 0.864 1 97.25 53 VAL B O 1
ATOM 2772 N N . ALA B 1 54 ? 5.164 12.828 2.373 1 97.12 54 ALA B N 1
ATOM 2773 C CA . ALA B 1 54 ? 4.137 11.812 2.141 1 97.12 54 ALA B CA 1
ATOM 2774 C C . ALA B 1 54 ? 3.139 11.766 3.293 1 97.12 54 ALA B C 1
ATOM 2776 O O . ALA B 1 54 ? 3.525 11.852 4.461 1 97.12 54 ALA B O 1
ATOM 2777 N N . VAL B 1 55 ? 1.854 11.742 2.963 1 98.44 55 VAL B N 1
ATOM 2778 C CA . VAL B 1 55 ? 0.772 11.516 3.916 1 98.44 55 VAL B CA 1
ATOM 2779 C C . VAL B 1 55 ? 0.035 10.227 3.568 1 98.44 55 VAL B C 1
ATOM 2781 O O . VAL B 1 55 ? -0.445 10.062 2.445 1 98.44 55 VAL B O 1
ATOM 2784 N N . VAL B 1 56 ? -0.01 9.336 4.5 1 97.12 56 VAL B N 1
ATOM 2785 C CA . VAL B 1 56 ? -0.737 8.086 4.316 1 97.12 56 VAL B CA 1
ATOM 2786 C C . VAL B 1 56 ? -1.951 8.055 5.238 1 97.12 56 VAL B C 1
ATOM 2788 O O . VAL B 1 56 ? -1.849 8.391 6.422 1 97.12 56 VAL B O 1
ATOM 2791 N N . ALA B 1 57 ? -3.072 7.758 4.68 1 97.25 57 ALA B N 1
ATOM 2792 C CA . ALA B 1 57 ? -4.309 7.512 5.418 1 97.25 57 ALA B CA 1
ATOM 2793 C C . ALA B 1 57 ? -4.801 6.082 5.207 1 97.25 57 ALA B C 1
ATOM 2795 O O . ALA B 1 57 ? -4.883 5.609 4.07 1 97.25 57 ALA B O 1
ATOM 2796 N N . ASP B 1 58 ? -5.082 5.426 6.219 1 93.31 58 ASP B N 1
ATOM 2797 C CA . ASP B 1 58 ? -5.539 4.039 6.168 1 93.31 58 ASP B CA 1
ATOM 2798 C C . ASP B 1 58 ? -6.73 3.818 7.094 1 93.31 58 ASP B C 1
ATOM 2800 O O . ASP B 1 58 ? -6.809 4.418 8.172 1 93.31 58 ASP B O 1
ATOM 2804 N N . LEU B 1 59 ? -7.645 2.953 6.699 1 93.38 59 LEU B N 1
ATOM 2805 C CA . LEU B 1 59 ? -8.852 2.67 7.465 1 93.38 59 LEU B CA 1
ATOM 2806 C C . LEU B 1 59 ? -8.625 1.502 8.422 1 93.38 59 LEU B C 1
ATOM 2808 O O . LEU B 1 59 ? -8.312 0.392 7.988 1 93.38 59 LEU B O 1
ATOM 2812 N N . LYS B 1 60 ? -8.781 1.774 9.703 1 92.75 60 LYS B N 1
ATOM 2813 C CA . LYS B 1 60 ? -8.633 0.745 10.727 1 92.75 60 LYS B CA 1
ATOM 2814 C C . LYS B 1 60 ? -9.703 -0.331 10.586 1 92.75 60 LYS B C 1
ATOM 2816 O O . LYS B 1 60 ? -10.883 -0.02 10.414 1 92.75 60 LYS B O 1
ATOM 2821 N N . SER B 1 61 ? -9.344 -1.6 10.664 1 88.19 61 SER B N 1
ATOM 2822 C CA . SER B 1 61 ? -10.234 -2.756 10.656 1 88.19 61 SER B CA 1
ATOM 2823 C C . SER B 1 61 ? -11.055 -2.812 9.375 1 88.19 61 SER B C 1
ATOM 2825 O O . SER B 1 61 ? -12.219 -3.209 9.398 1 88.19 61 SER B O 1
ATOM 2827 N N . SER B 1 62 ? -10.539 -2.322 8.305 1 84.19 62 SER B N 1
ATOM 2828 C CA . SER B 1 62 ? -11.266 -2.252 7.039 1 84.19 62 SER B CA 1
ATOM 2829 C C . SER B 1 62 ? -11.672 -3.639 6.559 1 84.19 62 SER B C 1
ATOM 2831 O O . SER B 1 62 ? -12.75 -3.811 5.984 1 84.19 62 SER B O 1
ATOM 2833 N N . THR B 1 63 ? -10.852 -4.641 6.812 1 75.25 63 THR B N 1
ATOM 2834 C CA . THR B 1 63 ? -11.141 -6 6.367 1 75.25 63 THR B CA 1
ATOM 2835 C C . THR B 1 63 ? -12.414 -6.523 7.02 1 75.25 63 THR B C 1
ATOM 2837 O O . THR B 1 63 ? -13.211 -7.215 6.379 1 75.25 63 THR B O 1
ATOM 2840 N N . GLN B 1 64 ? -12.602 -6.105 8.188 1 78.31 64 GLN B N 1
ATOM 2841 C CA . GLN B 1 64 ? -13.742 -6.582 8.953 1 78.31 64 GLN B CA 1
ATOM 2842 C C . GLN B 1 64 ? -15.023 -5.852 8.539 1 78.31 64 GLN B C 1
ATOM 2844 O O . GLN B 1 64 ? -16.125 -6.379 8.703 1 78.31 64 GLN B O 1
ATOM 2849 N N . LEU B 1 65 ? -14.891 -4.668 8.039 1 77.62 65 LEU B N 1
ATOM 2850 C CA . LEU B 1 65 ? -16.031 -3.844 7.664 1 77.62 65 LEU B CA 1
ATOM 2851 C C . LEU B 1 65 ? -16.797 -4.469 6.504 1 77.62 65 LEU B C 1
ATOM 2853 O O . LEU B 1 65 ? -18 -4.25 6.359 1 77.62 65 LEU B O 1
ATOM 2857 N N . GLY B 1 66 ? -16.188 -5.293 5.695 1 70.5 66 GLY B N 1
ATOM 2858 C CA . GLY B 1 66 ? -16.844 -5.902 4.547 1 70.5 66 GLY B CA 1
ATOM 2859 C C . GLY B 1 66 ? -17.297 -7.324 4.809 1 70.5 66 GLY B C 1
ATOM 2860 O O . GLY B 1 66 ? -18.047 -7.902 4.008 1 70.5 66 GLY B O 1
ATOM 2861 N N . LEU B 1 67 ? -16.828 -7.746 5.945 1 66.5 67 LEU B N 1
ATOM 2862 C CA . LEU B 1 67 ? -17.203 -9.125 6.246 1 66.5 67 LEU B CA 1
ATOM 2863 C C . LEU B 1 67 ? -18.688 -9.242 6.539 1 66.5 67 LEU B C 1
ATOM 2865 O O . LEU B 1 67 ? -19.234 -8.461 7.328 1 66.5 67 LEU B O 1
ATOM 2869 N N . ASN B 1 68 ? -19.281 -10.094 5.891 1 66.38 68 ASN B N 1
ATOM 2870 C CA . ASN B 1 68 ? -20.688 -10.43 6.086 1 66.38 68 ASN B CA 1
ATOM 2871 C C . ASN B 1 68 ? -21.594 -9.25 5.73 1 66.38 68 ASN B C 1
ATOM 2873 O O . ASN B 1 68 ? -22.656 -9.078 6.336 1 66.38 68 ASN B O 1
ATOM 2877 N N . LYS B 1 69 ? -21.141 -8.32 4.93 1 73.38 69 LYS B N 1
ATOM 2878 C CA . LYS B 1 69 ? -21.969 -7.215 4.438 1 73.38 69 LYS B CA 1
ATOM 2879 C C . LYS B 1 69 ? -22.266 -7.375 2.949 1 73.38 69 LYS B C 1
ATOM 2881 O O . LYS B 1 69 ? -21.5 -8.008 2.219 1 73.38 69 LYS B O 1
ATOM 2886 N N . HIS B 1 70 ? -23.391 -6.812 2.686 1 78.94 70 HIS B N 1
ATOM 2887 C CA . HIS B 1 70 ? -23.719 -6.75 1.269 1 78.94 70 HIS B CA 1
ATOM 2888 C C . HIS B 1 70 ? -22.719 -5.898 0.499 1 78.94 70 HIS B C 1
ATOM 2890 O O . HIS B 1 70 ? -22.125 -4.973 1.058 1 78.94 70 HIS B O 1
ATOM 2896 N N . ALA B 1 71 ? -22.578 -6.246 -0.718 1 78.69 71 ALA B N 1
ATOM 2897 C CA . ALA B 1 71 ? -21.641 -5.555 -1.602 1 78.69 71 ALA B CA 1
ATOM 2898 C C . ALA B 1 71 ? -21.906 -4.051 -1.614 1 78.69 71 ALA B C 1
ATOM 2900 O O . ALA B 1 71 ? -20.969 -3.248 -1.593 1 78.69 71 ALA B O 1
ATOM 2901 N N . ALA B 1 72 ? -23.094 -3.703 -1.585 1 80.88 72 ALA B N 1
ATOM 2902 C CA . ALA B 1 72 ? -23.484 -2.293 -1.633 1 80.88 72 ALA B CA 1
ATOM 2903 C C . ALA B 1 72 ? -23.031 -1.562 -0.367 1 80.88 72 ALA B C 1
ATOM 2905 O O . ALA B 1 72 ? -22.625 -0.403 -0.425 1 80.88 72 ALA B O 1
ATOM 2906 N N . SER B 1 73 ? -23.188 -2.229 0.773 1 83.62 73 SER B N 1
ATOM 2907 C CA . SER B 1 73 ? -22.781 -1.634 2.041 1 83.62 73 SER B CA 1
ATOM 2908 C C . SER B 1 73 ? -21.266 -1.438 2.096 1 83.62 73 SER B C 1
ATOM 2910 O O . SER B 1 73 ? -20.781 -0.39 2.533 1 83.62 73 SER B O 1
ATOM 2912 N N . THR B 1 74 ? -20.578 -2.432 1.627 1 83.31 74 THR B N 1
ATOM 2913 C CA . THR B 1 74 ? -19.125 -2.336 1.561 1 83.31 74 THR B CA 1
ATOM 2914 C C . THR B 1 74 ? -18.703 -1.185 0.653 1 83.31 74 THR B C 1
ATOM 2916 O O . THR B 1 74 ? -17.828 -0.389 1.016 1 83.31 74 THR B O 1
ATOM 2919 N N . ALA B 1 75 ? -19.344 -1.111 -0.423 1 82.62 75 ALA B N 1
ATOM 2920 C CA . ALA B 1 75 ? -19.047 -0.049 -1.384 1 82.62 75 ALA B CA 1
ATOM 2921 C C . ALA B 1 75 ? -19.281 1.327 -0.763 1 82.62 75 ALA B C 1
ATOM 2923 O O . ALA B 1 75 ? -18.484 2.244 -0.967 1 82.62 75 ALA B O 1
ATOM 2924 N N . SER B 1 76 ? -20.344 1.443 -0.012 1 85 76 SER B N 1
ATOM 2925 C CA . SER B 1 76 ? -20.688 2.717 0.612 1 85 76 SER B CA 1
ATOM 2926 C C . SER B 1 76 ? -19.625 3.141 1.626 1 85 76 SER B C 1
ATOM 2928 O O . SER B 1 76 ? -19.281 4.32 1.715 1 85 76 SER B O 1
ATOM 2930 N N . ILE B 1 77 ? -19.156 2.217 2.361 1 85.56 77 ILE B N 1
ATOM 2931 C CA . ILE B 1 77 ? -18.156 2.506 3.385 1 85.56 77 ILE B CA 1
ATOM 2932 C C . ILE B 1 77 ? -16.859 2.963 2.725 1 85.56 77 ILE B C 1
ATOM 2934 O O . ILE B 1 77 ? -16.266 3.963 3.133 1 85.56 77 ILE B O 1
ATOM 2938 N N . TYR B 1 78 ? -16.484 2.25 1.726 1 83.94 78 TYR B N 1
ATOM 2939 C CA . TYR B 1 78 ? -15.25 2.588 1.018 1 83.94 78 TYR B CA 1
ATOM 2940 C C . TYR B 1 78 ? -15.352 3.961 0.367 1 83.94 78 TYR B C 1
ATOM 2942 O O . TYR B 1 78 ? -14.406 4.754 0.418 1 83.94 78 TYR B O 1
ATOM 2950 N N . GLU B 1 79 ? -16.422 4.199 -0.224 1 83.88 79 GLU B N 1
ATOM 2951 C CA . GLU B 1 79 ? -16.641 5.488 -0.881 1 83.88 79 GLU B CA 1
ATOM 2952 C C . GLU B 1 79 ? -16.625 6.633 0.128 1 83.88 79 GLU B C 1
ATOM 2954 O O . GLU B 1 79 ? -16.031 7.68 -0.125 1 83.88 79 GLU B O 1
ATOM 2959 N N . ALA B 1 80 ? -17.266 6.43 1.184 1 87.88 80 ALA B N 1
ATOM 2960 C CA . ALA B 1 80 ? -17.344 7.465 2.209 1 87.88 80 ALA B CA 1
ATOM 2961 C C . ALA B 1 80 ? -15.977 7.766 2.797 1 87.88 80 ALA B C 1
ATOM 2963 O O . ALA B 1 80 ? -15.609 8.93 2.973 1 87.88 80 ALA B O 1
ATOM 2964 N N . ALA B 1 81 ? -15.227 6.734 3.098 1 90.56 81 ALA B N 1
ATOM 2965 C CA . ALA B 1 81 ? -13.922 6.895 3.742 1 90.56 81 ALA B CA 1
ATOM 2966 C C . ALA B 1 81 ? -12.875 7.398 2.75 1 90.56 81 ALA B C 1
ATOM 2968 O O . ALA B 1 81 ? -12.336 8.492 2.908 1 90.56 81 ALA B O 1
ATOM 2969 N N . THR B 1 82 ? -12.664 6.676 1.7 1 88.12 82 THR B N 1
ATOM 2970 C CA . THR B 1 82 ? -11.625 6.988 0.734 1 88.12 82 THR B CA 1
ATOM 2971 C C . THR B 1 82 ? -11.969 8.258 -0.046 1 88.12 82 THR B C 1
ATOM 2973 O O . THR B 1 82 ? -11.086 9.047 -0.375 1 88.12 82 THR B O 1
ATOM 2976 N N . GLY B 1 83 ? -13.234 8.391 -0.384 1 84.88 83 GLY B N 1
ATOM 2977 C CA . GLY B 1 83 ? -13.656 9.602 -1.062 1 84.88 83 GLY B CA 1
ATOM 2978 C C . GLY B 1 83 ? -13.375 10.859 -0.268 1 84.88 83 GLY B C 1
ATOM 2979 O O . GLY B 1 83 ? -12.914 11.859 -0.824 1 84.88 83 GLY B O 1
ATOM 2980 N N . GLY B 1 84 ? -13.68 10.82 1.004 1 90.69 84 GLY B N 1
ATOM 2981 C CA . GLY B 1 84 ? -13.375 11.945 1.871 1 90.69 84 GLY B CA 1
ATOM 2982 C C . GLY B 1 84 ? -11.898 12.266 1.945 1 90.69 84 GLY B C 1
ATOM 2983 O O . GLY B 1 84 ? -11.508 13.438 1.897 1 90.69 84 GLY B O 1
ATOM 2984 N N . VAL B 1 85 ? -11.078 11.25 2.039 1 93.75 85 VAL B N 1
ATOM 2985 C CA . VAL B 1 85 ? -9.633 11.414 2.131 1 93.75 85 VAL B CA 1
ATOM 2986 C C . VAL B 1 85 ? -9.102 12.055 0.853 1 93.75 85 VAL B C 1
ATOM 2988 O O . VAL B 1 85 ? -8.305 13 0.91 1 93.75 85 VAL B O 1
ATOM 2991 N N . VAL B 1 86 ? -9.547 11.609 -0.254 1 88.94 86 VAL B N 1
ATOM 2992 C CA . VAL B 1 86 ? -9.078 12.117 -1.539 1 88.94 86 VAL B CA 1
ATOM 2993 C C . VAL B 1 86 ? -9.508 13.57 -1.712 1 88.94 86 VAL B C 1
ATOM 2995 O O . VAL B 1 86 ? -8.742 14.398 -2.219 1 88.94 86 VAL B O 1
ATOM 2998 N N . GLN B 1 87 ? -10.688 13.875 -1.318 1 89.69 87 GLN B N 1
ATOM 2999 C CA . GLN B 1 87 ? -11.172 15.25 -1.394 1 89.69 87 GLN B CA 1
ATOM 3000 C C . GLN B 1 87 ? -10.32 16.188 -0.542 1 89.69 87 GLN B C 1
ATOM 3002 O O . GLN B 1 87 ? -10 17.297 -0.958 1 89.69 87 GLN B O 1
ATOM 3007 N N . ILE B 1 88 ? -9.992 15.727 0.602 1 94.88 88 ILE B N 1
ATOM 3008 C CA . ILE B 1 88 ? -9.164 16.531 1.5 1 94.88 88 ILE B CA 1
ATOM 3009 C C . ILE B 1 88 ? -7.781 16.734 0.882 1 94.88 88 ILE B C 1
ATOM 3011 O O . ILE B 1 88 ? -7.262 17.844 0.87 1 94.88 88 ILE B O 1
ATOM 3015 N N . PHE B 1 89 ? -7.16 15.648 0.365 1 94.12 89 PHE B N 1
ATOM 3016 C CA . PHE B 1 89 ? -5.875 15.766 -0.309 1 94.12 89 PHE B CA 1
ATOM 3017 C C . PHE B 1 89 ? -5.945 16.797 -1.433 1 94.12 89 PHE B C 1
ATOM 3019 O O . PHE B 1 89 ? -5.035 17.609 -1.594 1 94.12 89 PHE B O 1
ATOM 3026 N N . ASP B 1 90 ? -7.004 16.75 -2.152 1 90 90 ASP B N 1
ATOM 3027 C CA . ASP B 1 90 ? -7.172 17.656 -3.281 1 90 90 ASP B CA 1
ATOM 3028 C C . ASP B 1 90 ? -7.281 19.109 -2.809 1 90 90 ASP B C 1
ATOM 3030 O O . ASP B 1 90 ? -6.676 20 -3.396 1 90 90 ASP B O 1
ATOM 3034 N N . GLU B 1 91 ? -8.07 19.328 -1.802 1 93.25 91 GLU B N 1
ATOM 3035 C CA . GLU B 1 91 ? -8.289 20.688 -1.282 1 93.25 91 GLU B CA 1
ATOM 3036 C C . GLU B 1 91 ? -6.98 21.297 -0.793 1 93.25 91 GLU B C 1
ATOM 3038 O O . GLU B 1 91 ? -6.789 22.516 -0.879 1 93.25 91 GLU B O 1
ATOM 3043 N N . PHE B 1 92 ? -6.113 20.453 -0.281 1 96.5 92 PHE B N 1
ATOM 3044 C CA . PHE B 1 92 ? -4.836 20.953 0.223 1 96.5 92 PHE B CA 1
ATOM 3045 C C . PHE B 1 92 ? -3.771 20.906 -0.865 1 96.5 92 PHE B C 1
ATOM 3047 O O . PHE B 1 92 ? -2.576 20.984 -0.573 1 96.5 92 PHE B O 1
ATOM 3054 N N . ASP B 1 93 ? -4.156 20.641 -2.084 1 92.56 93 ASP B N 1
ATOM 3055 C CA . ASP B 1 93 ? -3.312 20.734 -3.271 1 92.56 93 ASP B CA 1
ATOM 3056 C C . ASP B 1 93 ? -2.199 19.688 -3.234 1 92.56 93 ASP B C 1
ATOM 3058 O O . ASP B 1 93 ? -1.027 20.016 -3.432 1 92.56 93 ASP B O 1
ATOM 3062 N N . ALA B 1 94 ? -2.564 18.469 -2.889 1 92.88 94 ALA B N 1
ATOM 3063 C CA . ALA B 1 94 ? -1.611 17.375 -3.037 1 92.88 94 ALA B CA 1
ATOM 3064 C C . ALA B 1 94 ? -1.126 17.25 -4.48 1 92.88 94 ALA B C 1
ATOM 3066 O O . ALA B 1 94 ? -1.908 17.422 -5.418 1 92.88 94 ALA B O 1
ATOM 3067 N N . ASN B 1 95 ? 0.17 17.062 -4.648 1 89.38 95 ASN B N 1
ATOM 3068 C CA . ASN B 1 95 ? 0.734 16.984 -5.992 1 89.38 95 ASN B CA 1
ATOM 3069 C C . ASN B 1 95 ? 0.43 15.641 -6.645 1 89.38 95 ASN B C 1
ATOM 3071 O O . ASN B 1 95 ? 0.345 15.547 -7.871 1 89.38 95 ASN B O 1
ATOM 3075 N N . PHE B 1 96 ? 0.304 14.648 -5.859 1 86.88 96 PHE B N 1
ATOM 3076 C CA . PHE B 1 96 ? 0.01 13.289 -6.301 1 86.88 96 PHE B CA 1
ATOM 3077 C C . PHE B 1 96 ? -0.844 12.555 -5.273 1 86.88 96 PHE B C 1
ATOM 3079 O O . PHE B 1 96 ? -0.626 12.695 -4.066 1 86.88 96 PHE B O 1
ATOM 3086 N N . VAL B 1 97 ? -1.833 11.812 -5.762 1 87.81 97 VAL B N 1
ATOM 3087 C CA . VAL B 1 97 ? -2.682 11.008 -4.895 1 87.81 97 VAL B CA 1
ATOM 3088 C C . VAL B 1 97 ? -2.838 9.609 -5.484 1 87.81 97 VAL B C 1
ATOM 3090 O O . VAL B 1 97 ? -3.006 9.453 -6.695 1 87.81 97 VAL B O 1
ATOM 3093 N N . ALA B 1 98 ? -2.645 8.625 -4.648 1 84.12 98 ALA B N 1
ATOM 3094 C CA . ALA B 1 98 ? -2.889 7.238 -5.043 1 84.12 98 ALA B CA 1
ATOM 3095 C C . ALA B 1 98 ? -3.773 6.527 -4.023 1 84.12 98 ALA B C 1
ATOM 3097 O O . ALA B 1 98 ? -3.637 6.738 -2.816 1 84.12 98 ALA B O 1
ATOM 3098 N N . ILE B 1 99 ? -4.688 5.703 -4.531 1 84.38 99 ILE B N 1
ATOM 3099 C CA . ILE B 1 99 ? -5.586 4.934 -3.676 1 84.38 99 ILE B CA 1
ATOM 3100 C C . ILE B 1 99 ? -5.121 3.48 -3.611 1 84.38 99 ILE B C 1
ATOM 3102 O O . ILE B 1 99 ? -4.742 2.898 -4.629 1 84.38 99 ILE B O 1
ATOM 3106 N N . GLN B 1 100 ? -5.059 2.957 -2.488 1 77.62 100 GLN B N 1
ATOM 3107 C CA . GLN B 1 100 ? -4.621 1.585 -2.25 1 77.62 100 GLN B CA 1
ATOM 3108 C C . GLN B 1 100 ? -5.664 0.807 -1.451 1 77.62 100 GLN B C 1
ATOM 3110 O O . GLN B 1 100 ? -5.527 0.643 -0.237 1 77.62 100 GLN B O 1
ATOM 3115 N N . GLY B 1 101 ? -6.629 0.244 -2.098 1 76.5 101 GLY B N 1
ATOM 3116 C CA . GLY B 1 101 ? -7.684 -0.463 -1.391 1 76.5 101 GLY B CA 1
ATOM 3117 C C . GLY B 1 101 ? -8.508 0.439 -0.491 1 76.5 101 GLY B C 1
ATOM 3118 O O . GLY B 1 101 ? -9.266 1.284 -0.975 1 76.5 101 GLY B O 1
ATOM 3119 N N . ASP B 1 102 ? -8.203 0.244 0.811 1 81.88 102 ASP B N 1
ATOM 3120 C CA . ASP B 1 102 ? -8.977 0.968 1.819 1 81.88 102 ASP B CA 1
ATOM 3121 C C . ASP B 1 102 ? -8.211 2.193 2.316 1 81.88 102 ASP B C 1
ATOM 3123 O O . ASP B 1 102 ? -8.641 2.857 3.262 1 81.88 102 ASP B O 1
ATOM 3127 N N . GLY B 1 103 ? -7.152 2.504 1.74 1 86.62 103 GLY B N 1
ATOM 3128 C CA . GLY B 1 103 ? -6.355 3.662 2.115 1 86.62 103 GLY B CA 1
ATOM 3129 C C . GLY B 1 103 ? -5.922 4.496 0.926 1 86.62 103 GLY B C 1
ATOM 3130 O O . GLY B 1 103 ? -6.328 4.234 -0.207 1 86.62 103 GLY B O 1
ATOM 3131 N N . ALA B 1 104 ? -5.277 5.562 1.198 1 89.69 104 ALA B N 1
ATOM 3132 C CA . ALA B 1 104 ? -4.723 6.457 0.185 1 89.69 104 ALA B CA 1
ATOM 3133 C C . ALA B 1 104 ? -3.461 7.145 0.694 1 89.69 104 ALA B C 1
ATOM 3135 O O . ALA B 1 104 ? -3.236 7.227 1.904 1 89.69 104 ALA B O 1
ATOM 3136 N N . PHE B 1 105 ? -2.654 7.48 -0.22 1 91.94 105 PHE B N 1
ATOM 3137 C CA . PHE B 1 105 ? -1.549 8.352 0.167 1 91.94 105 PHE B CA 1
ATOM 3138 C C . PHE B 1 105 ? -1.381 9.492 -0.83 1 91.94 105 PHE B C 1
ATOM 3140 O O . PHE B 1 105 ? -1.857 9.406 -1.964 1 91.94 105 PHE B O 1
ATOM 3147 N N . ALA B 1 106 ? -0.776 10.523 -0.369 1 93.44 106 ALA B N 1
ATOM 3148 C CA . ALA B 1 106 ? -0.511 11.711 -1.169 1 93.44 106 ALA B CA 1
ATOM 3149 C C . ALA B 1 106 ? 0.929 12.188 -0.988 1 93.44 106 ALA B C 1
ATOM 3151 O O . ALA B 1 106 ? 1.552 11.922 0.042 1 93.44 106 ALA B O 1
ATOM 3152 N N . LEU B 1 107 ? 1.403 12.797 -2.037 1 92.56 107 LEU B N 1
ATOM 3153 C CA . LEU B 1 107 ? 2.713 13.438 -2.004 1 92.56 107 LEU B CA 1
ATOM 3154 C C . LEU B 1 107 ? 2.582 14.945 -2.186 1 92.56 107 LEU B C 1
ATOM 3156 O O . LEU B 1 107 ? 1.783 15.414 -3.002 1 92.56 107 LEU B O 1
ATOM 3160 N N . PHE B 1 108 ? 3.279 15.633 -1.33 1 94.19 108 PHE B N 1
ATOM 3161 C CA . PHE B 1 108 ? 3.344 17.094 -1.377 1 94.19 108 PHE B CA 1
ATOM 3162 C C . PHE B 1 108 ? 4.77 17.562 -1.644 1 94.19 108 PHE B C 1
ATOM 3164 O O . PHE B 1 108 ? 5.703 17.141 -0.957 1 94.19 108 PHE B O 1
ATOM 3171 N N . TRP B 1 109 ? 4.961 18.297 -2.629 1 93.12 109 TRP B N 1
ATOM 3172 C CA . TRP B 1 109 ? 6.238 18.969 -2.863 1 93.12 109 TRP B CA 1
ATOM 3173 C C . TRP B 1 109 ? 6.027 20.406 -3.328 1 93.12 109 TRP B C 1
ATOM 3175 O O . TRP B 1 109 ? 4.891 20.844 -3.516 1 93.12 109 TRP B O 1
ATOM 3185 N N . GLY B 1 110 ? 7.113 21.219 -3.449 1 91.25 110 GLY B N 1
ATOM 3186 C CA . GLY B 1 110 ? 7.016 22.609 -3.848 1 91.25 110 GLY B CA 1
ATOM 3187 C C . GLY B 1 110 ? 6.754 23.547 -2.684 1 91.25 110 GLY B C 1
ATOM 3188 O O . GLY B 1 110 ? 7.199 23.297 -1.563 1 91.25 110 GLY B O 1
ATOM 3189 N N . ASP B 1 111 ? 6.102 24.609 -2.957 1 92.69 111 ASP B N 1
ATOM 3190 C CA . ASP B 1 111 ? 5.879 25.656 -1.97 1 92.69 111 ASP B CA 1
ATOM 3191 C C . ASP B 1 111 ? 4.992 25.156 -0.829 1 92.69 111 ASP B C 1
ATOM 3193 O O . ASP B 1 111 ? 3.955 24.547 -1.067 1 92.69 111 ASP B O 1
ATOM 3197 N N . LYS B 1 112 ? 5.363 25.359 0.375 1 95.56 112 LYS B N 1
ATOM 3198 C CA . LYS B 1 112 ? 4.602 25.109 1.595 1 95.56 112 LYS B CA 1
ATOM 3199 C C . LYS B 1 112 ? 4.172 23.641 1.682 1 95.56 112 LYS B C 1
ATOM 3201 O O . LYS B 1 112 ? 3.068 23.344 2.145 1 95.56 112 LYS B O 1
ATOM 3206 N N . ARG B 1 113 ? 4.945 22.766 1.187 1 95.25 113 ARG B N 1
ATOM 3207 C CA . ARG B 1 113 ? 4.621 21.344 1.147 1 95.25 113 ARG B CA 1
ATOM 3208 C C . ARG B 1 113 ? 4.355 20.812 2.549 1 95.25 113 ARG B C 1
ATOM 3210 O O . ARG B 1 113 ? 3.451 20 2.748 1 95.25 113 ARG B O 1
ATOM 3217 N N . ARG B 1 114 ? 5.148 21.25 3.518 1 97.12 114 ARG B N 1
ATOM 3218 C CA . ARG B 1 114 ? 4.965 20.75 4.875 1 97.12 114 ARG B CA 1
ATOM 3219 C C . ARG B 1 114 ? 3.674 21.266 5.488 1 97.12 114 ARG B C 1
ATOM 3221 O O . ARG B 1 114 ? 2.945 20.531 6.148 1 97.12 114 ARG B O 1
ATOM 3228 N N . GLN B 1 115 ? 3.42 22.562 5.246 1 98.06 115 GLN B N 1
ATOM 3229 C CA . GLN B 1 115 ? 2.188 23.172 5.73 1 98.06 115 GLN B CA 1
ATOM 3230 C C . GLN B 1 115 ? 0.961 22.453 5.176 1 98.06 115 GLN B C 1
ATOM 3232 O O . GLN B 1 115 ? 0.07 22.062 5.934 1 98.06 115 GLN B O 1
ATOM 3237 N N . ARG B 1 116 ? 0.996 22.281 3.904 1 98.06 116 ARG B N 1
ATOM 3238 C CA . ARG B 1 116 ? -0.13 21.641 3.232 1 98.06 116 ARG B CA 1
ATOM 3239 C C . ARG B 1 116 ? -0.312 20.203 3.715 1 98.06 116 ARG B C 1
ATOM 3241 O O . ARG B 1 116 ? -1.427 19.797 4.039 1 98.06 116 ARG B O 1
ATOM 3248 N N . ALA B 1 117 ? 0.747 19.453 3.814 1 98.5 117 ALA B N 1
ATOM 3249 C CA . ALA B 1 117 ? 0.701 18.031 4.176 1 98.5 117 ALA B CA 1
ATOM 3250 C C . ALA B 1 117 ? 0.225 17.844 5.613 1 98.5 117 ALA B C 1
ATOM 3252 O O . ALA B 1 117 ? -0.65 17.016 5.883 1 98.5 117 ALA B O 1
ATOM 3253 N N . VAL B 1 118 ? 0.798 18.609 6.547 1 98.75 118 VAL B N 1
ATOM 3254 C CA . VAL B 1 118 ? 0.465 18.469 7.961 1 98.75 118 VAL B CA 1
ATOM 3255 C C . VAL B 1 118 ? -0.991 18.859 8.195 1 98.75 118 VAL B C 1
ATOM 3257 O O . VAL B 1 118 ? -1.726 18.172 8.898 1 98.75 118 VAL B O 1
ATOM 3260 N N . CYS B 1 119 ? -1.405 19.938 7.574 1 98.75 119 CYS B N 1
ATOM 3261 C CA . CYS B 1 119 ? -2.793 20.359 7.723 1 98.75 119 CYS B CA 1
ATOM 3262 C C . CYS B 1 119 ? -3.744 19.344 7.117 1 98.75 119 CYS B C 1
ATOM 3264 O O . CYS B 1 119 ? -4.812 19.078 7.672 1 98.75 119 CYS B O 1
ATOM 3266 N N . ALA B 1 120 ? -3.377 18.781 6 1 98.62 120 ALA B N 1
ATOM 3267 C CA . ALA B 1 120 ? -4.188 17.719 5.406 1 98.62 120 ALA B CA 1
ATOM 3268 C C . ALA B 1 120 ? -4.328 16.531 6.359 1 98.62 120 ALA B C 1
ATOM 3270 O O . ALA B 1 120 ? -5.43 16.031 6.562 1 98.62 120 ALA B O 1
ATOM 3271 N N . GLY B 1 121 ? -3.188 16.125 6.926 1 98.81 121 GLY B N 1
ATOM 3272 C CA . GLY B 1 121 ? -3.201 15.008 7.855 1 98.81 121 GLY B CA 1
ATOM 3273 C C . GLY B 1 121 ? -4.105 15.234 9.055 1 98.81 121 GLY B C 1
ATOM 3274 O O . GLY B 1 121 ? -4.902 14.367 9.414 1 98.81 121 GLY B O 1
ATOM 3275 N N . ILE B 1 122 ? -3.996 16.422 9.633 1 98.81 122 ILE B N 1
ATOM 3276 C CA . ILE B 1 122 ? -4.824 16.734 10.797 1 98.81 122 ILE B CA 1
ATOM 3277 C C . ILE B 1 122 ? -6.293 16.781 10.383 1 98.81 122 ILE B C 1
ATOM 3279 O O . ILE B 1 122 ? -7.172 16.344 11.133 1 98.81 122 ILE B O 1
ATOM 3283 N N . THR B 1 123 ? -6.562 17.297 9.211 1 98.75 123 THR B N 1
ATOM 3284 C CA . THR B 1 123 ? -7.934 17.406 8.727 1 98.75 123 THR B CA 1
ATOM 3285 C C . THR B 1 123 ? -8.523 16.016 8.5 1 98.75 123 THR B C 1
ATOM 3287 O O . THR B 1 123 ? -9.695 15.766 8.82 1 98.75 123 THR B O 1
ATOM 3290 N N . ILE B 1 124 ? -7.762 15.078 8.016 1 98.56 124 ILE B N 1
ATOM 3291 C CA . ILE B 1 124 ? -8.227 13.719 7.77 1 98.56 124 ILE B CA 1
ATOM 3292 C C . ILE B 1 124 ? -8.609 13.055 9.094 1 98.56 124 ILE B C 1
ATOM 3294 O O . ILE B 1 124 ? -9.672 12.438 9.203 1 98.56 124 ILE B O 1
ATOM 3298 N N . LYS B 1 125 ? -7.719 13.148 10.062 1 98.19 125 LYS B N 1
ATOM 3299 C CA . LYS B 1 125 ? -8.062 12.508 11.328 1 98.19 125 LYS B CA 1
ATOM 3300 C C . LYS B 1 125 ? -9.234 13.211 12.008 1 98.19 125 LYS B C 1
ATOM 3302 O O . LYS B 1 125 ? -10.016 12.586 12.727 1 98.19 125 LYS B O 1
ATOM 3307 N N . THR B 1 126 ? -9.422 14.555 11.797 1 98.56 126 THR B N 1
ATOM 3308 C CA . THR B 1 126 ? -10.578 15.289 12.305 1 98.56 126 THR B CA 1
ATOM 3309 C C . THR B 1 126 ? -11.859 14.805 11.633 1 98.56 126 THR B C 1
ATOM 3311 O O . THR B 1 126 ? -12.859 14.547 12.297 1 98.56 126 THR B O 1
ATOM 3314 N N . PHE B 1 127 ? -11.773 14.695 10.312 1 97.94 127 PHE B N 1
ATOM 3315 C CA . PHE B 1 127 ? -12.875 14.148 9.523 1 97.94 127 PHE B CA 1
ATOM 3316 C C . PHE B 1 127 ? -13.273 12.766 10.031 1 97.94 127 PHE B C 1
ATOM 3318 O O . PHE B 1 127 ? -14.461 12.477 10.203 1 97.94 127 PHE B O 1
ATOM 3325 N N . SER B 1 128 ? -12.297 11.93 10.281 1 98.19 128 SER B N 1
ATOM 3326 C CA . SER B 1 128 ? -12.516 10.586 10.797 1 98.19 128 SER B CA 1
ATOM 3327 C C . SER B 1 128 ? -13.281 10.617 12.117 1 98.19 128 SER B C 1
ATOM 3329 O O . SER B 1 128 ? -14.281 9.922 12.281 1 98.19 128 SER B O 1
ATOM 3331 N N . PHE B 1 129 ? -12.852 11.453 12.984 1 98 129 PHE B N 1
ATOM 3332 C CA . PHE B 1 129 ? -13.352 11.5 14.352 1 98 129 PHE B CA 1
ATOM 3333 C C . PHE B 1 129 ? -14.727 12.148 14.414 1 98 129 PHE B C 1
ATOM 3335 O O . PHE B 1 129 ? -15.641 11.617 15.039 1 98 129 PHE B O 1
ATOM 3342 N N . LYS B 1 130 ? -14.906 13.234 13.758 1 97.44 130 LYS B N 1
ATOM 3343 C CA . LYS B 1 130 ? -16.094 14.055 13.953 1 97.44 130 LYS B CA 1
ATOM 3344 C C . LYS B 1 130 ? -17.219 13.641 13 1 97.44 130 LYS B C 1
ATOM 3346 O O . LYS B 1 130 ? -18.391 13.82 13.297 1 97.44 130 LYS B O 1
ATOM 3351 N N . HIS B 1 131 ? -16.828 13.094 11.852 1 96.56 131 HIS B N 1
ATOM 3352 C CA . HIS B 1 131 ? -17.859 12.984 10.812 1 96.56 131 HIS B CA 1
ATOM 3353 C C . HIS B 1 131 ? -17.969 11.547 10.305 1 96.56 131 HIS B C 1
ATOM 3355 O O . HIS B 1 131 ? -19.031 10.93 10.414 1 96.56 131 HIS B O 1
ATOM 3361 N N . LEU B 1 132 ? -16.938 10.945 9.844 1 95.94 132 LEU B N 1
ATOM 3362 C CA . LEU B 1 132 ? -16.984 9.641 9.188 1 95.94 132 LEU B CA 1
ATOM 3363 C C . LEU B 1 132 ? -17.453 8.562 10.156 1 95.94 132 LEU B C 1
ATOM 3365 O O . LEU B 1 132 ? -18.469 7.91 9.922 1 95.94 132 LEU B O 1
ATOM 3369 N N . VAL B 1 133 ? -16.766 8.422 11.266 1 96.38 133 VAL B N 1
ATOM 3370 C CA . VAL B 1 133 ? -16.984 7.285 12.156 1 96.38 133 VAL B CA 1
ATOM 3371 C C . VAL B 1 133 ? -18.344 7.41 12.836 1 96.38 133 VAL B C 1
ATOM 3373 O O . VAL B 1 133 ? -19.109 6.445 12.906 1 96.38 133 VAL B O 1
ATOM 3376 N N . PRO B 1 134 ? -18.719 8.625 13.344 1 96.12 134 PRO B N 1
ATOM 3377 C CA . PRO B 1 134 ? -20.062 8.742 13.938 1 96.12 134 PRO B CA 1
ATOM 3378 C C . PRO B 1 134 ? -21.172 8.359 12.961 1 96.12 134 PRO B C 1
ATOM 3380 O O . PRO B 1 134 ? -22.156 7.727 13.359 1 96.12 134 PRO B O 1
ATOM 3383 N N . ARG B 1 135 ? -21.047 8.672 11.719 1 94.88 135 ARG B N 1
ATOM 3384 C CA . ARG B 1 135 ? -22.078 8.328 10.734 1 94.88 135 ARG B CA 1
ATOM 3385 C C . ARG B 1 135 ? -22.078 6.828 10.453 1 94.88 135 ARG B C 1
ATOM 3387 O O . ARG B 1 135 ? -23.141 6.238 10.25 1 94.88 135 ARG B O 1
ATOM 3394 N N . LEU B 1 136 ? -20.922 6.242 10.297 1 92.44 136 LEU B N 1
ATOM 3395 C CA . LEU B 1 136 ? -20.828 4.805 10.062 1 92.44 136 LEU B CA 1
ATOM 3396 C C . LEU B 1 136 ? -21.453 4.027 11.219 1 92.44 136 LEU B C 1
ATOM 3398 O O . LEU B 1 136 ? -22.219 3.084 11.008 1 92.44 136 LEU B O 1
ATOM 3402 N N . GLU B 1 137 ? -21.094 4.441 12.398 1 92.44 137 GLU B N 1
ATOM 3403 C CA . GLU B 1 137 ? -21.562 3.748 13.594 1 92.44 137 GLU B CA 1
ATOM 3404 C C . GLU B 1 137 ? -23.062 3.918 13.766 1 92.44 137 GLU B C 1
ATOM 3406 O O . GLU B 1 137 ? -23.734 3.027 14.289 1 92.44 137 GLU B O 1
ATOM 3411 N N . LYS B 1 138 ? -23.594 5.027 13.398 1 92.5 138 LYS B N 1
ATOM 3412 C CA . LYS B 1 138 ? -25.031 5.262 13.445 1 92.5 138 LYS B CA 1
ATOM 3413 C C . LYS B 1 138 ? -25.766 4.371 12.445 1 92.5 138 LYS B C 1
ATOM 3415 O O . LYS B 1 138 ? -26.859 3.889 12.727 1 92.5 138 LYS B O 1
ATOM 3420 N N . LYS B 1 139 ? -25.25 4.16 11.281 1 89.25 139 LYS B N 1
ATOM 3421 C CA . LYS B 1 139 ? -25.906 3.406 10.219 1 89.25 139 LYS B CA 1
ATOM 3422 C C . LYS B 1 139 ? -25.828 1.905 10.477 1 89.25 139 LYS B C 1
ATOM 3424 O O . LYS B 1 139 ? -26.75 1.167 10.156 1 89.25 139 LYS B O 1
ATOM 3429 N N . TRP B 1 140 ? -24.734 1.434 10.875 1 87.25 140 TRP B N 1
ATOM 3430 C CA . TRP B 1 140 ? -24.547 0.001 11.07 1 87.25 140 TRP B CA 1
ATOM 3431 C C . TRP B 1 140 ? -24.25 -0.313 12.531 1 87.25 140 TRP B C 1
ATOM 3433 O O . TRP B 1 140 ? -23.188 0.056 13.047 1 87.25 140 TRP B O 1
ATOM 3443 N N . ASP B 1 141 ? -25.109 -1.14 13.023 1 84.12 141 ASP B N 1
ATOM 3444 C CA . ASP B 1 141 ? -24.922 -1.603 14.398 1 84.12 141 ASP B CA 1
ATOM 3445 C C . ASP B 1 141 ? -23.844 -2.684 14.469 1 84.12 141 ASP B C 1
ATOM 3447 O O . ASP B 1 141 ? -23.766 -3.545 13.586 1 84.12 141 ASP B O 1
ATOM 3451 N N . GLY B 1 142 ? -23 -2.561 15.414 1 80.94 142 GLY B N 1
ATOM 3452 C CA . GLY B 1 142 ? -22.016 -3.605 15.641 1 80.94 142 GLY B CA 1
ATOM 3453 C C . GLY B 1 142 ? -20.812 -3.506 14.727 1 80.94 142 GLY B C 1
ATOM 3454 O O . GLY B 1 142 ? -20.094 -4.484 14.531 1 80.94 142 GLY B O 1
ATOM 3455 N N . LEU B 1 143 ? -20.734 -2.41 14.102 1 84.38 143 LEU B N 1
ATOM 3456 C CA . LEU B 1 143 ? -19.562 -2.176 13.266 1 84.38 143 LEU B CA 1
ATOM 3457 C C . LEU B 1 143 ? -18.281 -2.309 14.07 1 84.38 143 LEU B C 1
ATOM 3459 O O . LEU B 1 143 ? -18.203 -1.831 15.211 1 84.38 143 LEU B O 1
ATOM 3463 N N . PRO B 1 144 ? -17.312 -3.039 13.531 1 86.44 144 PRO B N 1
ATOM 3464 C CA . PRO B 1 144 ? -16.016 -3.029 14.203 1 86.44 144 PRO B CA 1
ATOM 3465 C C . PRO B 1 144 ? -15.461 -1.619 14.391 1 86.44 144 PRO B C 1
ATOM 3467 O O . PRO B 1 144 ? -15.789 -0.713 13.625 1 86.44 144 PRO B O 1
ATOM 3470 N N . GLU B 1 145 ? -14.711 -1.526 15.5 1 91.25 145 GLU B N 1
ATOM 3471 C CA . GLU B 1 145 ? -14.055 -0.235 15.695 1 91.25 145 GLU B CA 1
ATOM 3472 C C . GLU B 1 145 ? -13.242 0.163 14.469 1 91.25 145 GLU B C 1
ATOM 3474 O O . GLU B 1 145 ? -12.359 -0.581 14.039 1 91.25 145 GLU B O 1
ATOM 3479 N N . THR B 1 146 ? -13.609 1.329 13.891 1 93.81 146 THR B N 1
ATOM 3480 C CA . THR B 1 146 ? -12.953 1.766 12.664 1 93.81 146 THR B CA 1
ATOM 3481 C C . THR B 1 146 ? -12.609 3.25 12.742 1 93.81 146 THR B C 1
ATOM 3483 O O . THR B 1 146 ? -12.891 3.912 13.742 1 93.81 146 THR B O 1
ATOM 3486 N N . GLY B 1 147 ? -11.922 3.705 11.781 1 96.44 147 GLY B N 1
ATOM 3487 C CA . GLY B 1 147 ? -11.461 5.078 11.656 1 96.44 147 GLY B CA 1
ATOM 3488 C C . GLY B 1 147 ? -10.188 5.207 10.836 1 96.44 147 GLY B C 1
ATOM 3489 O O . GLY B 1 147 ? -9.547 4.203 10.508 1 96.44 147 GLY B O 1
ATOM 3490 N N . LEU B 1 148 ? -9.906 6.434 10.555 1 97.75 148 LEU B N 1
ATOM 3491 C CA . LEU B 1 148 ? -8.734 6.676 9.711 1 97.75 148 LEU B CA 1
ATOM 3492 C C . LEU B 1 148 ? -7.484 6.867 10.57 1 97.75 148 LEU B C 1
ATOM 3494 O O . LEU B 1 148 ? -7.523 7.562 11.586 1 97.75 148 LEU B O 1
ATOM 3498 N N . LYS B 1 149 ? -6.461 6.195 10.211 1 98.12 149 LYS B N 1
ATOM 3499 C CA . LYS B 1 149 ? -5.113 6.332 10.758 1 98.12 149 LYS B CA 1
ATOM 3500 C C . LYS B 1 149 ? -4.207 7.105 9.805 1 98.12 149 LYS B C 1
ATOM 3502 O O . LYS B 1 149 ? -4.164 6.812 8.602 1 98.12 149 LYS B O 1
ATOM 3507 N N . VAL B 1 150 ? -3.457 8.086 10.359 1 98.81 150 VAL B N 1
ATOM 3508 C CA . VAL B 1 150 ? -2.699 8.953 9.461 1 98.81 150 VAL B CA 1
ATOM 3509 C C . VAL B 1 150 ? -1.217 8.906 9.828 1 98.81 150 VAL B C 1
ATOM 3511 O O . VAL B 1 150 ? -0.858 8.859 11 1 98.81 150 VAL B O 1
ATOM 3514 N N . GLY B 1 151 ? -0.373 8.812 8.844 1 98.75 151 GLY B N 1
ATOM 3515 C CA . GLY B 1 151 ? 1.071 8.867 9 1 98.75 151 GLY B CA 1
ATOM 3516 C C . GLY B 1 151 ? 1.743 9.82 8.039 1 98.75 151 GLY B C 1
ATOM 3517 O O . GLY B 1 151 ? 1.337 9.93 6.879 1 98.75 151 GLY B O 1
ATOM 3518 N N . LEU B 1 152 ? 2.797 10.531 8.508 1 98.75 152 LEU B N 1
ATOM 3519 C CA . LEU B 1 152 ? 3.541 11.453 7.656 1 98.75 152 LEU B CA 1
ATOM 3520 C C . LEU B 1 152 ? 5.039 11.164 7.723 1 98.75 152 LEU B C 1
ATOM 3522 O O . LEU B 1 152 ? 5.566 10.859 8.797 1 98.75 152 LEU B O 1
ATOM 3526 N N . GLY B 1 153 ? 5.688 11.32 6.648 1 97.31 153 GLY B N 1
ATOM 3527 C CA . GLY B 1 153 ? 7.137 11.266 6.504 1 97.31 153 GLY B CA 1
ATOM 3528 C C . GLY B 1 153 ? 7.656 12.164 5.395 1 97.31 153 GLY B C 1
ATOM 3529 O O . GLY B 1 153 ? 6.891 12.586 4.523 1 97.31 153 GLY B O 1
ATOM 3530 N N . SER B 1 154 ? 8.922 12.477 5.465 1 95.12 154 SER B N 1
ATOM 3531 C CA . SER B 1 154 ? 9.516 13.344 4.457 1 95.12 154 SER B CA 1
ATOM 3532 C C . SER B 1 154 ? 10.922 12.875 4.094 1 95.12 154 SER B C 1
ATOM 3534 O O . SER B 1 154 ? 11.633 12.32 4.93 1 95.12 154 SER B O 1
ATOM 3536 N N . SER B 1 155 ? 11.242 13.039 2.863 1 90.69 155 SER B N 1
ATOM 3537 C CA . SER B 1 155 ? 12.578 12.758 2.342 1 90.69 155 SER B CA 1
ATOM 3538 C C . SER B 1 155 ? 12.703 13.188 0.885 1 90.69 155 SER B C 1
ATOM 3540 O O . SER B 1 155 ? 11.711 13.547 0.25 1 90.69 155 SER B O 1
ATOM 3542 N N . PRO B 1 156 ? 13.938 13.273 0.385 1 86.31 156 PRO B N 1
ATOM 3543 C CA . PRO B 1 156 ? 14.031 13.273 -1.076 1 86.31 156 PRO B CA 1
ATOM 3544 C C . PRO B 1 156 ? 13.352 12.07 -1.718 1 86.31 156 PRO B C 1
ATOM 3546 O O . PRO B 1 156 ? 13.234 11.016 -1.09 1 86.31 156 PRO B O 1
ATOM 3549 N N . LEU B 1 157 ? 12.844 12.273 -2.902 1 86.94 157 LEU B N 1
ATOM 3550 C CA . LEU B 1 157 ? 12.203 11.203 -3.656 1 86.94 157 LEU B CA 1
ATOM 3551 C C . LEU B 1 157 ? 12.742 11.141 -5.078 1 86.94 157 LEU B C 1
ATOM 3553 O O . LEU B 1 157 ? 13.008 12.18 -5.691 1 86.94 157 LEU B O 1
ATOM 3557 N N . LEU B 1 158 ? 12.969 9.938 -5.543 1 83.5 158 LEU B N 1
ATOM 3558 C CA . LEU B 1 158 ? 13.219 9.672 -6.957 1 83.5 158 LEU B CA 1
ATOM 3559 C C . LEU B 1 158 ? 11.969 9.148 -7.641 1 83.5 158 LEU B C 1
ATOM 3561 O O . LEU B 1 158 ? 11.234 8.336 -7.066 1 83.5 158 LEU B O 1
ATOM 3565 N N . VAL B 1 159 ? 11.695 9.688 -8.789 1 84.06 159 VAL B N 1
ATOM 3566 C CA . VAL B 1 159 ? 10.484 9.227 -9.469 1 84.06 159 VAL B CA 1
ATOM 3567 C C . VAL B 1 159 ? 10.805 8.891 -10.922 1 84.06 159 VAL B C 1
ATOM 3569 O O . VAL B 1 159 ? 11.602 9.578 -11.57 1 84.06 159 VAL B O 1
ATOM 3572 N N . LYS B 1 160 ? 10.289 7.832 -11.344 1 78.19 160 LYS B N 1
ATOM 3573 C CA . LYS B 1 160 ? 10.32 7.375 -12.727 1 78.19 160 LYS B CA 1
ATOM 3574 C C . LYS B 1 160 ? 9.008 6.707 -13.117 1 78.19 160 LYS B C 1
ATOM 3576 O O . LYS B 1 160 ? 8.375 6.043 -12.297 1 78.19 160 LYS B O 1
ATOM 3581 N N . ARG B 1 161 ? 8.586 6.977 -14.242 1 72.81 161 ARG B N 1
ATOM 3582 C CA . ARG B 1 161 ? 7.422 6.25 -14.734 1 72.81 161 ARG B CA 1
ATOM 3583 C C . ARG B 1 161 ? 7.816 4.875 -15.258 1 72.81 161 ARG B C 1
ATOM 3585 O O . ARG B 1 161 ? 8.781 4.746 -16.016 1 72.81 161 ARG B O 1
ATOM 3592 N N . VAL B 1 162 ? 7.266 3.918 -14.656 1 64.44 162 VAL B N 1
ATOM 3593 C CA . VAL B 1 162 ? 7.547 2.553 -15.086 1 64.44 162 VAL B CA 1
ATOM 3594 C C . VAL B 1 162 ? 6.293 1.933 -15.695 1 64.44 162 VAL B C 1
ATOM 3596 O O . VAL B 1 162 ? 5.176 2.262 -15.297 1 64.44 162 VAL B O 1
ATOM 3599 N N . GLY B 1 163 ? 6.219 1.283 -16.719 1 59.75 163 GLY B N 1
ATOM 3600 C CA . GLY B 1 163 ? 5.102 0.553 -17.297 1 59.75 163 GLY B CA 1
ATOM 3601 C C . GLY B 1 163 ? 5.422 -0.048 -18.641 1 59.75 163 GLY B C 1
ATOM 3602 O O . GLY B 1 163 ? 6.562 0.029 -19.109 1 59.75 163 GLY B O 1
ATOM 3603 N N . VAL B 1 164 ? 4.598 -1.035 -18.969 1 54.94 164 VAL B N 1
ATOM 3604 C CA . VAL B 1 164 ? 4.703 -1.616 -20.297 1 54.94 164 VAL B CA 1
ATOM 3605 C C . VAL B 1 164 ? 4.316 -0.574 -21.344 1 54.94 164 VAL B C 1
ATOM 3607 O O . VAL B 1 164 ? 3.246 0.03 -21.266 1 54.94 164 VAL B O 1
ATOM 3610 N N . PRO B 1 165 ? 5.297 -0.233 -22.094 1 55.03 165 PRO B N 1
ATOM 3611 C CA . PRO B 1 165 ? 4.973 0.776 -23.109 1 55.03 165 PRO B CA 1
ATOM 3612 C C . PRO B 1 165 ? 3.645 0.506 -23.812 1 55.03 165 PRO B C 1
ATOM 3614 O O . PRO B 1 165 ? 3.344 -0.643 -24.141 1 55.03 165 PRO B O 1
ATOM 3617 N N . ARG B 1 166 ? 2.936 1.443 -24 1 48.22 166 ARG B N 1
ATOM 3618 C CA . ARG B 1 166 ? 1.715 1.456 -24.797 1 48.22 166 ARG B CA 1
ATOM 3619 C C . ARG B 1 166 ? 0.593 0.7 -24.094 1 48.22 166 ARG B C 1
ATOM 3621 O O . ARG B 1 166 ? -0.307 0.166 -24.75 1 48.22 166 ARG B O 1
ATOM 3628 N N . THR B 1 167 ? 0.941 0.469 -22.859 1 52.31 167 THR B N 1
ATOM 3629 C CA . THR B 1 167 ? -0.173 -0.083 -22.094 1 52.31 167 THR B CA 1
ATOM 3630 C C . THR B 1 167 ? -0.595 0.875 -20.984 1 52.31 167 THR B C 1
ATOM 3632 O O . THR B 1 167 ? 0.077 1.878 -20.734 1 52.31 167 THR B O 1
ATOM 3635 N N . GLU B 1 168 ? -1.826 0.776 -20.516 1 53.25 168 GLU B N 1
ATOM 3636 C CA . GLU B 1 168 ? -2.367 1.584 -19.438 1 53.25 168 GLU B CA 1
ATOM 3637 C C . GLU B 1 168 ? -1.675 1.265 -18.109 1 53.25 168 GLU B C 1
ATOM 3639 O O . GLU B 1 168 ? -1.921 1.924 -17.094 1 53.25 168 GLU B O 1
ATOM 3644 N N . HIS B 1 169 ? -0.699 0.461 -18.312 1 57.75 169 HIS B N 1
ATOM 3645 C CA . HIS B 1 169 ? -0.039 0.046 -17.078 1 57.75 169 HIS B CA 1
ATOM 3646 C C . HIS B 1 169 ? 1.202 0.89 -16.812 1 57.75 169 HIS B C 1
ATOM 3648 O O . HIS B 1 169 ? 2.324 0.38 -16.844 1 57.75 169 HIS B O 1
ATOM 3654 N N . GLN B 1 170 ? 0.934 2.199 -16.828 1 61 170 GLN B N 1
ATOM 3655 C CA . GLN B 1 170 ? 2.057 3.07 -16.5 1 61 170 GLN B CA 1
ATOM 3656 C C . GLN B 1 170 ? 1.795 3.83 -15.203 1 61 170 GLN B C 1
ATOM 3658 O O . GLN B 1 170 ? 0.716 4.395 -15.016 1 61 170 GLN B O 1
ATOM 3663 N N . GLU B 1 171 ? 2.609 3.627 -14.297 1 67.5 171 GLU B N 1
ATOM 3664 C CA . GLU B 1 171 ? 2.486 4.281 -13 1 67.5 171 GLU B CA 1
ATOM 3665 C C . GLU B 1 171 ? 3.83 4.828 -12.523 1 67.5 171 GLU B C 1
ATOM 3667 O O . GLU B 1 171 ? 4.883 4.285 -12.875 1 67.5 171 GLU B O 1
ATOM 3672 N N . PRO B 1 172 ? 3.758 5.961 -11.914 1 74.94 172 PRO B N 1
ATOM 3673 C CA . PRO B 1 172 ? 5.016 6.434 -11.336 1 74.94 172 PRO B CA 1
ATOM 3674 C C . PRO B 1 172 ? 5.496 5.555 -10.18 1 74.94 172 PRO B C 1
ATOM 3676 O O . PRO B 1 172 ? 4.684 5.082 -9.383 1 74.94 172 PRO B O 1
ATOM 3679 N N . VAL B 1 173 ? 6.785 5.344 -10.203 1 77.12 173 VAL B N 1
ATOM 3680 C CA . VAL B 1 173 ? 7.461 4.664 -9.102 1 77.12 173 VAL B CA 1
ATOM 3681 C C . VAL B 1 173 ? 8.18 5.691 -8.227 1 77.12 173 VAL B C 1
ATOM 3683 O O . VAL B 1 173 ? 8.977 6.492 -8.727 1 77.12 173 VAL B O 1
ATOM 3686 N N . TRP B 1 174 ? 7.832 5.684 -6.988 1 83 174 TRP B N 1
ATOM 3687 C CA . TRP B 1 174 ? 8.43 6.621 -6.047 1 83 174 TRP B CA 1
ATOM 3688 C C . TRP B 1 174 ? 9.469 5.926 -5.168 1 83 174 TRP B C 1
ATOM 3690 O O . TRP B 1 174 ? 9.117 5.102 -4.316 1 83 174 TRP B O 1
ATOM 3700 N N . ALA B 1 175 ? 10.695 6.234 -5.43 1 83.25 175 ALA B N 1
ATOM 3701 C CA . ALA B 1 175 ? 11.773 5.672 -4.621 1 83.25 175 ALA B CA 1
ATOM 3702 C C . ALA B 1 175 ? 12.219 6.656 -3.543 1 83.25 175 ALA B C 1
ATOM 3704 O O . ALA B 1 175 ? 12.539 7.809 -3.838 1 83.25 175 ALA B O 1
ATOM 3705 N N . GLY B 1 176 ? 12.188 6.227 -2.334 1 84.31 176 GLY B N 1
ATOM 3706 C CA . GLY B 1 176 ? 12.57 7.039 -1.192 1 84.31 176 GLY B CA 1
ATOM 3707 C C . GLY B 1 176 ? 11.883 6.621 0.096 1 84.31 176 GLY B C 1
ATOM 3708 O O . GLY B 1 176 ? 10.938 5.828 0.075 1 84.31 176 GLY B O 1
ATOM 3709 N N . ARG B 1 177 ? 12.289 7.238 1.204 1 88.5 177 ARG B N 1
ATOM 3710 C CA . ARG B 1 177 ? 11.852 6.746 2.508 1 88.5 177 ARG B CA 1
ATOM 3711 C C . ARG B 1 177 ? 10.539 7.398 2.92 1 88.5 177 ARG B C 1
ATOM 3713 O O . ARG B 1 177 ? 9.828 6.879 3.783 1 88.5 177 ARG B O 1
ATOM 3720 N N . ALA B 1 178 ? 10.219 8.547 2.281 1 91.12 178 ALA B N 1
ATOM 3721 C CA . ALA B 1 178 ? 9.07 9.32 2.732 1 91.12 178 ALA B CA 1
ATOM 3722 C C . ALA B 1 178 ? 7.801 8.477 2.734 1 91.12 178 ALA B C 1
ATOM 3724 O O . ALA B 1 178 ? 7.07 8.438 3.73 1 91.12 178 ALA B O 1
ATOM 3725 N N . VAL B 1 179 ? 7.633 7.773 1.647 1 89.81 179 VAL B N 1
ATOM 3726 C CA . VAL B 1 179 ? 6.406 7.004 1.484 1 89.81 179 VAL B CA 1
ATOM 3727 C C . VAL B 1 179 ? 6.406 5.82 2.453 1 89.81 179 VAL B C 1
ATOM 3729 O O . VAL B 1 179 ? 5.418 5.586 3.154 1 89.81 179 VAL B O 1
ATOM 3732 N N . ASN B 1 180 ? 7.52 5.148 2.557 1 89.44 180 ASN B N 1
ATOM 3733 C CA . ASN B 1 180 ? 7.633 3.986 3.432 1 89.44 180 ASN B CA 1
ATOM 3734 C C . ASN B 1 180 ? 7.492 4.375 4.902 1 89.44 180 ASN B C 1
ATOM 3736 O O . ASN B 1 180 ? 6.816 3.689 5.668 1 89.44 180 ASN B O 1
ATOM 3740 N N . TYR B 1 181 ? 8.133 5.453 5.258 1 94.69 181 TYR B N 1
ATOM 3741 C CA . TYR B 1 181 ? 8.086 5.895 6.648 1 94.69 181 TYR B CA 1
ATOM 3742 C C . TYR B 1 181 ? 6.684 6.371 7.02 1 94.69 181 TYR B C 1
ATOM 3744 O O . TYR B 1 181 ? 6.207 6.109 8.125 1 94.69 181 TYR B O 1
ATOM 3752 N N . ALA B 1 182 ? 6.043 7.039 6.082 1 96.5 182 ALA B N 1
ATOM 3753 C CA . ALA B 1 182 ? 4.672 7.48 6.332 1 96.5 182 ALA B CA 1
ATOM 3754 C C . ALA B 1 182 ? 3.74 6.289 6.531 1 96.5 182 ALA B C 1
ATOM 3756 O O . ALA B 1 182 ? 2.865 6.312 7.398 1 96.5 182 ALA B O 1
ATOM 3757 N N . ALA B 1 183 ? 3.914 5.309 5.695 1 93 183 ALA B N 1
ATOM 3758 C CA . ALA B 1 183 ? 3.1 4.102 5.809 1 93 183 ALA B CA 1
ATOM 3759 C C . ALA B 1 183 ? 3.324 3.412 7.152 1 93 183 ALA B C 1
ATOM 3761 O O . ALA B 1 183 ? 2.369 2.982 7.805 1 93 183 ALA B O 1
ATOM 3762 N N . LYS B 1 184 ? 4.57 3.26 7.547 1 93.56 184 LYS B N 1
ATOM 3763 C CA . LYS B 1 184 ? 4.891 2.645 8.828 1 93.56 184 LYS B CA 1
ATOM 3764 C C . LYS B 1 184 ? 4.312 3.453 9.984 1 93.56 184 LYS B C 1
ATOM 3766 O O . LYS B 1 184 ? 3.82 2.885 10.961 1 93.56 184 LYS B O 1
ATOM 3771 N N . ALA B 1 185 ? 4.398 4.762 9.875 1 97.62 185 ALA B N 1
ATOM 3772 C CA . ALA B 1 185 ? 3.816 5.641 10.883 1 97.62 185 ALA B CA 1
ATOM 3773 C C . ALA B 1 185 ? 2.307 5.445 10.977 1 97.62 185 ALA B C 1
ATOM 3775 O O . ALA B 1 185 ? 1.757 5.316 12.07 1 97.62 185 ALA B O 1
ATOM 3776 N N . ALA B 1 186 ? 1.646 5.387 9.844 1 97.25 186 ALA B N 1
ATOM 3777 C CA . ALA B 1 186 ? 0.198 5.191 9.828 1 97.25 186 ALA B CA 1
ATOM 3778 C C . ALA B 1 186 ? -0.183 3.855 10.453 1 97.25 186 ALA B C 1
ATOM 3780 O O . ALA B 1 186 ? -1.203 3.754 11.141 1 97.25 186 ALA B O 1
ATOM 3781 N N . GLN B 1 187 ? 0.607 2.869 10.219 1 92.94 187 GLN B N 1
ATOM 3782 C CA . GLN B 1 187 ? 0.333 1.537 10.742 1 92.94 187 GLN B CA 1
ATOM 3783 C C . GLN B 1 187 ? 0.342 1.535 12.273 1 92.94 187 GLN B C 1
ATOM 3785 O O . GLN B 1 187 ? -0.285 0.68 12.898 1 92.94 187 GLN B O 1
ATOM 3790 N N . GLN B 1 188 ? 1.062 2.445 12.852 1 96.44 188 GLN B N 1
ATOM 3791 C CA . GLN B 1 188 ? 1.21 2.447 14.297 1 96.44 188 GLN B CA 1
ATOM 3792 C C . GLN B 1 188 ? 0.225 3.414 14.953 1 96.44 188 GLN B C 1
ATOM 3794 O O . GLN B 1 188 ? 0.153 3.502 16.172 1 96.44 188 GLN B O 1
ATOM 3799 N N . ALA B 1 189 ? -0.485 4.164 14.117 1 97.88 189 ALA B N 1
ATOM 3800 C CA . ALA B 1 189 ? -1.526 5.051 14.633 1 97.88 189 ALA B CA 1
ATOM 3801 C C . ALA B 1 189 ? -2.793 4.27 14.977 1 97.88 189 ALA B C 1
ATOM 3803 O O . ALA B 1 189 ? -3.055 3.215 14.391 1 97.88 189 ALA B O 1
ATOM 3804 N N . ASP B 1 190 ? -3.504 4.719 15.961 1 97.38 190 ASP B N 1
ATOM 3805 C CA . ASP B 1 190 ? -4.871 4.262 16.188 1 97.38 190 ASP B CA 1
ATOM 3806 C C . ASP B 1 190 ? -5.875 5.137 15.445 1 97.38 190 ASP B C 1
ATOM 3808 O O . ASP B 1 190 ? -5.496 6.102 14.781 1 97.38 190 ASP B O 1
ATOM 3812 N N . ARG B 1 191 ? -7.152 4.699 15.523 1 97.25 191 ARG B N 1
ATOM 3813 C CA . ARG B 1 191 ? -8.172 5.48 14.828 1 97.25 191 ARG B CA 1
ATOM 3814 C C . ARG B 1 191 ? -8.133 6.941 15.266 1 97.25 191 ARG B C 1
ATOM 3816 O O . ARG B 1 191 ? -7.941 7.238 16.438 1 97.25 191 ARG B O 1
ATOM 3823 N N . HIS B 1 192 ? -8.188 7.832 14.367 1 98.31 192 HIS B N 1
ATOM 3824 C CA . HIS B 1 192 ? -8.266 9.273 14.562 1 98.31 192 HIS B CA 1
ATOM 3825 C C . HIS B 1 192 ? -6.934 9.844 15.039 1 98.31 192 HIS B C 1
ATOM 3827 O O . HIS B 1 192 ? -6.895 10.914 15.648 1 98.31 192 HIS B O 1
ATOM 3833 N N . GLU B 1 193 ? -5.875 9.117 14.836 1 98.69 193 GLU B N 1
ATOM 3834 C CA . GLU B 1 193 ? -4.566 9.609 15.25 1 98.69 193 GLU B CA 1
ATOM 3835 C C . GLU B 1 193 ? -3.678 9.891 14.039 1 98.69 193 GLU B C 1
ATOM 3837 O O . GLU B 1 193 ? -3.955 9.414 12.938 1 98.69 193 GLU B O 1
ATOM 3842 N N . MET B 1 194 ? -2.721 10.703 14.297 1 98.81 194 MET B N 1
ATOM 3843 C CA . MET B 1 194 ? -1.676 10.984 13.312 1 98.81 194 MET B CA 1
ATOM 3844 C C . MET B 1 194 ? -0.291 10.781 13.922 1 98.81 194 MET B C 1
ATOM 3846 O O . MET B 1 194 ? -0.002 11.289 15.008 1 98.81 194 MET B O 1
ATOM 3850 N N . VAL B 1 195 ? 0.502 10.023 13.289 1 98.88 195 VAL B N 1
ATOM 3851 C CA . VAL B 1 195 ? 1.892 9.812 13.68 1 98.88 195 VAL B CA 1
ATOM 3852 C C . VAL B 1 195 ? 2.824 10.43 12.641 1 98.88 195 VAL B C 1
ATOM 3854 O O . VAL B 1 195 ? 2.656 10.211 11.438 1 98.88 195 VAL B O 1
ATOM 3857 N N . VAL B 1 196 ? 3.764 11.227 13.133 1 98.81 196 VAL B N 1
ATOM 3858 C CA . VAL B 1 196 ? 4.707 11.859 12.219 1 98.81 196 VAL B CA 1
ATOM 3859 C C . VAL B 1 196 ? 6.129 11.406 12.539 1 98.81 196 VAL B C 1
ATOM 3861 O O . VAL B 1 196 ? 6.449 11.141 13.703 1 98.81 196 VAL B O 1
ATOM 3864 N N . THR B 1 197 ? 6.977 11.289 11.539 1 98.19 197 THR B N 1
ATOM 3865 C CA . THR B 1 197 ? 8.391 10.961 11.727 1 98.19 197 THR B CA 1
ATOM 3866 C C . THR B 1 197 ? 9.125 12.133 12.375 1 98.19 197 THR B C 1
ATOM 3868 O O . THR B 1 197 ? 8.609 13.242 12.438 1 98.19 197 THR B O 1
ATOM 3871 N N . GLY B 1 198 ? 10.367 11.852 12.805 1 97.31 198 GLY B N 1
ATOM 3872 C CA . GLY B 1 198 ? 11.172 12.867 13.461 1 97.31 198 GLY B CA 1
ATOM 3873 C C . GLY B 1 198 ? 11.398 14.094 12.609 1 97.31 198 GLY B C 1
ATOM 3874 O O . GLY B 1 198 ? 11.359 15.219 13.109 1 97.31 198 GLY B O 1
ATOM 3875 N N . THR B 1 199 ? 11.641 13.906 11.344 1 95.94 199 THR B N 1
ATOM 3876 C CA . THR B 1 199 ? 11.906 15.016 10.438 1 95.94 199 THR B CA 1
ATOM 3877 C C . THR B 1 199 ? 10.695 15.945 10.344 1 95.94 199 THR B C 1
ATOM 3879 O O . THR B 1 199 ? 10.844 17.172 10.32 1 95.94 199 THR B O 1
ATOM 3882 N N . ILE B 1 200 ? 9.516 15.352 10.312 1 97.94 200 ILE B N 1
ATOM 3883 C CA . ILE B 1 200 ? 8.297 16.156 10.266 1 97.94 200 ILE B CA 1
ATOM 3884 C C . ILE B 1 200 ? 8.102 16.859 11.602 1 97.94 200 ILE B C 1
ATOM 3886 O O . ILE B 1 200 ? 7.703 18.031 11.641 1 97.94 200 ILE B O 1
ATOM 3890 N N . TRP B 1 201 ? 8.398 16.188 12.641 1 97.25 201 TRP B N 1
ATOM 3891 C CA . TRP B 1 201 ? 8.25 16.766 13.969 1 97.25 201 TRP B CA 1
ATOM 3892 C C . TRP B 1 201 ? 9.156 17.984 14.133 1 97.25 201 TRP B C 1
ATOM 3894 O O . TRP B 1 201 ? 8.758 18.984 14.734 1 97.25 201 TRP B O 1
ATOM 3904 N N . ASP B 1 202 ? 10.398 17.875 13.68 1 95.25 202 ASP B N 1
ATOM 3905 C CA . ASP B 1 202 ? 11.32 19.016 13.773 1 95.25 202 ASP B CA 1
ATOM 3906 C C . ASP B 1 202 ? 10.68 20.281 13.211 1 95.25 202 ASP B C 1
ATOM 3908 O O . ASP B 1 202 ? 10.891 21.375 13.742 1 95.25 202 ASP B O 1
ATOM 3912 N N . TRP B 1 203 ? 9.938 20.078 12.203 1 95 203 TRP B N 1
ATOM 3913 C CA . TRP B 1 203 ? 9.273 21.219 11.594 1 95 203 TRP B CA 1
ATOM 3914 C C . TRP B 1 203 ? 8.031 21.609 12.383 1 95 203 TRP B C 1
ATOM 3916 O O . TRP B 1 203 ? 7.777 22.797 12.594 1 95 203 TRP B O 1
ATOM 3926 N N . VAL B 1 204 ? 7.238 20.688 12.805 1 97.06 204 VAL B N 1
ATOM 3927 C CA . VAL B 1 204 ? 5.988 20.906 13.531 1 97.06 204 VAL B CA 1
ATOM 3928 C C . VAL B 1 204 ? 6.277 21.609 14.859 1 97.06 204 VAL B C 1
ATOM 3930 O O . VAL B 1 204 ? 5.547 22.516 15.266 1 97.06 204 VAL B O 1
ATOM 3933 N N . SER B 1 205 ? 7.34 21.172 15.508 1 94.62 205 SER B N 1
ATOM 3934 C CA . SER B 1 205 ? 7.672 21.688 16.844 1 94.62 205 SER B CA 1
ATOM 3935 C C . SER B 1 205 ? 8.031 23.172 16.797 1 94.62 205 SER B C 1
ATOM 3937 O O . SER B 1 205 ? 7.961 23.859 17.812 1 94.62 205 SER B O 1
ATOM 3939 N N . ASP B 1 206 ? 8.398 23.594 15.617 1 93.75 206 ASP B N 1
ATOM 3940 C CA . ASP B 1 206 ? 8.773 24.984 15.453 1 93.75 206 ASP B CA 1
ATOM 3941 C C . ASP B 1 206 ? 7.566 25.844 15.078 1 93.75 206 ASP B C 1
ATOM 3943 O O . ASP B 1 206 ? 7.715 27 14.695 1 93.75 206 ASP B O 1
ATOM 3947 N N . ASN B 1 207 ? 6.395 25.328 15.102 1 96.69 207 ASN B N 1
ATOM 3948 C CA . ASN B 1 207 ? 5.156 26.031 14.773 1 96.69 207 ASN B CA 1
ATOM 3949 C C . ASN B 1 207 ? 4.184 26.031 15.945 1 96.69 207 ASN B C 1
ATOM 3951 O O . ASN B 1 207 ? 3.582 25 16.266 1 96.69 207 ASN B O 1
ATOM 3955 N N . ASP B 1 208 ? 3.898 27.219 16.5 1 96.31 208 ASP B N 1
ATOM 3956 C CA . ASP B 1 208 ? 3.092 27.359 17.703 1 96.31 208 ASP B CA 1
ATOM 3957 C C . ASP B 1 208 ? 1.65 26.922 17.453 1 96.31 208 ASP B C 1
ATOM 3959 O O . ASP B 1 208 ? 0.966 26.469 18.375 1 96.31 208 ASP B O 1
ATOM 3963 N N . PHE B 1 209 ? 1.134 27.031 16.219 1 96.75 209 PHE B N 1
ATOM 3964 C CA . PHE B 1 209 ? -0.248 26.719 15.883 1 96.75 209 PHE B CA 1
ATOM 3965 C C . PHE B 1 209 ? -0.458 25.203 15.828 1 96.75 209 PHE B C 1
ATOM 3967 O O . PHE B 1 209 ? -1.597 24.734 15.852 1 96.75 209 PHE B O 1
ATOM 3974 N N . LEU B 1 210 ? 0.686 24.469 15.773 1 97.19 210 LEU B N 1
ATOM 3975 C CA . LEU B 1 210 ? 0.622 23.031 15.633 1 97.19 210 LEU B CA 1
ATOM 3976 C C . LEU B 1 210 ? 1.156 22.328 16.891 1 97.19 210 LEU B C 1
ATOM 3978 O O . LEU B 1 210 ? 0.778 21.188 17.172 1 97.19 210 LEU B O 1
ATOM 3982 N N . ALA B 1 211 ? 1.992 23.016 17.641 1 96 211 ALA B N 1
ATOM 3983 C CA . ALA B 1 211 ? 2.754 22.359 18.688 1 96 211 ALA B CA 1
ATOM 3984 C C . ALA B 1 211 ? 2.131 22.609 20.062 1 96 211 ALA B C 1
ATOM 3986 O O . ALA B 1 211 ? 2.395 21.891 21.016 1 96 211 ALA B O 1
ATOM 3987 N N . VAL B 1 212 ? 1.332 23.688 20.172 1 94.81 212 VAL B N 1
ATOM 3988 C CA . VAL B 1 212 ? 0.738 24.062 21.453 1 94.81 212 VAL B CA 1
ATOM 3989 C C . VAL B 1 212 ? -0.782 24.141 21.312 1 94.81 212 VAL B C 1
ATOM 3991 O O . VAL B 1 212 ? -1.298 24.562 20.281 1 94.81 212 VAL B O 1
ATOM 3994 N N . THR B 1 213 ? -1.469 23.75 22.328 1 93.5 213 THR B N 1
ATOM 3995 C CA . THR B 1 213 ? -2.926 23.734 22.297 1 93.5 213 THR B CA 1
ATOM 3996 C C . THR B 1 213 ? -3.48 25.141 22.141 1 93.5 213 THR B C 1
ATOM 3998 O O . THR B 1 213 ? -2.764 26.125 22.359 1 93.5 213 THR B O 1
ATOM 4001 N N . CYS B 1 214 ? -4.703 25.203 21.703 1 92.31 214 CYS B N 1
ATOM 4002 C CA . CYS B 1 214 ? -5.348 26.484 21.5 1 92.31 214 CYS B CA 1
ATOM 4003 C C . CYS B 1 214 ? -5.75 27.109 22.844 1 92.31 214 CYS B C 1
ATOM 4005 O O . CYS B 1 214 ? -5.445 26.562 23.906 1 92.31 214 CYS B O 1
ATOM 4007 N N . SER B 1 215 ? -6.359 28.234 22.844 1 88.62 215 SER B N 1
ATOM 4008 C CA . SER B 1 215 ? -6.664 29 24.047 1 88.62 215 SER B CA 1
ATOM 4009 C C . SER B 1 215 ? -8.023 28.609 24.609 1 88.62 215 SER B C 1
ATOM 4011 O O . SER B 1 215 ? -8.531 29.281 25.516 1 88.62 215 SER B O 1
ATOM 4013 N N . CYS B 1 216 ? -8.688 27.562 24 1 89.94 216 CYS B N 1
ATOM 4014 C CA . CYS B 1 216 ? -9.93 27.078 24.594 1 89.94 216 CYS B CA 1
ATOM 4015 C C . CYS B 1 216 ? -9.688 26.594 26.016 1 89.94 216 CYS B C 1
ATOM 4017 O O . CYS B 1 216 ? -10.578 26.703 26.875 1 89.94 216 CYS B O 1
ATOM 4019 N N . SER B 1 217 ? -8.539 26 26.219 1 83.38 217 SER B N 1
ATOM 4020 C CA . SER B 1 217 ? -7.992 25.719 27.547 1 83.38 217 SER B CA 1
ATOM 4021 C C . SER B 1 217 ? -6.613 26.344 27.719 1 83.38 217 SER B C 1
ATOM 4023 O O . SER B 1 217 ? -6.078 26.938 26.781 1 83.38 217 SER B O 1
ATOM 4025 N N . ASN B 1 218 ? -6.133 26.344 28.891 1 85.56 218 ASN B N 1
ATOM 4026 C CA . ASN B 1 218 ? -4.766 26.844 29.047 1 85.56 218 ASN B CA 1
ATOM 4027 C C . ASN B 1 218 ? -3.807 26.156 28.078 1 85.56 218 ASN B C 1
ATOM 4029 O O . ASN B 1 218 ? -3.689 24.922 28.078 1 85.56 218 ASN B O 1
ATOM 4033 N N . PRO B 1 219 ? -3.303 27.047 27.297 1 87.62 219 PRO B N 1
ATOM 4034 C CA . PRO B 1 219 ? -2.402 26.453 26.312 1 87.62 219 PRO B CA 1
ATOM 4035 C C . PRO B 1 219 ? -1.364 25.531 26.938 1 87.62 219 PRO B C 1
ATOM 4037 O O . PRO B 1 219 ? -0.806 25.844 28 1 87.62 219 PRO B O 1
ATOM 4040 N N . ASN B 1 220 ? -1.241 24.406 26.406 1 88.62 220 ASN B N 1
ATOM 4041 C CA . ASN B 1 220 ? -0.364 23.344 26.891 1 88.62 220 ASN B CA 1
ATOM 4042 C C . ASN B 1 220 ? 0.508 22.781 25.766 1 88.62 220 ASN B C 1
ATOM 4044 O O . ASN B 1 220 ? 0.022 22.531 24.656 1 88.62 220 ASN B O 1
ATOM 4048 N N . PRO B 1 221 ? 1.853 22.625 26.141 1 88.75 221 PRO B N 1
ATOM 4049 C CA . PRO B 1 221 ? 2.771 22.141 25.109 1 88.75 221 PRO B CA 1
ATOM 4050 C C . PRO B 1 221 ? 2.719 20.625 24.969 1 88.75 221 PRO B C 1
ATOM 4052 O O . PRO B 1 221 ? 3.449 20.047 24.141 1 88.75 221 PRO B O 1
ATOM 4055 N N . ASP B 1 222 ? 1.841 19.938 25.703 1 89.69 222 ASP B N 1
ATOM 4056 C CA . ASP B 1 222 ? 1.765 18.484 25.672 1 89.69 222 ASP B CA 1
ATOM 4057 C C . ASP B 1 222 ? 0.713 18 24.672 1 89.69 222 ASP B C 1
ATOM 4059 O O . ASP B 1 222 ? -0.096 17.125 24.984 1 89.69 222 ASP B O 1
ATOM 4063 N N . LEU B 1 223 ? 0.746 18.672 23.562 1 93.94 223 LEU B N 1
ATOM 4064 C CA . LEU B 1 223 ? -0.216 18.344 22.516 1 93.94 223 LEU B CA 1
ATOM 4065 C C . LEU B 1 223 ? 0.177 17.047 21.797 1 93.94 223 LEU B C 1
ATOM 4067 O O . LEU B 1 223 ? -0.689 16.266 21.406 1 93.94 223 LEU B O 1
ATOM 4071 N N . TRP B 1 224 ? 1.479 16.812 21.641 1 96.25 224 TRP B N 1
ATOM 4072 C CA . TRP B 1 224 ? 2.025 15.648 20.969 1 96.25 224 TRP B CA 1
ATOM 4073 C C . TRP B 1 224 ? 2.701 14.703 21.953 1 96.25 224 TRP B C 1
ATOM 4075 O O . TRP B 1 224 ? 3.326 15.156 22.922 1 96.25 224 TRP B O 1
ATOM 4085 N N . SER B 1 225 ? 2.596 13.422 21.781 1 96.62 225 SER B N 1
ATOM 4086 C CA . SER B 1 225 ? 3.262 12.445 22.641 1 96.62 225 SER B CA 1
ATOM 4087 C C . SER B 1 225 ? 4.363 11.711 21.875 1 96.62 225 SER B C 1
ATOM 4089 O O . SER B 1 225 ? 4.285 1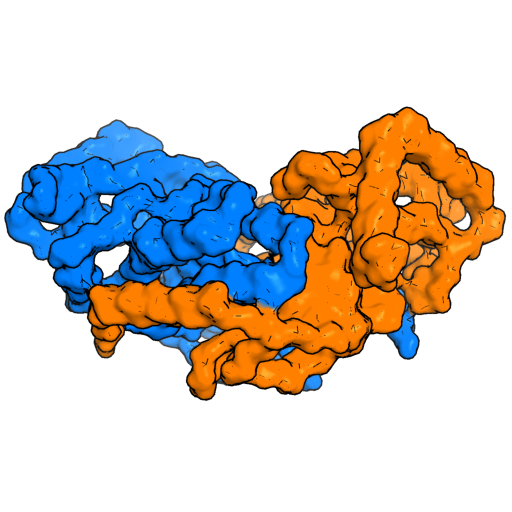1.555 20.656 1 96.62 225 SER B O 1
ATOM 4091 N N . ASN B 1 226 ? 5.344 11.25 22.641 1 95.88 226 ASN B N 1
ATOM 4092 C CA . ASN B 1 226 ? 6.465 10.523 22.062 1 95.88 226 ASN B CA 1
ATOM 4093 C C . ASN B 1 226 ? 6.031 9.156 21.531 1 95.88 226 ASN B C 1
ATOM 4095 O O . ASN B 1 226 ? 5.191 8.492 22.125 1 95.88 226 ASN B O 1
ATOM 4099 N N . ILE B 1 227 ? 6.598 8.836 20.406 1 97.31 227 ILE B N 1
ATOM 4100 C CA . ILE B 1 227 ? 6.434 7.48 19.891 1 97.31 227 ILE B CA 1
ATOM 4101 C C . ILE B 1 227 ? 7.703 7.047 19.156 1 97.31 227 ILE B C 1
ATOM 4103 O O . ILE B 1 227 ? 8.336 7.848 18.469 1 97.31 227 ILE B O 1
ATOM 4107 N N . THR B 1 228 ? 8.133 5.816 19.406 1 96.69 228 THR B N 1
ATOM 4108 C CA . THR B 1 228 ? 9.164 5.184 18.594 1 96.69 228 THR B CA 1
ATOM 4109 C C . THR B 1 228 ? 8.547 4.355 17.484 1 96.69 228 THR B C 1
ATOM 4111 O O . THR B 1 228 ? 7.883 3.348 17.734 1 96.69 228 THR B O 1
ATOM 4114 N N . ILE B 1 229 ? 8.695 4.781 16.266 1 96.56 229 ILE B N 1
ATOM 4115 C CA . ILE B 1 229 ? 8.07 4.117 15.125 1 96.56 229 ILE B CA 1
ATOM 4116 C C . ILE B 1 229 ? 8.828 2.832 14.797 1 96.56 229 ILE B C 1
ATOM 4118 O O . ILE B 1 229 ? 9.961 2.877 14.328 1 96.56 229 ILE B O 1
ATOM 4122 N N . GLU B 1 230 ? 8.148 1.798 14.93 1 92.56 230 GLU B N 1
ATOM 4123 C CA . GLU B 1 230 ? 8.734 0.48 14.703 1 92.56 230 GLU B CA 1
ATOM 4124 C C . GLU B 1 230 ? 8.992 0.242 13.219 1 92.56 230 GLU B C 1
ATOM 4126 O O . GLU B 1 230 ? 8.312 0.823 12.367 1 92.56 230 GLU B O 1
ATOM 4131 N N . LYS B 1 231 ? 9.93 -0.536 12.844 1 84.88 231 LYS B N 1
ATOM 4132 C CA . LYS B 1 231 ? 10.297 -0.982 11.5 1 84.88 231 LYS B CA 1
ATOM 4133 C C . LYS B 1 231 ? 11.078 0.094 10.75 1 84.88 231 LYS B C 1
ATOM 4135 O O . LYS B 1 231 ? 11.539 -0.132 9.633 1 84.88 231 LYS B O 1
ATOM 4140 N N . ILE B 1 232 ? 11.109 1.321 11.367 1 90.94 232 ILE B N 1
ATOM 4141 C CA . ILE B 1 232 ? 12.172 2.215 10.922 1 90.94 232 ILE B CA 1
ATOM 4142 C C . ILE B 1 232 ? 13.5 1.789 11.539 1 90.94 232 ILE B C 1
ATOM 4144 O O . ILE B 1 232 ? 13.578 1.519 12.742 1 90.94 232 ILE B O 1
ATOM 4148 N N . PRO B 1 233 ? 14.531 1.688 10.695 1 86.44 233 PRO B N 1
ATOM 4149 C CA . PRO B 1 233 ? 15.789 1.119 11.18 1 86.44 233 PRO B CA 1
ATOM 4150 C C . PRO B 1 233 ? 16.328 1.832 12.422 1 86.44 233 PRO B C 1
ATOM 4152 O O . PRO B 1 233 ? 16.172 3.051 12.547 1 86.44 233 PRO B O 1
ATOM 4155 N N . ASP B 1 234 ? 17.016 1.01 13.125 1 85 234 ASP B N 1
ATOM 4156 C CA . ASP B 1 234 ? 17.656 1.565 14.312 1 85 234 ASP B CA 1
ATOM 4157 C C . ASP B 1 234 ? 18.734 2.576 13.922 1 85 234 ASP B C 1
ATOM 4159 O O . ASP B 1 234 ? 19.469 2.371 12.945 1 85 234 ASP B O 1
ATOM 4163 N N . GLY B 1 235 ? 18.797 3.656 14.609 1 83.25 235 GLY B N 1
ATOM 4164 C CA . GLY B 1 235 ? 19.797 4.672 14.32 1 83.25 235 GLY B CA 1
ATOM 4165 C C . GLY B 1 235 ? 19.281 5.766 13.406 1 83.25 235 GLY B C 1
ATOM 4166 O O . GLY B 1 235 ? 19.906 6.824 13.289 1 83.25 235 GLY B O 1
ATOM 4167 N N . ASP B 1 236 ? 18.203 5.414 12.742 1 89.06 236 ASP B N 1
ATOM 4168 C CA . ASP B 1 236 ? 17.594 6.473 11.945 1 89.06 236 ASP B CA 1
ATOM 4169 C C . ASP B 1 236 ? 16.797 7.438 12.82 1 89.06 236 ASP B C 1
ATOM 4171 O O . ASP B 1 236 ? 15.828 7.035 13.477 1 89.06 236 ASP B O 1
ATOM 4175 N N . GLY B 1 237 ? 17.156 8.664 12.805 1 92.75 237 GLY B N 1
ATOM 4176 C CA . GLY B 1 237 ? 16.547 9.672 13.656 1 92.75 237 GLY B CA 1
ATOM 4177 C C . GLY B 1 237 ? 15.047 9.812 13.422 1 92.75 237 GLY B C 1
ATOM 4178 O O . GLY B 1 237 ? 14.32 10.305 14.289 1 92.75 237 GLY B O 1
ATOM 4179 N N . ASP B 1 238 ? 14.555 9.367 12.281 1 94.75 238 ASP B N 1
ATOM 4180 C CA . ASP B 1 238 ? 13.133 9.484 11.953 1 94.75 238 ASP B CA 1
ATOM 4181 C C . ASP B 1 238 ? 12.297 8.508 12.773 1 94.75 238 ASP B C 1
ATOM 4183 O O . ASP B 1 238 ? 11.078 8.641 12.852 1 94.75 238 ASP B O 1
ATOM 4187 N N . ARG B 1 239 ? 12.977 7.59 13.391 1 95.25 239 ARG B N 1
ATOM 4188 C CA . ARG B 1 239 ? 12.32 6.586 14.219 1 95.25 239 ARG B CA 1
ATOM 4189 C C . ARG B 1 239 ? 11.672 7.227 15.438 1 95.25 239 ARG B C 1
ATOM 4191 O O . ARG B 1 239 ? 10.664 6.727 15.953 1 95.25 239 ARG B O 1
ATOM 4198 N N . GLU B 1 240 ? 12.328 8.297 15.891 1 96.19 240 GLU B N 1
ATOM 4199 C CA . GLU B 1 240 ? 11.805 9.008 17.047 1 96.19 240 GLU B CA 1
ATOM 4200 C C . GLU B 1 240 ? 10.758 10.039 16.641 1 96.19 240 GLU B C 1
ATOM 4202 O O . GLU B 1 240 ? 11.055 11.234 16.578 1 96.19 240 GLU B O 1
ATOM 4207 N N . GLY B 1 241 ? 9.5 9.547 16.484 1 97.25 241 GLY B N 1
ATOM 4208 C CA . GLY B 1 241 ? 8.414 10.383 16 1 97.25 241 GLY B CA 1
ATOM 4209 C C . GLY B 1 241 ? 7.5 10.875 17.109 1 97.25 241 GLY B C 1
ATOM 4210 O O . GLY B 1 241 ? 7.883 10.867 18.281 1 97.25 241 GLY B O 1
ATOM 4211 N N . LYS B 1 242 ? 6.359 11.477 16.734 1 98.25 242 LYS B N 1
ATOM 4212 C CA . LYS B 1 242 ? 5.348 11.984 17.656 1 98.25 242 LYS B CA 1
ATOM 4213 C C . LYS B 1 242 ? 3.945 11.57 17.203 1 98.25 242 LYS B C 1
ATOM 4215 O O . LYS B 1 242 ? 3.715 11.328 16.016 1 98.25 242 LYS B O 1
ATOM 4220 N N . ARG B 1 243 ? 3.1 11.523 18.125 1 98.69 243 ARG B N 1
ATOM 4221 C CA . ARG B 1 243 ? 1.705 11.148 17.922 1 98.69 243 ARG B CA 1
ATOM 4222 C C . ARG B 1 243 ? 0.767 12.281 18.312 1 98.69 243 ARG B C 1
ATOM 4224 O O . ARG B 1 243 ? 0.937 12.898 19.359 1 98.69 243 ARG B O 1
ATOM 4231 N N . LEU B 1 244 ? -0.114 12.617 17.453 1 98.5 244 LEU B N 1
ATOM 4232 C CA . LEU B 1 244 ? -1.159 13.594 17.719 1 98.5 244 LEU B CA 1
ATOM 4233 C C . LEU B 1 244 ? -2.52 12.922 17.844 1 98.5 244 LEU B C 1
ATOM 4235 O O . LEU B 1 244 ? -2.969 12.242 16.922 1 98.5 244 LEU B O 1
ATOM 4239 N N . THR B 1 245 ? -3.217 13.141 18.922 1 97.62 245 THR B N 1
ATOM 4240 C CA . THR B 1 245 ? -4.535 12.547 19.141 1 97.62 245 THR B CA 1
ATOM 4241 C C . THR B 1 245 ? -5.625 13.609 19.031 1 97.62 245 THR B C 1
ATOM 4243 O O . THR B 1 245 ? -6.781 13.289 18.734 1 97.62 245 THR B O 1
ATOM 4246 N N . SER B 1 246 ? -5.277 14.898 19.188 1 95.69 246 SER B N 1
ATOM 4247 C CA . SER B 1 246 ? -6.258 15.984 19.172 1 95.69 246 SER B CA 1
ATOM 4248 C C . SER B 1 246 ? -6.672 16.328 17.75 1 95.69 246 SER B C 1
ATOM 4250 O O . SER B 1 246 ? -5.871 16.203 16.812 1 95.69 246 SER B O 1
ATOM 4252 N N . SER B 1 247 ? -7.898 16.703 17.531 1 96.38 247 SER B N 1
ATOM 4253 C CA . SER B 1 247 ? -8.414 17.188 16.25 1 96.38 247 SER B CA 1
ATOM 4254 C C . SER B 1 247 ? -8.422 18.703 16.188 1 96.38 247 SER B C 1
ATOM 4256 O O . SER B 1 247 ? -8.102 19.375 17.172 1 96.38 247 SER B O 1
ATOM 4258 N N . TRP B 1 248 ? -8.711 19.234 14.992 1 96.81 248 TRP B N 1
ATOM 4259 C CA . TRP B 1 248 ? -8.953 20.672 14.922 1 96.81 248 TRP B CA 1
ATOM 4260 C C . TRP B 1 248 ? -10.078 21.078 15.867 1 96.81 248 TRP B C 1
ATOM 4262 O O . TRP B 1 248 ? -11.164 20.516 15.836 1 96.81 248 TRP B O 1
ATOM 4272 N N . CYS B 1 249 ? -9.742 22.062 16.703 1 94.5 249 CYS B N 1
ATOM 4273 C CA . CYS B 1 249 ? -10.766 22.672 17.531 1 94.5 249 CYS B CA 1
ATOM 4274 C C . CYS B 1 249 ? -11.82 23.375 16.688 1 94.5 249 CYS B C 1
ATOM 4276 O O . CYS B 1 249 ? -11.5 24.016 15.695 1 94.5 249 CYS B O 1
ATOM 4278 N N . ASP B 1 250 ? -13.102 23.359 17.141 1 93.81 250 ASP B N 1
ATOM 4279 C CA . ASP B 1 250 ? -14.203 23.938 16.391 1 93.81 250 ASP B CA 1
ATOM 4280 C C . ASP B 1 250 ? -14.078 25.469 16.328 1 93.81 250 ASP B C 1
ATOM 4282 O O . ASP B 1 250 ? -14.508 26.078 15.352 1 93.81 250 ASP B O 1
ATOM 4286 N N . VAL B 1 251 ? -13.461 26 17.312 1 94.75 251 VAL B N 1
ATOM 4287 C CA . VAL B 1 251 ? -13.398 27.453 17.438 1 94.75 251 VAL B CA 1
ATOM 4288 C C . VAL B 1 251 ? -12.141 27.969 16.75 1 94.75 251 VAL B C 1
ATOM 4290 O O . VAL B 1 251 ? -12.211 28.875 15.914 1 94.75 251 VAL B O 1
ATOM 4293 N N . HIS B 1 252 ? -11 27.406 17.016 1 96.06 252 HIS B N 1
ATOM 4294 C CA . HIS B 1 252 ? -9.734 27.984 16.578 1 96.06 252 HIS B CA 1
ATOM 4295 C C . HIS B 1 252 ? -9.164 27.219 15.391 1 96.06 252 HIS B C 1
ATOM 4297 O O . HIS B 1 252 ? -8.25 27.703 14.719 1 96.06 252 HIS B O 1
ATOM 4303 N N . GLY B 1 253 ? -9.664 26.016 15.102 1 96 253 GLY B N 1
ATOM 4304 C CA . GLY B 1 253 ? -9.141 25.172 14.039 1 96 253 GLY B CA 1
ATOM 4305 C C . GLY B 1 253 ? -9.016 25.891 12.711 1 96 253 GLY B C 1
ATOM 4306 O O . GLY B 1 253 ? -7.941 25.922 12.109 1 96 253 GLY B O 1
ATOM 4307 N N . PRO B 1 254 ? -10.125 26.438 12.258 1 96.62 254 PRO B N 1
ATOM 4308 C CA . PRO B 1 254 ? -10.086 27.141 10.969 1 96.62 254 PRO B CA 1
ATOM 4309 C C . PRO B 1 254 ? -9.031 28.234 10.93 1 96.62 254 PRO B C 1
ATOM 4311 O O . PRO B 1 254 ? -8.289 28.359 9.953 1 96.62 254 PRO B O 1
ATOM 4314 N N . GLU B 1 255 ? -8.891 28.984 11.984 1 96 255 GLU B N 1
ATOM 4315 C CA . GLU B 1 255 ? -7.906 30.062 12.055 1 96 255 GLU B CA 1
ATOM 4316 C C . GLU B 1 255 ? -6.484 29.5 12.078 1 96 255 GLU B C 1
ATOM 4318 O O . GLU B 1 255 ? -5.594 30.047 11.414 1 96 255 GLU B O 1
ATOM 4323 N N . TYR B 1 256 ? -6.219 28.484 12.891 1 97.38 256 TYR B N 1
ATOM 4324 C CA . TYR B 1 256 ? -4.887 27.891 13.016 1 97.38 256 TYR B CA 1
ATOM 4325 C C . TYR B 1 256 ? -4.453 27.25 11.703 1 97.38 256 TYR B C 1
ATOM 4327 O O . TYR B 1 256 ? -3.303 27.406 11.281 1 97.38 256 TYR B O 1
ATOM 4335 N N . CYS B 1 257 ? -5.375 26.531 11.062 1 97.88 257 CYS B N 1
ATOM 4336 C CA . CYS B 1 257 ? -5.074 25.953 9.766 1 97.88 257 CYS B CA 1
ATOM 4337 C C . CYS B 1 257 ? -4.691 27.031 8.758 1 97.88 257 CYS B C 1
ATOM 4339 O O . CYS B 1 257 ? -3.699 26.891 8.039 1 97.88 257 CYS B O 1
ATOM 4341 N N . ALA B 1 258 ? -5.465 28.062 8.703 1 97.25 258 ALA B N 1
ATOM 4342 C CA . ALA B 1 258 ? -5.195 29.172 7.781 1 97.25 258 ALA B CA 1
ATOM 4343 C C . ALA B 1 258 ? -3.846 29.812 8.086 1 97.25 258 ALA B C 1
ATOM 4345 O O . ALA B 1 258 ? -3.096 30.156 7.164 1 97.25 258 ALA B O 1
ATOM 4346 N N . ALA B 1 259 ? -3.555 30.016 9.383 1 97.38 259 ALA B N 1
ATOM 4347 C CA . ALA B 1 259 ? -2.289 30.625 9.789 1 97.38 259 ALA B CA 1
ATOM 4348 C C . ALA B 1 259 ? -1.105 29.766 9.336 1 97.38 259 ALA B C 1
ATOM 4350 O O . ALA B 1 259 ? -0.116 30.297 8.82 1 97.38 259 ALA B O 1
ATOM 4351 N N . VAL B 1 260 ? -1.206 28.484 9.531 1 98 260 VAL B N 1
ATOM 4352 C CA . VAL B 1 260 ? -0.15 27.562 9.109 1 98 260 VAL B CA 1
ATOM 4353 C C . VAL B 1 260 ? 0.044 27.656 7.598 1 98 260 VAL B C 1
ATOM 4355 O O . VAL B 1 260 ? 1.174 27.766 7.117 1 98 260 VAL B O 1
ATOM 4358 N N . LEU B 1 261 ? -1.052 27.656 6.863 1 97.62 261 LEU B N 1
ATOM 4359 C CA . LEU B 1 261 ? -0.991 27.672 5.406 1 97.62 261 LEU B CA 1
ATOM 4360 C C . LEU B 1 261 ? -0.442 29 4.895 1 97.62 261 LEU B C 1
ATOM 4362 O O . LEU B 1 261 ? 0.156 29.047 3.818 1 97.62 261 LEU B O 1
ATOM 4366 N N . GLU B 1 262 ? -0.585 30.047 5.66 1 96.56 262 GLU B N 1
ATOM 4367 C CA . GLU B 1 262 ? -0.063 31.359 5.305 1 96.56 262 GLU B CA 1
ATOM 4368 C C . GLU B 1 262 ? 1.422 31.469 5.641 1 96.56 262 GLU B C 1
ATOM 4370 O O . GLU B 1 262 ? 2.086 32.438 5.223 1 96.56 262 GLU B O 1
ATOM 4375 N N . GLY B 1 263 ? 1.91 30.531 6.398 1 95.81 263 GLY B N 1
ATOM 4376 C CA . GLY B 1 263 ? 3.322 30.516 6.742 1 95.81 263 GLY B CA 1
ATOM 4377 C C . GLY B 1 263 ? 3.611 31.141 8.102 1 95.81 263 GLY B C 1
ATOM 4378 O O . GLY B 1 263 ? 4.773 31.344 8.461 1 95.81 263 GLY B O 1
ATOM 4379 N N . LYS B 1 264 ? 2.555 31.406 8.875 1 96.38 264 LYS B N 1
ATOM 4380 C CA . LYS B 1 264 ? 2.77 31.922 10.219 1 96.38 264 LYS B CA 1
ATOM 4381 C C . LYS B 1 264 ? 3.266 30.828 11.156 1 96.38 264 LYS B C 1
ATOM 4383 O O . LYS B 1 264 ? 2.924 29.656 10.992 1 96.38 264 LYS B O 1
ATOM 4388 N N . LYS B 1 265 ? 4.051 31.219 12.227 1 96.25 265 LYS B N 1
ATOM 4389 C CA . LYS B 1 265 ? 4.641 30.219 13.102 1 96.25 265 LYS B CA 1
ATOM 4390 C C . LYS B 1 265 ? 4.41 30.562 14.57 1 96.25 265 LYS B C 1
ATOM 4392 O O . LYS B 1 265 ? 4.434 29.672 15.43 1 96.25 265 LYS B O 1
ATOM 4397 N N . ARG B 1 266 ? 4.219 31.844 14.789 1 96.25 266 ARG B N 1
ATOM 4398 C CA . ARG B 1 266 ? 4.297 32.281 16.188 1 96.25 266 ARG B CA 1
ATOM 4399 C C . ARG B 1 266 ? 2.949 32.812 16.656 1 96.25 266 ARG B C 1
ATOM 4401 O O . ARG B 1 266 ? 2.252 33.5 15.922 1 96.25 266 ARG B O 1
ATOM 4408 N N . ARG B 1 267 ? 2.656 32.375 17.844 1 94.5 267 ARG B N 1
ATOM 4409 C CA . ARG B 1 267 ? 1.533 32.906 18.594 1 94.5 267 ARG B CA 1
ATOM 4410 C C . ARG B 1 267 ? 2.02 33.719 19.812 1 94.5 267 ARG B C 1
ATOM 4412 O O . ARG B 1 267 ? 2.932 33.281 20.516 1 94.5 267 ARG B O 1
ATOM 4419 N N . ALA B 1 268 ? 1.395 34.781 20 1 90.94 268 ALA B N 1
ATOM 4420 C CA . ALA B 1 268 ? 1.809 35.656 21.094 1 90.94 268 ALA B CA 1
ATOM 4421 C C . ALA B 1 268 ? 1.461 35.031 22.453 1 90.94 268 ALA B C 1
ATOM 4423 O O . ALA B 1 268 ? 2.158 35.281 23.438 1 90.94 268 ALA B O 1
ATOM 4424 N N . ASP B 1 269 ? 0.48 34.188 22.562 1 90.69 269 ASP B N 1
ATOM 4425 C CA . ASP B 1 269 ? -0.053 33.688 23.828 1 90.69 269 ASP B CA 1
ATOM 4426 C C . ASP B 1 269 ? 0.714 32.469 24.328 1 90.69 269 ASP B C 1
ATOM 4428 O O . ASP B 1 269 ? 0.455 31.969 25.422 1 90.69 269 ASP B O 1
ATOM 4432 N N . VAL B 1 270 ? 1.779 31.969 23.531 1 92.06 270 VAL B N 1
ATOM 4433 C CA . VAL B 1 270 ? 2.301 30.656 23.938 1 92.06 270 VAL B CA 1
ATOM 4434 C C . VAL B 1 270 ? 3.828 30.688 23.922 1 92.06 270 VAL B C 1
ATOM 4436 O O . VAL B 1 270 ? 4.473 29.656 23.766 1 92.06 270 VAL B O 1
ATOM 4439 N N . THR B 1 271 ? 4.512 31.781 24.141 1 87 271 THR B N 1
ATOM 4440 C CA . THR B 1 271 ? 5.965 31.891 24.109 1 87 271 THR B CA 1
ATOM 4441 C C . THR B 1 271 ? 6.594 31.047 25.219 1 87 271 THR B C 1
ATOM 4443 O O . THR B 1 271 ? 7.574 30.344 24.984 1 87 271 THR B O 1
ATOM 4446 N N . THR B 1 272 ? 6.012 31.078 26.406 1 86.69 272 THR B N 1
ATOM 4447 C CA . THR B 1 272 ? 6.547 30.344 27.547 1 86.69 272 THR B CA 1
ATOM 4448 C C . THR B 1 272 ? 6.371 28.844 27.344 1 86.69 272 THR B C 1
ATOM 4450 O O . THR B 1 272 ? 7.262 28.047 27.688 1 86.69 272 THR B O 1
ATOM 4453 N N . GLN B 1 273 ? 5.238 28.469 26.844 1 88.25 273 GLN B N 1
ATOM 4454 C CA . GLN B 1 273 ? 4.949 27.062 26.609 1 88.25 273 GLN B CA 1
ATOM 4455 C C . GLN B 1 273 ? 5.914 26.469 25.578 1 88.25 273 GLN B C 1
ATOM 4457 O O . GLN B 1 273 ? 6.402 25.359 25.766 1 88.25 273 GLN B O 1
ATOM 4462 N N . ARG B 1 274 ? 6.227 27.219 24.594 1 87.19 274 ARG B N 1
ATOM 4463 C CA . ARG B 1 274 ? 7.156 26.766 23.562 1 87.19 274 ARG B CA 1
ATOM 4464 C C . ARG B 1 274 ? 8.539 26.516 24.141 1 87.19 274 ARG B C 1
ATOM 4466 O O . ARG B 1 274 ? 9.148 25.469 23.891 1 87.19 274 ARG B O 1
ATOM 4473 N N . THR B 1 275 ? 9 27.453 24.875 1 86.25 275 THR B N 1
ATOM 4474 C CA . THR B 1 275 ? 10.344 27.359 25.438 1 86.25 275 THR B CA 1
ATOM 4475 C C . THR B 1 275 ? 10.453 26.172 26.375 1 86.25 275 THR B C 1
ATOM 4477 O O . THR B 1 275 ? 11.469 25.469 26.391 1 86.25 275 THR B O 1
ATOM 4480 N N . SER B 1 276 ? 9.43 25.984 27.141 1 85.38 276 SER B N 1
ATOM 4481 C CA . SER B 1 276 ? 9.414 24.875 28.078 1 85.38 276 SER B CA 1
ATOM 4482 C C . SER B 1 276 ? 9.414 23.531 27.344 1 85.38 276 SER B C 1
ATOM 4484 O O . SER B 1 276 ? 10.055 22.578 27.781 1 85.38 276 SER B O 1
ATOM 4486 N N . ALA B 1 277 ? 8.656 23.531 26.266 1 86.25 277 ALA B N 1
ATOM 4487 C CA . ALA B 1 277 ? 8.562 22.297 25.484 1 86.25 277 ALA B CA 1
ATOM 4488 C C . ALA B 1 277 ? 9.898 21.938 24.844 1 86.25 277 ALA B C 1
ATOM 4490 O O . ALA B 1 277 ? 10.289 20.766 24.812 1 86.25 277 ALA B O 1
ATOM 4491 N N . LEU B 1 278 ? 10.594 22.906 24.391 1 81.88 278 LEU B N 1
ATOM 4492 C CA . LEU B 1 278 ? 11.906 22.703 23.766 1 81.88 278 LEU B CA 1
ATOM 4493 C C . LEU B 1 278 ? 12.914 22.203 24.797 1 81.88 278 LEU B C 1
ATOM 4495 O O . LEU B 1 278 ? 13.711 21.312 24.5 1 81.88 278 LEU B O 1
ATOM 4499 N N . ALA B 1 279 ? 12.797 22.734 25.938 1 83.62 279 ALA B N 1
ATOM 4500 C CA . ALA B 1 279 ? 13.703 22.344 27 1 83.62 279 ALA B CA 1
ATOM 4501 C C . ALA B 1 279 ? 13.445 20.891 27.438 1 83.62 279 ALA B C 1
ATOM 4503 O O . ALA B 1 279 ? 14.383 20.141 27.719 1 83.62 279 ALA B O 1
ATOM 4504 N N . ALA B 1 280 ? 12.227 20.578 27.5 1 83.44 280 ALA B N 1
ATOM 4505 C CA . ALA B 1 280 ? 11.852 19.219 27.891 1 83.44 280 ALA B CA 1
ATOM 4506 C C . ALA B 1 280 ? 12.344 18.188 26.891 1 83.44 280 ALA B C 1
ATOM 4508 O O . ALA B 1 280 ? 12.766 17.094 27.266 1 83.44 280 ALA B O 1
ATOM 4509 N N . GLU B 1 281 ? 12.258 18.531 25.641 1 83.94 281 GLU B N 1
ATOM 4510 C CA . GLU B 1 281 ? 12.703 17.641 24.562 1 83.94 281 GLU B CA 1
ATOM 4511 C C . GLU B 1 281 ? 14.203 17.391 24.641 1 83.94 281 GLU B C 1
ATOM 4513 O O . GLU B 1 281 ? 14.68 16.297 24.328 1 83.94 281 GLU B O 1
ATOM 4518 N N . MET B 1 282 ? 14.945 18.359 25.047 1 82.31 282 MET B N 1
ATOM 4519 C CA . MET B 1 282 ? 16.406 18.312 25.078 1 82.31 282 MET B CA 1
ATOM 4520 C C . MET B 1 282 ? 16.906 17.453 26.25 1 82.31 282 MET B C 1
ATOM 4522 O O . MET B 1 282 ? 18.062 17.031 26.266 1 82.31 282 MET B O 1
ATOM 4526 N N . LYS B 1 283 ? 16.016 17.188 27.141 1 86.31 283 LYS B N 1
ATOM 4527 C CA . LYS B 1 283 ? 16.406 16.375 28.297 1 86.31 283 LYS B CA 1
ATOM 4528 C C . LYS B 1 283 ? 16.5 14.906 27.922 1 86.31 283 LYS B C 1
ATOM 4530 O O . LYS B 1 283 ? 17.203 14.141 28.578 1 86.31 283 LYS B O 1
ATOM 4535 N N . SER B 1 284 ? 15.797 14.57 26.891 1 88.44 284 SER B N 1
ATOM 4536 C CA . SER B 1 284 ? 15.883 13.188 26.438 1 88.44 284 SER B CA 1
ATOM 4537 C C . SER B 1 284 ? 17.094 12.984 25.531 1 88.44 284 SER B C 1
ATOM 4539 O O . SER B 1 284 ? 17.156 13.516 24.422 1 88.44 284 SER B O 1
ATOM 4541 N N . TRP B 1 285 ? 18.016 12.188 26.031 1 87.25 285 TRP B N 1
ATOM 4542 C CA . TRP B 1 285 ? 19.234 11.945 25.266 1 87.25 285 TRP B CA 1
ATOM 4543 C C . TRP B 1 285 ? 18.922 11.328 23.906 1 87.25 285 TRP B C 1
ATOM 4545 O O . TRP B 1 285 ? 19.453 11.766 22.875 1 87.25 285 TRP B O 1
ATOM 4555 N N . VAL B 1 286 ? 18.062 10.391 23.906 1 87.69 286 VAL B N 1
ATOM 4556 C CA . VAL B 1 286 ? 17.703 9.664 22.688 1 87.69 286 VAL B CA 1
ATOM 4557 C C . VAL B 1 286 ? 17.094 10.633 21.672 1 87.69 286 VAL B C 1
ATOM 4559 O O . VAL B 1 286 ? 17.453 10.609 20.5 1 87.69 286 VAL B O 1
ATOM 4562 N N . ARG B 1 287 ? 16.281 11.484 22.109 1 89.56 287 ARG B N 1
ATOM 4563 C CA . ARG B 1 287 ? 15.578 12.398 21.203 1 89.56 287 ARG B CA 1
ATOM 4564 C C . ARG B 1 287 ? 16.5 13.516 20.734 1 89.56 287 ARG B C 1
ATOM 4566 O O . ARG B 1 287 ? 16.406 13.969 19.594 1 89.56 287 ARG B O 1
ATOM 4573 N N . ASN B 1 288 ? 17.344 13.914 21.594 1 90.31 288 ASN B N 1
ATOM 4574 C CA . ASN B 1 288 ? 18.328 14.914 21.203 1 90.31 288 ASN B CA 1
ATOM 4575 C C . ASN B 1 288 ? 19.297 14.375 20.156 1 90.31 288 ASN B C 1
ATOM 4577 O O . ASN B 1 288 ? 19.625 15.07 19.188 1 90.31 288 ASN B O 1
ATOM 4581 N N . LYS B 1 289 ? 19.75 13.219 20.422 1 91.5 289 LYS B N 1
ATOM 4582 C CA . LYS B 1 289 ? 20.656 12.586 19.453 1 91.5 289 LYS B CA 1
ATOM 4583 C C . LYS B 1 289 ? 19.969 12.398 18.109 1 91.5 289 LYS B C 1
ATOM 4585 O O . LYS B 1 289 ? 20.578 12.625 17.062 1 91.5 289 LYS B O 1
ATOM 4590 N N . ALA B 1 290 ? 18.766 11.992 18.125 1 92.88 290 ALA B N 1
ATOM 4591 C CA . ALA B 1 290 ? 17.984 11.797 16.906 1 92.88 290 ALA B CA 1
ATOM 4592 C C . ALA B 1 290 ? 17.828 13.109 16.141 1 92.88 290 ALA B C 1
ATOM 4594 O O . ALA B 1 290 ? 17.922 13.133 14.914 1 92.88 290 ALA B O 1
ATOM 4595 N N . ALA B 1 291 ? 17.562 14.133 16.875 1 91.88 291 ALA B N 1
ATOM 4596 C CA . ALA B 1 291 ? 17.406 15.445 16.25 1 91.88 291 ALA B CA 1
ATOM 4597 C C . ALA B 1 291 ? 18.703 15.891 15.57 1 91.88 291 ALA B C 1
ATOM 4599 O O . ALA B 1 291 ? 18.672 16.469 14.484 1 91.88 291 ALA B O 1
ATOM 4600 N N . GLN B 1 292 ? 19.781 15.602 16.219 1 90.44 292 GLN B N 1
ATOM 4601 C CA . GLN B 1 292 ? 21.078 15.953 15.648 1 90.44 292 GLN B CA 1
ATOM 4602 C C . GLN B 1 292 ? 21.375 15.148 14.383 1 90.44 292 GLN B C 1
ATOM 4604 O O . GLN B 1 292 ? 21.906 15.672 13.406 1 90.44 292 GLN B O 1
ATOM 4609 N N . ASP B 1 293 ? 20.984 13.961 14.461 1 90 293 ASP B N 1
ATOM 4610 C CA . ASP B 1 293 ? 21.156 13.086 13.305 1 90 293 ASP B CA 1
ATOM 4611 C C . ASP B 1 293 ? 20.375 13.617 12.102 1 90 293 ASP B C 1
ATOM 4613 O O . ASP B 1 293 ? 20.875 13.602 10.977 1 90 293 ASP B O 1
ATOM 4617 N N . ARG B 1 294 ? 19.203 14.023 12.312 1 90.19 294 ARG B N 1
ATOM 4618 C CA . ARG B 1 294 ? 18.359 14.539 11.25 1 90.19 294 ARG B CA 1
ATOM 4619 C C . ARG B 1 294 ? 18.891 15.844 10.688 1 90.19 294 ARG B C 1
ATOM 4621 O O . ARG B 1 294 ? 18.844 16.078 9.477 1 90.19 294 ARG B O 1
ATOM 4628 N N . LYS B 1 295 ? 19.422 16.641 11.555 1 88.62 295 LYS B N 1
ATOM 4629 C CA . LYS B 1 295 ? 20.031 17.891 11.117 1 88.62 295 LYS B CA 1
ATOM 4630 C C . LYS B 1 295 ? 21.25 17.641 10.234 1 88.62 295 LYS B C 1
ATOM 4632 O O . LYS B 1 295 ? 21.438 18.328 9.227 1 88.62 295 LYS B O 1
ATOM 4637 N N . ASN B 1 296 ? 22 16.688 10.633 1 85.94 296 ASN B N 1
ATOM 4638 C CA . ASN B 1 296 ? 23.188 16.328 9.852 1 85.94 296 ASN B CA 1
ATOM 4639 C C . ASN B 1 296 ? 22.797 15.789 8.477 1 85.94 296 ASN B C 1
ATOM 4641 O O . ASN B 1 296 ? 23.438 16.109 7.477 1 85.94 296 ASN B O 1
ATOM 4645 N N . ARG B 1 297 ? 21.812 15.047 8.461 1 81.94 297 ARG B N 1
ATOM 4646 C CA . ARG B 1 297 ? 21.344 14.477 7.203 1 81.94 297 ARG B CA 1
ATOM 4647 C C . ARG B 1 297 ? 20.828 15.57 6.27 1 81.94 297 ARG B C 1
ATOM 4649 O O . ARG B 1 297 ? 21.094 15.539 5.066 1 81.94 297 ARG B O 1
ATOM 4656 N N . LEU B 1 298 ? 20.047 16.406 6.82 1 79.31 298 LEU B N 1
ATOM 4657 C CA . LEU B 1 298 ? 19.516 17.5 6.035 1 79.31 298 LEU B CA 1
ATOM 4658 C C . LEU B 1 298 ? 20.641 18.344 5.449 1 79.31 298 LEU B C 1
ATOM 4660 O O . LEU B 1 298 ? 20.562 18.797 4.301 1 79.31 298 LEU B O 1
ATOM 4664 N N . ALA B 1 299 ? 21.594 18.531 6.219 1 75.19 299 ALA B N 1
ATOM 4665 C CA . ALA B 1 299 ? 22.75 19.312 5.77 1 75.19 299 ALA B CA 1
ATOM 4666 C C . ALA B 1 299 ? 23.469 18.625 4.613 1 75.19 299 ALA B C 1
ATOM 4668 O O . ALA B 1 299 ? 23.922 19.281 3.672 1 75.19 299 ALA B O 1
ATOM 4669 N N . ARG B 1 300 ? 23.578 17.359 4.578 1 71.62 300 ARG B N 1
ATOM 4670 C CA . ARG B 1 300 ? 24.203 16.594 3.51 1 71.62 300 ARG B CA 1
ATOM 4671 C C . ARG B 1 300 ? 23.391 16.688 2.219 1 71.62 300 ARG B C 1
ATOM 4673 O O . ARG B 1 300 ? 23.969 16.812 1.134 1 71.62 300 ARG B O 1
ATOM 4680 N N . TYR B 1 301 ? 22.078 16.719 2.412 1 67.44 301 TYR B N 1
ATOM 4681 C CA . TYR B 1 301 ? 21.203 16.781 1.25 1 67.44 301 TYR B CA 1
ATOM 4682 C C . TYR B 1 301 ? 21.297 18.156 0.577 1 67.44 301 TYR B C 1
ATOM 4684 O O . TYR B 1 301 ? 21.109 18.266 -0.635 1 67.44 301 TYR B O 1
ATOM 4692 N N . GLN B 1 302 ? 21.531 19.109 1.37 1 61.19 302 GLN B N 1
ATOM 4693 C CA . GLN B 1 302 ? 21.609 20.469 0.869 1 61.19 302 GLN B CA 1
ATOM 4694 C C . GLN B 1 302 ? 23.016 20.781 0.377 1 61.19 302 GLN B C 1
ATOM 4696 O O . GLN B 1 302 ? 23.281 21.875 -0.138 1 61.19 302 GLN B O 1
ATOM 4701 N N . GLY B 1 303 ? 23.766 19.703 0.255 1 51.44 303 GLY B N 1
ATOM 4702 C CA . GLY B 1 303 ? 25.141 19.906 -0.178 1 51.44 303 GLY B CA 1
ATOM 4703 C C . GLY B 1 303 ? 25.969 20.688 0.827 1 51.44 303 GLY B C 1
ATOM 4704 O O . GLY B 1 303 ? 26.953 21.328 0.462 1 51.44 303 GLY B O 1
ATOM 4705 N N . LEU B 1 304 ? 25.484 20.891 1.985 1 39.41 304 LEU B N 1
ATOM 4706 C CA . LEU B 1 304 ? 26.188 21.703 2.961 1 39.41 304 LEU B CA 1
ATOM 4707 C C . LEU B 1 304 ? 27.312 20.922 3.617 1 39.41 304 LEU B C 1
ATOM 4709 O O . LEU B 1 304 ? 28.125 21.484 4.355 1 39.41 304 LEU B O 1
ATOM 4713 N N . HIS B 1 305 ? 27.484 19.562 3.5 1 41.38 305 HIS B N 1
ATOM 4714 C CA . HIS B 1 305 ? 28.672 18.828 3.902 1 41.38 305 HIS B CA 1
ATOM 4715 C C . HIS B 1 305 ? 29.141 17.875 2.795 1 41.38 305 HIS B C 1
ATOM 4717 O O . HIS B 1 305 ? 28.312 17.391 2.016 1 41.38 305 HIS B O 1
#

pLDDT: mean 87.24, std 11.9, range [39.41, 98.88]

Radius of gyration: 24.54 Å; Cα contacts (8 Å, |Δi|>4): 1318; chains: 2; bounding box: 57×77×54 Å

Organism: Micromonospora echinofusca (NCBI:txid47858)

Solvent-accessible surface area (backbone atoms only — not comparable to full-atom values): 31126 Å² total; per-residue (Å²): 130,76,72,61,62,47,65,60,49,54,51,48,44,39,49,49,33,53,52,38,68,72,43,81,46,47,67,44,77,41,46,44,57,82,67,71,90,70,53,52,62,85,52,70,47,33,36,27,32,65,47,33,34,18,41,23,40,34,46,39,59,52,68,60,62,43,55,97,45,55,70,41,57,36,49,32,52,49,47,34,52,47,47,41,49,51,50,45,38,53,60,44,60,43,74,40,69,48,62,57,52,68,23,36,38,34,36,20,50,42,82,61,20,65,42,32,46,53,50,37,48,47,48,45,19,27,41,21,58,72,38,50,40,57,51,51,52,69,74,36,82,84,59,69,79,52,25,28,10,18,6,28,15,59,31,42,34,36,38,32,35,46,52,55,83,97,45,91,45,59,42,63,34,46,46,52,49,10,57,56,46,2,46,46,25,18,70,72,29,50,62,26,14,35,17,32,21,21,69,47,40,64,56,41,68,65,20,42,70,73,32,30,46,60,78,92,48,80,62,37,48,78,50,56,41,85,39,76,42,68,93,47,60,87,88,44,27,48,19,56,20,36,35,36,65,78,55,66,46,88,81,54,25,46,58,38,51,42,37,39,54,71,66,54,37,82,51,88,92,44,58,68,43,50,55,50,43,55,54,56,48,59,69,36,62,70,54,39,52,22,50,50,48,45,51,53,51,52,34,42,74,69,63,71,100,129,77,74,59,62,47,64,59,48,54,50,50,44,39,48,49,31,52,52,36,68,73,43,80,46,48,68,44,76,43,46,45,58,80,67,72,91,69,53,54,62,85,51,70,48,31,36,28,31,65,46,32,33,18,40,23,39,35,44,40,59,52,69,61,61,44,55,96,46,55,70,40,58,34,49,30,51,50,48,36,53,49,47,40,49,53,50,44,39,52,61,45,59,43,72,39,69,50,60,55,52,68,23,36,37,32,35,18,50,42,83,61,18,64,41,33,46,53,51,36,48,46,48,46,19,28,42,21,57,73,39,51,38,54,51,51,52,70,74,36,83,85,59,68,80,53,24,28,10,19,6,28,16,59,31,42,35,35,38,32,36,46,53,54,83,97,45,92,46,57,43,64,34,46,46,53,49,10,58,55,46,2,46,45,25,16,70,70,29,50,62,26,14,36,18,31,21,22,69,47,40,64,55,41,68,65,20,42,71,74,32,31,45,59,78,91,48,82,62,37,49,77,51,54,42,85,39,74,43,68,91,46,59,88,88,43,25,46,20,55,20,34,35,35,64,76,56,68,47,90,81,54,24,45,57,38,51,41,38,39,54,72,66,55,40,82,50,88,92,44,58,68,42,50,53,51,44,54,53,57,48,59,68,36,64,70,56,40,51,23,51,50,48,46,51,52,50,52,34,45,74,70,62,72,100

GO terms:
  GO:0004383 guanylate cyclase activity (F, EXP)

InterPro domains:
  IP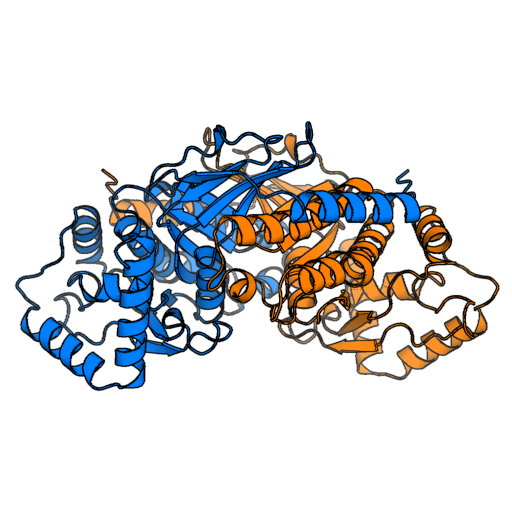R029787 Nucleotide cyclase [G3DSA:3.30.70.1230] (41-216)
  IPR029787 Nucleotide cyclase [SSF55073] (48-210)

Sequence (610 aa):
MTEVDLKALLADVDGDVATELASKPEVIDKGHELDISTLPIQARKWHKLRDAVAVVADLKSSTQLGLNKHAASTASIYEAATGGVVQIFDEFDANFVAIQGDGAFALFWGDKRRQRAVCAGITIKTFSFKHLVPRLEKKWDGLPETGLKVGLGSSPLLVKRVGVPRTEHQEPVWAGRAVNYAAKAAQQADRHEMVVTGTIWDWVSDNDFLAVTCSCSNPNPDLWSNITIEKIPDGDGDREGKRLTSSWCDVHGPEYCAAVLEGKKRRADVTTQRTSALAAEMKSWVRNKAAQDRKNRLARYQGLHMTEVDLKALLADVDGDVATELASKPEVIDKGHELDISTLPIQARKWHKLRDAVAVVADLKSSTQLGLNKHAASTASIYEAATGGVVQIFDEFDANFVAIQGDGAFALFWGDKRRQRAVCAGITIKTFSFKHLVPRLEKKWDGLPETGLKVGLGSSPLLVKRVGVPRTEHQEPVWAGRAVNYAAKA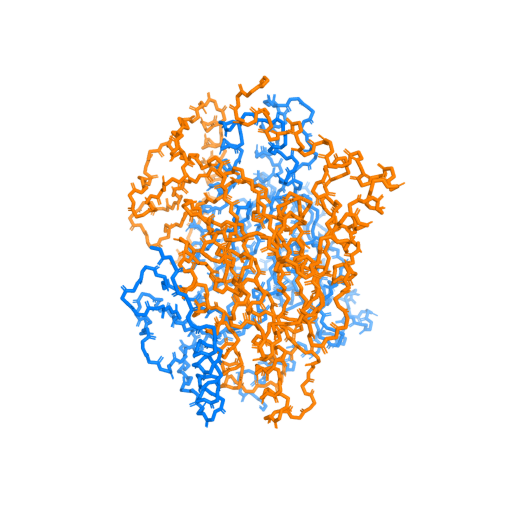AQQADRHEMVVTGTIWDWVSDNDFLAVTCSCSNPNPDLWSNITIEKIPDGDGDREGKRLTSSWCDVHGPEYCAAVLEGKKRRADVTTQRTSALAAEMKSWVRNKAAQDRKNRLARYQGLH

Foldseek 3Di:
DDDDPPVVVVVVVVVVVVVLVVDDQAEAEPEFDDDPVPFDAPHSYKYKYLKKKKKKKAKPPLVVQPPPDDPVSNVVLQCLLAVVLVVLCVVLPFVDKDDDVSMIMTMATDDLRLLSRVLSQLVSLQCFPPPNVVVNCVVDPPGPDIAMFMFMFMGMWMWHWYDDPPDPGTDIDIDDCGHVRRVLQSVPGDHSKYKYFLLSVVVQLQACLRQWDDVVDQIARPQKAWDQRPPPDPPALRRTIIMGNDHQDPPCRVVSSVCSSVVHGDDPRCPVNSVVNVVVQCVDPSNVSSNVNSVVVSCVSVVVD/DDDDPPVVVVVVVVVVVVVPVVDDQAEAEPEFDDDPVPFDAPHSYKYKYLKKKKKKKAKPPLVVQPPPDDPVSNVVLQCLLAVVLVVLCVVLPFVDKDDDVSMIMTMATDPLRLLSRVLSQLVSLQCFPPPNVVVNCVVDPPGPDIAMFMFMFMGMWMWHWYDDPPDPGTDIDIDDCGHVRRVLQSVPGDHSKYKYFLLSVVVQLQACLRQWDDVVDQIARPQKAWDQRPPPDPPALRRTIIMGNDHQDPPCRVVSSVCSSVPHGDDPRCPVNSVVNVVVQCVDPSNVSSNVNSVVVSCVSVVVD

Nearest PDB structures (foldseek):
  8jsz-assembly1_B  TM=8.832E-01  e=1.009E-22  Anabaena sp. CA = ATCC 33047
  7r65-assembly1_A  TM=8.844E-01  e=5.720E-18  Burkholderia cepacia
  3r5g-assembly2_B  TM=8.331E-01  e=5.564E-12  Pseudomonas aeruginosa
  3uvj-assembly2_C  TM=7.869E-01  e=5.830E-09  Homo sapiens
  3uvj-assembly1_A  TM=7.850E-01  e=1.205E-08  Homo sapiens